Protein AF-A0A1G3UJX0-F1 (afdb_monomer)

Mean predicted aligned error: 14.35 Å

pLDDT: mean 89.59, std 7.94, range [43.75, 96.5]

Radius of gyration: 84.28 Å; Cα contacts (8 Å, |Δi|>4): 248; chains: 1; bounding box: 140×41×262 Å

Structure (mmCIF, N/CA/C/O backbone):
data_AF-A0A1G3UJX0-F1
#
_entry.id   AF-A0A1G3UJX0-F1
#
loop_
_atom_site.group_PDB
_atom_site.id
_atom_site.type_symbol
_atom_site.label_atom_id
_atom_site.label_alt_id
_atom_site.label_comp_id
_atom_site.label_asym_id
_atom_site.label_entity_id
_atom_site.label_seq_id
_atom_site.pdbx_PDB_ins_code
_atom_site.Cartn_x
_atom_site.Cartn_y
_atom_site.Cartn_z
_atom_site.occupancy
_atom_site.B_iso_or_equiv
_atom_site.auth_seq_id
_atom_site.auth_comp_id
_atom_site.auth_asym_id
_atom_site.auth_atom_id
_atom_site.pdbx_PDB_model_num
ATOM 1 N N . MET A 1 1 ? -16.530 12.541 -5.129 1.00 58.00 1 MET A N 1
ATOM 2 C CA . MET A 1 1 ? -15.792 11.895 -4.019 1.00 58.00 1 MET A CA 1
ATOM 3 C C . MET A 1 1 ? -16.031 10.395 -4.076 1.00 58.00 1 MET A C 1
ATOM 5 O O . MET A 1 1 ? -17.178 9.986 -4.182 1.00 58.00 1 MET A O 1
ATOM 9 N N . LEU A 1 2 ? -14.977 9.578 -4.051 1.00 73.44 2 LEU A N 1
ATOM 10 C CA . LEU A 1 2 ? -15.094 8.114 -4.053 1.00 73.44 2 LEU A CA 1
ATOM 11 C C . LEU A 1 2 ? -15.619 7.625 -2.691 1.00 73.44 2 LEU A C 1
ATOM 13 O O . LEU A 1 2 ? -14.995 7.889 -1.656 1.00 73.44 2 LEU A O 1
ATOM 17 N N . VAL A 1 3 ? -16.770 6.944 -2.697 1.00 76.06 3 VAL A N 1
ATOM 18 C CA . VAL A 1 3 ? -17.529 6.586 -1.481 1.00 76.06 3 VAL A CA 1
ATOM 19 C C . VAL A 1 3 ? -16.997 5.313 -0.813 1.00 76.06 3 VAL A C 1
ATOM 21 O O . VAL A 1 3 ? -16.951 5.251 0.410 1.00 76.06 3 VAL A O 1
ATOM 24 N N . SER A 1 4 ? -16.542 4.313 -1.579 1.00 85.50 4 SER A N 1
ATOM 25 C CA . SER A 1 4 ? -16.061 3.038 -1.018 1.00 85.50 4 SER A CA 1
ATOM 26 C C . SER A 1 4 ? -14.535 2.964 -0.939 1.00 85.50 4 SER A C 1
ATOM 28 O O . SER A 1 4 ? -13.833 3.438 -1.838 1.00 85.50 4 SER A O 1
ATOM 30 N N . VAL A 1 5 ? -14.014 2.292 0.093 1.00 84.50 5 VAL A N 1
ATOM 31 C CA . VAL A 1 5 ? -12.573 2.005 0.241 1.00 84.50 5 VAL A CA 1
ATOM 32 C C . VAL A 1 5 ? -12.039 1.254 -0.983 1.00 84.50 5 VAL A C 1
ATOM 34 O O . VAL A 1 5 ? -11.011 1.635 -1.534 1.00 84.50 5 VAL A O 1
ATOM 37 N N . LYS A 1 6 ? -12.798 0.275 -1.496 1.00 84.00 6 LYS A N 1
ATOM 38 C CA . LYS A 1 6 ? -12.471 -0.462 -2.727 1.00 84.00 6 LYS A CA 1
ATOM 39 C C . LYS A 1 6 ? -12.251 0.471 -3.921 1.00 84.00 6 LYS A C 1
ATOM 41 O O . LYS A 1 6 ? -11.254 0.346 -4.625 1.00 84.00 6 LYS A O 1
ATOM 46 N N . SER A 1 7 ? -13.156 1.430 -4.133 1.00 86.38 7 SER A N 1
ATOM 47 C CA . SER A 1 7 ? -13.032 2.386 -5.239 1.00 86.38 7 SER A CA 1
ATOM 48 C C . SER A 1 7 ? -11.820 3.309 -5.089 1.00 86.38 7 SER A C 1
ATOM 50 O O . SER A 1 7 ? -11.160 3.602 -6.081 1.00 86.38 7 SER A O 1
ATOM 52 N N . ARG A 1 8 ? -11.470 3.705 -3.856 1.00 88.44 8 ARG A N 1
ATOM 53 C CA . ARG A 1 8 ? -10.260 4.495 -3.586 1.00 88.44 8 ARG A CA 1
ATOM 54 C C . ARG A 1 8 ? -8.998 3.700 -3.895 1.00 88.44 8 ARG A C 1
ATOM 56 O O . ARG A 1 8 ? -8.146 4.212 -4.604 1.00 88.44 8 ARG A O 1
ATOM 63 N N . ILE A 1 9 ? -8.910 2.448 -3.441 1.00 87.38 9 ILE A N 1
ATOM 64 C CA . ILE A 1 9 ? -7.760 1.573 -3.716 1.00 87.38 9 ILE A CA 1
ATOM 65 C C . ILE A 1 9 ? -7.549 1.415 -5.227 1.00 87.38 9 ILE A C 1
ATOM 67 O O . ILE A 1 9 ? -6.445 1.642 -5.712 1.00 87.38 9 ILE A O 1
ATOM 71 N N . ILE A 1 10 ? -8.607 1.093 -5.981 1.00 88.75 10 ILE A N 1
ATOM 72 C CA . ILE A 1 10 ? -8.515 0.899 -7.437 1.00 88.75 10 ILE A CA 1
ATOM 73 C C . ILE A 1 10 ? -8.046 2.179 -8.137 1.00 88.75 10 ILE A C 1
ATOM 75 O O . ILE A 1 10 ? -7.133 2.128 -8.957 1.00 88.75 10 ILE A O 1
ATOM 79 N N . VAL A 1 11 ? -8.636 3.331 -7.805 1.00 91.19 11 VAL A N 1
ATOM 80 C CA . VAL A 1 11 ? -8.261 4.607 -8.432 1.00 91.19 11 VAL A CA 1
ATOM 81 C C . VAL A 1 11 ? -6.824 4.994 -8.090 1.00 91.19 11 VAL A C 1
ATOM 83 O O . VAL A 1 11 ? -6.094 5.426 -8.977 1.00 91.19 11 VAL A O 1
ATOM 86 N N . THR A 1 12 ? -6.388 4.789 -6.847 1.00 90.75 12 THR A N 1
ATOM 87 C CA . THR A 1 12 ? -5.005 5.051 -6.430 1.00 90.75 12 THR A CA 1
ATOM 88 C C . THR A 1 12 ? -4.014 4.158 -7.181 1.00 90.75 12 THR A C 1
ATOM 90 O O . THR A 1 12 ? -3.022 4.664 -7.700 1.00 90.75 12 THR A O 1
ATOM 93 N N . ILE A 1 13 ? -4.295 2.854 -7.306 1.00 90.50 13 ILE A N 1
ATOM 94 C CA . ILE A 1 13 ? -3.449 1.915 -8.066 1.00 90.50 13 ILE A CA 1
ATOM 95 C C . ILE A 1 13 ? -3.363 2.332 -9.535 1.00 90.50 13 ILE A C 1
ATOM 97 O O . ILE A 1 13 ? -2.272 2.355 -10.098 1.00 90.50 13 ILE A O 1
ATOM 101 N N . LEU A 1 14 ? -4.492 2.688 -10.154 1.00 92.44 14 LEU A N 1
ATOM 102 C CA . LEU A 1 14 ? -4.510 3.129 -11.547 1.00 92.44 14 LEU A CA 1
ATOM 103 C C . LEU A 1 14 ? -3.732 4.431 -11.740 1.00 92.44 14 LEU A C 1
ATOM 105 O O . LEU A 1 14 ? -2.936 4.528 -12.667 1.00 92.44 14 LEU A O 1
ATOM 109 N N . PHE A 1 15 ? -3.915 5.408 -10.854 1.00 93.88 15 PHE A N 1
ATOM 110 C CA . PHE A 1 15 ? -3.241 6.699 -10.943 1.00 93.88 15 PHE A CA 1
ATOM 111 C C . PHE A 1 15 ? -1.718 6.567 -10.821 1.00 93.88 15 PHE A C 1
ATOM 113 O O . PHE A 1 15 ? -0.987 6.975 -11.725 1.00 93.88 15 PHE A O 1
ATOM 120 N N . PHE A 1 16 ? -1.229 5.950 -9.741 1.00 93.75 16 PHE A N 1
ATOM 121 C CA . PHE A 1 16 ? 0.212 5.755 -9.550 1.00 93.75 16 PHE A CA 1
ATOM 122 C C . PHE A 1 16 ? 0.802 4.783 -10.569 1.00 93.75 16 PHE A C 1
ATOM 124 O O . PHE A 1 16 ? 1.932 4.967 -11.009 1.00 93.75 16 PHE A O 1
ATOM 131 N N . GLY A 1 17 ? 0.026 3.786 -10.985 1.00 93.12 17 GLY A N 1
ATOM 132 C CA . GLY A 1 17 ? 0.409 2.834 -12.012 1.00 93.12 17 GLY A CA 1
ATOM 133 C C . GLY A 1 17 ? 0.642 3.474 -13.376 1.00 93.12 17 GLY A C 1
ATOM 134 O O . GLY A 1 17 ? 1.689 3.262 -13.980 1.00 93.12 17 GLY A O 1
ATOM 135 N N . VAL A 1 18 ? -0.287 4.317 -13.836 1.00 93.25 18 VAL A N 1
ATOM 136 C CA . VAL A 1 18 ? -0.142 5.057 -15.099 1.00 93.25 18 VAL A CA 1
ATOM 137 C C . VAL A 1 18 ? 1.049 6.012 -15.037 1.00 93.25 18 VAL A C 1
ATOM 139 O O . VAL A 1 18 ? 1.822 6.075 -15.992 1.00 93.25 18 VAL A O 1
ATOM 142 N N . LEU A 1 19 ? 1.243 6.709 -13.912 1.00 95.38 19 LEU A N 1
ATOM 143 C CA . LEU A 1 19 ? 2.409 7.575 -13.722 1.00 95.38 19 LEU A CA 1
ATOM 144 C C . LEU A 1 19 ? 3.727 6.792 -13.778 1.00 95.38 19 LEU A C 1
ATOM 146 O O . LEU A 1 19 ? 4.656 7.226 -14.456 1.00 95.38 19 LEU A O 1
ATOM 150 N N . ALA A 1 20 ? 3.801 5.639 -13.110 1.00 93.75 20 ALA A N 1
ATOM 151 C CA . ALA A 1 20 ? 4.993 4.794 -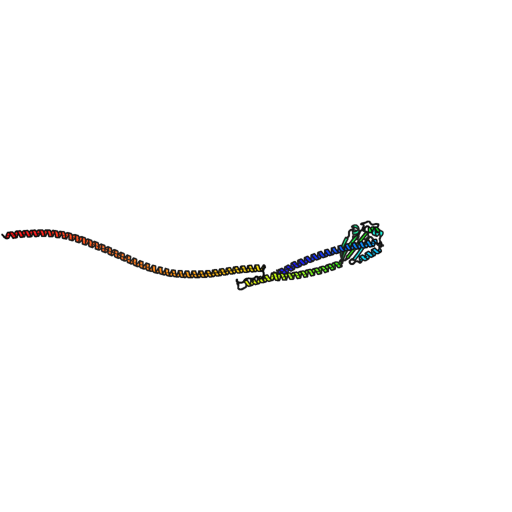13.090 1.00 93.75 20 ALA A CA 1
ATOM 152 C C . ALA A 1 20 ? 5.297 4.177 -14.463 1.00 93.75 20 ALA A C 1
ATOM 154 O O . ALA A 1 20 ? 6.441 4.191 -14.907 1.00 93.75 20 ALA A O 1
ATOM 155 N N . VAL A 1 21 ? 4.283 3.667 -15.168 1.00 94.62 21 VAL A N 1
ATOM 156 C CA . VAL A 1 21 ? 4.453 3.129 -16.528 1.00 94.62 21 VAL A CA 1
ATOM 157 C C . VAL A 1 21 ? 4.870 4.235 -17.494 1.00 94.62 21 VAL A C 1
ATOM 159 O O . VAL A 1 21 ? 5.768 4.026 -18.307 1.00 94.62 21 VAL A O 1
ATOM 162 N N . GLY A 1 22 ? 4.263 5.420 -17.386 1.00 93.81 22 GLY A N 1
ATOM 163 C CA . GLY A 1 22 ? 4.604 6.577 -18.207 1.00 93.81 22 GLY A CA 1
ATOM 164 C C . GLY A 1 22 ? 6.047 7.037 -18.002 1.00 93.81 22 GLY A C 1
ATOM 165 O O . GLY A 1 22 ? 6.770 7.201 -18.982 1.00 93.81 22 GLY A O 1
ATOM 166 N N . SER A 1 23 ? 6.489 7.195 -16.749 1.00 94.56 23 SER A N 1
ATOM 167 C CA . SER A 1 23 ? 7.867 7.600 -16.439 1.00 94.56 23 SER A CA 1
ATOM 168 C C . SER A 1 23 ? 8.896 6.540 -16.836 1.00 94.56 23 SER A C 1
ATOM 170 O O . SER A 1 23 ? 9.962 6.869 -17.352 1.00 94.56 23 SER A O 1
ATOM 172 N N . MET A 1 24 ? 8.569 5.259 -16.656 1.00 93.50 24 MET A N 1
ATOM 173 C CA . MET A 1 24 ? 9.431 4.155 -17.071 1.00 93.50 24 MET A CA 1
ATOM 174 C C . MET A 1 24 ? 9.559 4.086 -18.596 1.00 93.50 24 MET A C 1
ATOM 176 O O . MET A 1 24 ? 10.660 3.929 -19.121 1.00 93.50 24 MET A O 1
ATOM 180 N N . TYR A 1 25 ? 8.450 4.249 -19.324 1.00 95.12 25 TYR A N 1
ATOM 181 C CA . TYR A 1 25 ? 8.456 4.267 -20.785 1.00 95.12 25 TYR A CA 1
ATOM 182 C C . TYR A 1 25 ? 9.292 5.426 -21.337 1.00 95.12 25 TYR A C 1
ATOM 184 O O . TYR A 1 25 ? 10.104 5.214 -22.238 1.00 95.12 25 TYR A O 1
ATOM 192 N N . THR A 1 26 ? 9.136 6.639 -20.797 1.00 94.12 26 THR A N 1
ATOM 193 C CA . THR A 1 26 ? 9.924 7.796 -21.248 1.00 94.12 26 THR A CA 1
ATOM 194 C C . THR A 1 26 ? 11.408 7.612 -20.954 1.00 94.12 26 THR A C 1
ATOM 196 O O . THR A 1 26 ? 12.226 7.867 -21.838 1.00 94.12 26 THR A O 1
ATOM 199 N N . TYR A 1 27 ? 11.753 7.106 -19.767 1.00 95.06 27 TYR A N 1
ATOM 200 C CA . TYR A 1 27 ? 13.132 6.812 -19.387 1.00 95.06 27 TYR A CA 1
ATOM 201 C C . TYR A 1 27 ? 13.778 5.787 -20.326 1.00 95.06 27 TYR A C 1
ATOM 203 O O . TYR A 1 27 ? 14.802 6.079 -20.942 1.00 95.06 27 TYR A O 1
ATOM 211 N N . ILE A 1 28 ? 13.151 4.620 -20.512 1.00 92.19 28 ILE A N 1
ATOM 212 C CA . ILE A 1 28 ? 13.696 3.570 -21.382 1.00 92.19 28 ILE A CA 1
ATOM 213 C C . ILE A 1 28 ? 13.772 4.052 -22.834 1.00 92.19 28 ILE A C 1
ATOM 215 O O . ILE A 1 28 ? 14.778 3.826 -23.500 1.00 92.19 28 ILE A O 1
ATOM 219 N N . SER A 1 29 ? 12.744 4.747 -23.329 1.00 91.00 29 SER A N 1
ATOM 220 C CA . SER A 1 29 ? 12.733 5.290 -24.691 1.00 91.00 29 SER A CA 1
ATOM 221 C C . SER A 1 29 ? 13.878 6.278 -24.918 1.00 91.00 29 SER A C 1
ATOM 223 O O . SER A 1 29 ? 14.521 6.226 -25.968 1.00 91.00 29 SER A O 1
ATOM 225 N N . TYR A 1 30 ? 14.162 7.150 -23.946 1.00 92.19 30 TYR A N 1
ATOM 226 C CA . TYR A 1 30 ? 15.291 8.078 -23.998 1.00 92.19 30 TYR A CA 1
ATOM 227 C C . TYR A 1 30 ? 16.630 7.333 -24.005 1.00 92.19 30 TYR A C 1
ATOM 229 O O . TYR A 1 30 ? 17.420 7.508 -24.933 1.00 92.19 30 TYR A O 1
ATOM 237 N N . THR A 1 31 ? 16.851 6.449 -23.027 1.00 91.81 31 THR A N 1
ATOM 238 C CA . THR A 1 31 ? 18.089 5.668 -22.902 1.00 91.81 31 THR A CA 1
ATOM 239 C C . THR A 1 31 ? 18.350 4.804 -24.133 1.00 91.81 31 THR A C 1
ATOM 241 O O . THR A 1 31 ? 19.488 4.704 -24.577 1.00 91.81 31 THR A O 1
ATOM 244 N N . PHE A 1 32 ? 17.312 4.208 -24.718 1.00 90.75 32 PHE A N 1
ATOM 245 C CA . PHE A 1 32 ? 17.452 3.355 -25.893 1.00 90.75 32 PHE A CA 1
ATOM 246 C C . PHE A 1 32 ? 17.851 4.142 -27.151 1.00 90.75 32 PHE A C 1
ATOM 248 O O . PHE A 1 32 ? 18.693 3.669 -27.911 1.00 90.75 32 PHE A O 1
ATOM 255 N N . ASN A 1 33 ? 17.319 5.358 -27.352 1.00 88.94 33 ASN A N 1
ATOM 256 C CA . ASN A 1 33 ? 17.763 6.217 -28.463 1.00 88.94 33 ASN A CA 1
ATOM 257 C C . ASN A 1 33 ? 19.211 6.668 -28.277 1.00 88.94 33 ASN A C 1
ATOM 259 O O . ASN A 1 33 ? 19.993 6.595 -29.218 1.00 88.94 33 ASN A O 1
ATOM 263 N N . ASP A 1 34 ? 19.570 7.120 -27.070 1.00 89.94 34 ASP A N 1
ATOM 264 C CA . ASP A 1 34 ? 20.939 7.552 -26.766 1.00 89.94 34 ASP A CA 1
ATOM 265 C C . ASP A 1 34 ? 21.939 6.408 -26.979 1.00 89.94 34 ASP A C 1
ATOM 267 O O . ASP A 1 34 ? 22.959 6.586 -27.646 1.00 89.94 34 ASP A O 1
ATOM 271 N N . PHE A 1 35 ? 21.607 5.213 -26.483 1.00 90.38 35 PHE A N 1
ATOM 272 C CA . PHE A 1 35 ? 22.396 4.008 -26.704 1.00 90.38 35 PHE A CA 1
ATOM 273 C C . PHE A 1 35 ? 22.549 3.702 -28.199 1.00 90.38 35 PHE A C 1
ATOM 275 O O . PHE A 1 35 ? 23.674 3.566 -28.675 1.00 90.38 35 PHE A O 1
ATOM 282 N N . SER A 1 36 ? 21.447 3.673 -28.956 1.00 89.12 36 SER A N 1
ATOM 283 C CA . SER A 1 36 ? 21.479 3.379 -30.393 1.00 89.12 36 SER A CA 1
ATOM 284 C C . SER A 1 36 ? 22.315 4.393 -31.181 1.00 89.12 36 SER A C 1
ATOM 286 O O . SER A 1 36 ? 23.147 3.999 -31.997 1.00 89.12 36 SER A O 1
ATOM 288 N N . ASN A 1 37 ? 22.164 5.693 -30.906 1.00 86.31 37 ASN A N 1
ATOM 289 C CA . ASN A 1 37 ? 22.934 6.741 -31.581 1.00 86.31 37 ASN A CA 1
ATOM 290 C C . ASN A 1 37 ? 24.430 6.656 -31.253 1.00 86.31 37 ASN A C 1
ATOM 292 O O . ASN A 1 37 ? 25.271 6.834 -32.137 1.00 86.31 37 ASN A O 1
ATOM 296 N N . LYS A 1 38 ? 24.786 6.349 -29.999 1.00 90.00 38 LYS A N 1
ATOM 297 C CA . LYS A 1 38 ? 26.185 6.112 -29.610 1.00 90.00 38 LYS A CA 1
ATOM 298 C C . LYS A 1 38 ? 26.768 4.896 -30.323 1.00 90.00 38 LYS A C 1
ATOM 300 O O . LYS A 1 38 ? 27.862 4.994 -30.876 1.00 90.00 38 LYS A O 1
ATOM 305 N N . THR A 1 39 ? 26.037 3.784 -30.370 1.00 90.19 39 THR A N 1
ATOM 306 C CA . THR A 1 39 ? 26.467 2.567 -31.071 1.00 90.19 39 THR A CA 1
ATOM 307 C C . THR A 1 39 ? 26.614 2.793 -32.577 1.00 90.19 39 THR A C 1
ATOM 309 O O . THR A 1 39 ? 27.585 2.314 -33.165 1.00 90.19 39 THR A O 1
ATOM 312 N N . ALA A 1 40 ? 25.716 3.560 -33.203 1.00 87.81 40 ALA A N 1
ATOM 313 C CA . ALA A 1 40 ? 25.821 3.924 -34.615 1.00 87.81 40 ALA A CA 1
ATOM 314 C C . ALA A 1 40 ? 27.099 4.731 -34.898 1.00 87.81 40 ALA A C 1
ATOM 316 O O . ALA A 1 40 ? 27.855 4.385 -35.804 1.00 87.81 40 ALA A O 1
ATOM 317 N N . LYS A 1 41 ? 27.400 5.745 -34.073 1.00 89.56 41 LYS A N 1
ATOM 318 C CA . LYS A 1 41 ? 28.623 6.561 -34.200 1.00 89.56 41 LYS A CA 1
ATOM 319 C C . LYS A 1 41 ? 29.900 5.738 -33.994 1.00 89.56 41 LYS A C 1
ATOM 321 O O . LYS A 1 41 ? 30.851 5.903 -34.749 1.00 89.56 41 LYS A O 1
ATOM 326 N N . GLN A 1 42 ? 29.914 4.817 -33.029 1.00 90.75 42 GLN A N 1
ATOM 327 C CA . GLN A 1 42 ? 31.044 3.900 -32.818 1.00 90.75 42 GLN A CA 1
ATOM 328 C C . GLN A 1 42 ? 31.235 2.925 -33.987 1.00 90.75 42 GLN A C 1
ATOM 330 O O . GLN A 1 42 ? 32.359 2.689 -34.420 1.00 90.75 42 GLN A O 1
ATOM 335 N N . SER A 1 43 ? 30.143 2.374 -34.519 1.00 89.44 43 SER A N 1
ATOM 336 C CA . SER A 1 43 ? 30.193 1.468 -35.675 1.00 89.44 43 SER A CA 1
ATOM 337 C C . SER A 1 43 ? 30.704 2.186 -36.922 1.00 89.44 43 SER A C 1
ATOM 339 O O . SER A 1 43 ? 31.492 1.622 -37.676 1.00 89.44 43 SER A O 1
ATOM 341 N N . LEU A 1 44 ? 30.304 3.448 -37.100 1.00 90.19 44 LEU A N 1
ATOM 342 C CA . LEU A 1 44 ? 30.769 4.309 -38.180 1.00 90.19 44 LEU A CA 1
ATOM 343 C C . LEU A 1 44 ? 32.273 4.606 -38.082 1.00 90.19 44 LEU A C 1
ATOM 345 O O . LEU A 1 44 ? 32.964 4.558 -39.095 1.00 90.19 44 LEU A O 1
ATOM 349 N N . ASP A 1 45 ? 32.791 4.859 -36.877 1.00 90.88 45 ASP A N 1
ATOM 350 C CA . ASP A 1 45 ? 34.230 5.040 -36.641 1.00 90.88 45 ASP A CA 1
ATOM 351 C C . ASP A 1 45 ? 35.031 3.764 -36.957 1.00 90.88 45 ASP A C 1
ATOM 353 O O . ASP A 1 45 ? 35.997 3.814 -37.719 1.00 90.88 45 ASP A O 1
ATOM 357 N N . MET A 1 46 ? 34.580 2.599 -36.476 1.00 91.50 46 MET A N 1
ATOM 358 C CA . MET A 1 46 ? 35.219 1.310 -36.788 1.00 91.50 46 MET A CA 1
ATOM 359 C C . MET A 1 46 ? 35.206 1.004 -38.293 1.00 91.50 46 MET A C 1
ATOM 361 O O . MET A 1 46 ? 36.217 0.573 -38.852 1.00 91.50 46 MET A O 1
ATOM 365 N N . LEU A 1 47 ? 34.074 1.247 -38.963 1.00 92.12 47 LEU A N 1
ATOM 366 C CA . LEU A 1 47 ? 33.936 1.061 -40.407 1.00 92.12 47 LEU A CA 1
ATOM 367 C C . LEU A 1 47 ? 34.870 2.001 -41.175 1.00 92.12 47 LEU A C 1
ATOM 369 O O . LEU A 1 47 ? 35.577 1.566 -42.080 1.00 92.12 47 LEU A O 1
ATOM 373 N N . SER A 1 48 ? 34.922 3.270 -40.773 1.00 92.50 48 SER A N 1
ATOM 374 C CA . SER A 1 48 ? 35.822 4.273 -41.337 1.00 92.50 48 SER A CA 1
ATOM 375 C C . SER A 1 48 ? 37.291 3.852 -41.219 1.00 92.50 48 SER A C 1
ATOM 377 O O . SER A 1 48 ? 38.022 3.863 -42.209 1.00 92.50 48 SER A O 1
ATOM 379 N N . GLN A 1 49 ? 37.726 3.398 -40.042 1.00 92.44 49 GLN A N 1
ATOM 380 C CA . GLN A 1 49 ? 39.095 2.914 -39.842 1.00 92.44 49 GLN A CA 1
ATOM 381 C C . GLN A 1 49 ? 39.405 1.683 -40.706 1.00 92.44 49 GLN A C 1
ATOM 383 O O . GLN A 1 49 ? 40.478 1.608 -41.304 1.00 92.44 49 GLN A O 1
ATOM 388 N N . SER A 1 50 ? 38.460 0.748 -40.834 1.00 93.88 50 SER A N 1
ATOM 389 C CA . SER A 1 50 ? 38.622 -0.444 -41.675 1.00 93.88 50 SER A CA 1
ATOM 390 C C . SER A 1 50 ? 38.709 -0.105 -43.169 1.00 93.88 50 SER A C 1
ATOM 392 O O . SER A 1 50 ? 39.583 -0.625 -43.870 1.00 93.88 50 SER A O 1
ATOM 394 N N . ILE A 1 51 ? 37.860 0.808 -43.658 1.00 93.81 51 ILE A N 1
ATOM 395 C CA . ILE A 1 51 ? 37.917 1.299 -45.041 1.00 93.81 51 ILE A CA 1
ATOM 396 C C . ILE A 1 51 ? 39.249 2.009 -45.278 1.00 93.81 51 ILE A C 1
ATOM 398 O O . ILE A 1 51 ? 39.914 1.711 -46.267 1.00 93.81 51 ILE A O 1
ATOM 402 N N . PHE A 1 52 ? 39.681 2.880 -44.361 1.00 93.12 52 PHE A N 1
ATOM 403 C CA . PHE A 1 52 ? 40.966 3.570 -44.468 1.00 93.12 52 PHE A CA 1
ATOM 404 C C . PHE A 1 52 ? 42.131 2.582 -44.583 1.00 93.12 52 PHE A C 1
ATOM 406 O O . PHE A 1 52 ? 42.902 2.670 -45.532 1.00 93.12 52 PHE A O 1
ATOM 413 N N . GLN A 1 53 ? 42.211 1.585 -43.697 1.00 92.56 53 GLN A N 1
ATOM 414 C CA . GLN A 1 53 ? 43.244 0.544 -43.756 1.00 92.56 53 GLN A CA 1
ATOM 415 C C . GLN A 1 53 ? 43.214 -0.241 -45.074 1.00 92.56 53 GLN A C 1
ATOM 417 O O . GLN A 1 53 ? 44.260 -0.496 -45.671 1.00 92.56 53 GLN A O 1
ATOM 422 N N . THR A 1 54 ? 42.021 -0.597 -45.556 1.00 93.25 54 THR A N 1
ATOM 423 C CA . THR A 1 54 ? 41.854 -1.345 -46.812 1.00 93.25 54 THR A CA 1
ATOM 424 C C . THR A 1 54 ? 42.285 -0.508 -48.018 1.00 93.25 54 THR A C 1
ATOM 426 O O . THR A 1 54 ? 42.988 -1.002 -48.902 1.00 93.25 54 THR A O 1
ATOM 429 N N . VAL A 1 55 ? 41.923 0.779 -48.037 1.00 92.12 55 VAL A N 1
ATOM 430 C CA . VAL A 1 55 ? 42.353 1.729 -49.068 1.00 92.12 55 VAL A CA 1
ATOM 431 C C . VAL A 1 55 ? 43.868 1.904 -49.018 1.00 92.12 55 VAL A C 1
ATOM 433 O O . VAL A 1 55 ? 44.509 1.772 -50.056 1.00 92.12 55 VAL A O 1
ATOM 436 N N . THR A 1 56 ? 44.469 2.095 -47.844 1.00 91.50 56 THR A N 1
ATOM 437 C CA . THR A 1 56 ? 45.930 2.184 -47.696 1.00 91.50 56 THR A CA 1
ATOM 438 C C . THR A 1 56 ? 46.624 0.928 -48.223 1.00 91.50 56 THR A C 1
ATOM 440 O O . THR A 1 56 ? 47.560 1.031 -49.012 1.00 91.50 56 THR A O 1
ATOM 443 N N . GLN A 1 57 ? 46.120 -0.267 -47.904 1.00 91.56 57 GLN A N 1
ATOM 444 C CA . GLN A 1 57 ? 46.677 -1.516 -48.430 1.00 91.56 57 GLN A CA 1
ATOM 445 C C . GLN A 1 57 ? 46.563 -1.617 -49.961 1.00 91.56 57 GLN A C 1
ATOM 447 O O . GLN A 1 57 ? 47.470 -2.141 -50.610 1.00 91.56 57 GLN A O 1
ATOM 452 N N . SER A 1 58 ? 45.478 -1.100 -50.546 1.00 92.19 58 SER A N 1
ATOM 453 C CA . SER A 1 58 ? 45.321 -1.016 -52.003 1.00 92.19 58 SER A CA 1
ATOM 454 C C . SER A 1 58 ? 46.263 0.014 -52.643 1.00 92.19 58 SER A C 1
ATOM 456 O O . SER A 1 58 ? 46.785 -0.237 -53.725 1.00 92.19 58 SER A O 1
ATOM 458 N N . MET A 1 59 ? 46.553 1.126 -51.955 1.00 90.31 59 MET A N 1
ATOM 459 C CA . MET A 1 59 ? 47.518 2.141 -52.399 1.00 90.31 59 MET A CA 1
ATOM 460 C C . MET A 1 59 ? 48.947 1.586 -52.401 1.00 90.31 59 MET A C 1
ATOM 462 O O . MET A 1 59 ? 49.692 1.822 -53.347 1.00 90.31 59 MET A O 1
ATOM 466 N N . LEU A 1 60 ? 49.311 0.782 -51.393 1.00 89.25 60 LEU A N 1
ATOM 467 C CA . LEU A 1 60 ? 50.616 0.112 -51.316 1.00 89.25 60 LEU A CA 1
ATOM 468 C C . LEU A 1 60 ? 50.841 -0.914 -52.439 1.00 89.25 60 LEU A C 1
ATOM 470 O O . LEU A 1 60 ? 51.985 -1.267 -52.717 1.00 89.25 60 LEU A O 1
ATOM 474 N N . ALA A 1 61 ? 49.778 -1.374 -53.109 1.00 88.25 61 ALA A N 1
ATOM 475 C CA . ALA A 1 61 ? 49.901 -2.202 -54.308 1.00 88.25 61 ALA A CA 1
ATOM 476 C C . ALA A 1 61 ? 50.382 -1.404 -55.540 1.00 88.25 61 ALA A C 1
ATOM 478 O O . ALA A 1 61 ? 50.796 -2.010 -56.526 1.00 88.25 61 ALA A O 1
ATOM 479 N N . GLY A 1 62 ? 50.342 -0.066 -55.490 1.00 84.56 62 GLY A N 1
ATOM 480 C CA . GLY A 1 62 ? 50.906 0.826 -56.508 1.00 84.56 62 GLY A CA 1
ATOM 481 C C . GLY A 1 62 ? 50.058 1.020 -57.771 1.00 84.56 62 GLY A C 1
ATOM 482 O O . GLY A 1 62 ? 50.514 1.691 -58.694 1.00 84.56 62 GLY A O 1
ATOM 483 N N . ASP A 1 63 ? 48.841 0.470 -57.828 1.00 88.25 63 ASP A N 1
ATOM 484 C CA . ASP A 1 63 ? 47.933 0.589 -58.977 1.00 88.25 63 ASP A CA 1
ATOM 485 C C . ASP A 1 63 ? 46.670 1.410 -58.625 1.00 88.25 63 ASP A C 1
ATOM 487 O O . ASP A 1 63 ? 45.815 0.943 -57.860 1.00 88.25 63 ASP A O 1
ATOM 491 N N . PRO A 1 64 ? 46.486 2.612 -59.211 1.00 85.62 64 PRO A N 1
ATOM 492 C CA . PRO A 1 64 ? 45.295 3.438 -59.007 1.00 85.62 64 PRO A CA 1
ATOM 493 C C . PRO A 1 64 ? 43.968 2.759 -59.380 1.00 85.62 64 PRO A C 1
ATOM 495 O O . PRO A 1 64 ? 42.926 3.133 -58.837 1.00 85.62 64 PRO A O 1
ATOM 498 N N . ALA A 1 65 ? 43.971 1.781 -60.294 1.00 88.62 65 ALA A N 1
ATOM 499 C CA . ALA A 1 65 ? 42.769 1.032 -60.657 1.00 88.62 65 ALA A CA 1
ATOM 500 C C . ALA A 1 65 ? 42.326 0.086 -59.528 1.00 88.62 65 ALA A C 1
ATOM 502 O O . ALA A 1 65 ? 41.127 -0.094 -59.299 1.00 88.62 65 ALA A O 1
ATOM 503 N N . VAL A 1 66 ? 43.277 -0.478 -58.775 1.00 91.94 66 VAL A N 1
ATOM 504 C CA . VAL A 1 6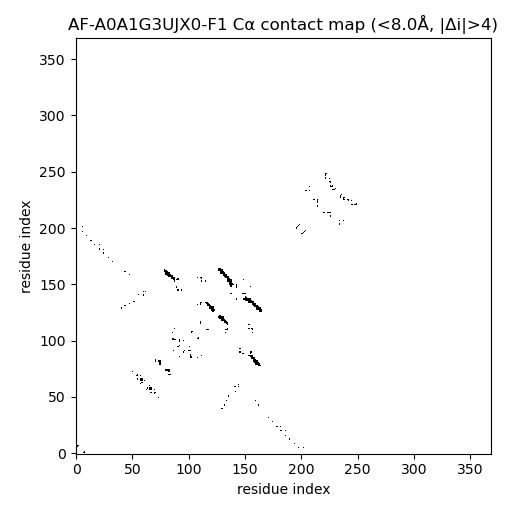6 ? 42.992 -1.329 -57.607 1.00 91.94 66 VAL A CA 1
ATOM 505 C C . VAL A 1 66 ? 42.379 -0.502 -56.479 1.00 91.94 66 VAL A C 1
ATOM 507 O O . VAL A 1 66 ? 41.429 -0.950 -55.834 1.00 91.94 66 VAL A O 1
ATOM 510 N N . VAL A 1 67 ? 42.865 0.722 -56.281 1.00 90.31 67 VAL A N 1
ATOM 511 C CA . VAL A 1 67 ? 42.316 1.684 -55.314 1.00 90.31 67 VAL A CA 1
ATOM 512 C C . VAL A 1 67 ? 40.881 2.062 -55.670 1.00 90.31 67 VAL A C 1
ATOM 514 O O . VAL A 1 67 ? 39.997 2.002 -54.818 1.00 90.31 67 VAL A O 1
ATOM 517 N N . GLU A 1 68 ? 40.628 2.396 -56.938 1.00 89.88 68 GLU A N 1
ATOM 518 C CA . GLU A 1 68 ? 39.285 2.732 -57.420 1.00 89.88 68 GLU A CA 1
ATOM 519 C C . GLU A 1 68 ? 38.311 1.566 -57.209 1.00 89.88 68 GLU A C 1
ATOM 521 O O . GLU A 1 68 ? 37.220 1.738 -56.671 1.00 89.88 68 GLU A O 1
ATOM 526 N N . ASN A 1 69 ? 38.730 0.351 -57.568 1.00 93.06 69 ASN A N 1
ATOM 527 C CA . ASN A 1 69 ? 37.941 -0.856 -57.343 1.00 93.06 69 ASN A CA 1
ATOM 528 C C . ASN A 1 69 ? 37.694 -1.118 -55.847 1.00 93.06 69 ASN A C 1
ATOM 530 O O . ASN A 1 69 ? 36.617 -1.573 -55.469 1.00 93.06 69 ASN A O 1
ATOM 534 N N . THR A 1 70 ? 38.670 -0.819 -54.988 1.00 93.75 70 THR A N 1
ATOM 535 C CA . THR A 1 70 ? 38.542 -0.957 -53.529 1.00 93.75 70 THR A CA 1
ATOM 536 C C . THR A 1 70 ? 37.512 0.023 -52.971 1.00 93.75 70 THR A C 1
ATOM 538 O O . THR A 1 70 ? 36.638 -0.389 -52.212 1.00 93.75 70 THR A O 1
ATOM 541 N N . LEU A 1 71 ? 37.552 1.290 -53.395 1.00 92.06 71 LEU A N 1
ATOM 542 C CA . LEU A 1 71 ? 36.555 2.295 -53.016 1.00 92.06 71 LEU A CA 1
ATOM 543 C C . LEU A 1 71 ? 35.158 1.943 -53.539 1.00 92.06 71 LEU A C 1
ATOM 545 O O . LEU A 1 71 ? 34.188 2.090 -52.803 1.00 92.06 71 LEU A O 1
ATOM 549 N N . ASN A 1 72 ? 35.045 1.413 -54.760 1.00 93.12 72 ASN A N 1
ATOM 550 C CA . ASN A 1 72 ? 33.764 0.952 -55.304 1.00 93.12 72 ASN A CA 1
ATOM 551 C C . ASN A 1 72 ? 33.185 -0.219 -54.503 1.00 93.12 72 ASN A C 1
ATOM 553 O O . ASN A 1 72 ? 32.025 -0.175 -54.112 1.00 93.12 72 ASN A O 1
ATOM 557 N N . LYS A 1 73 ? 34.003 -1.217 -54.151 1.00 93.31 73 LYS A N 1
ATOM 558 C CA . LYS A 1 73 ? 33.561 -2.307 -53.266 1.00 93.31 73 LYS A CA 1
ATOM 559 C C . LYS A 1 73 ? 33.180 -1.819 -51.872 1.00 93.31 73 LYS A C 1
ATOM 561 O O . LYS A 1 73 ? 32.279 -2.383 -51.262 1.00 93.31 73 LYS A O 1
ATOM 566 N N . ALA A 1 74 ? 33.870 -0.800 -51.359 1.00 93.38 74 ALA A N 1
ATOM 567 C CA . ALA A 1 74 ? 33.521 -0.189 -50.087 1.00 93.38 74 ALA A CA 1
ATOM 568 C C . ALA A 1 74 ? 32.179 0.555 -50.174 1.00 93.38 74 ALA A C 1
ATOM 570 O O . ALA A 1 74 ? 31.372 0.399 -49.270 1.00 93.38 74 ALA A O 1
ATOM 571 N N . ARG A 1 75 ? 31.888 1.278 -51.268 1.00 93.25 75 ARG A N 1
ATOM 572 C CA . ARG A 1 75 ? 30.573 1.909 -51.514 1.00 93.25 75 ARG A CA 1
ATOM 573 C C . ARG A 1 75 ? 29.422 0.898 -51.507 1.00 93.25 75 ARG A C 1
ATOM 575 O O . ARG A 1 75 ? 28.344 1.229 -51.033 1.00 93.25 75 ARG A O 1
ATOM 582 N N . ASP A 1 76 ? 29.668 -0.326 -51.969 1.00 91.94 76 ASP A N 1
ATOM 583 C CA . ASP A 1 76 ? 28.668 -1.402 -52.006 1.00 91.94 76 ASP A CA 1
ATOM 584 C C . ASP A 1 76 ? 28.407 -2.066 -50.635 1.00 91.94 76 ASP A C 1
ATOM 586 O O . ASP A 1 76 ? 27.550 -2.951 -50.524 1.00 91.94 76 ASP A O 1
ATOM 590 N N . ILE A 1 77 ? 29.125 -1.679 -49.570 1.00 90.44 77 ILE A N 1
ATOM 591 C CA . ILE A 1 77 ? 28.867 -2.195 -48.219 1.00 90.44 77 ILE A CA 1
ATOM 592 C C . ILE A 1 77 ? 27.470 -1.757 -47.770 1.00 90.44 77 ILE A C 1
ATOM 594 O O . ILE A 1 77 ? 27.117 -0.578 -47.781 1.00 90.44 77 ILE A O 1
ATOM 598 N N . HIS A 1 78 ? 26.673 -2.725 -47.316 1.00 85.00 78 HIS A N 1
ATOM 599 C CA . HIS A 1 78 ? 25.308 -2.479 -46.869 1.00 85.00 78 HIS A CA 1
ATOM 600 C C . HIS A 1 78 ? 25.241 -1.400 -45.775 1.00 85.00 78 HIS A C 1
ATOM 602 O O . HIS A 1 78 ? 25.918 -1.500 -44.752 1.00 85.00 78 HIS A O 1
ATOM 608 N N . GLY A 1 79 ? 24.384 -0.398 -45.984 1.00 84.69 79 GLY A N 1
ATOM 609 C CA . GLY A 1 79 ? 24.183 0.722 -45.061 1.00 84.69 79 GLY A CA 1
ATOM 610 C C . GLY A 1 79 ? 24.995 1.976 -45.397 1.00 84.69 79 GLY A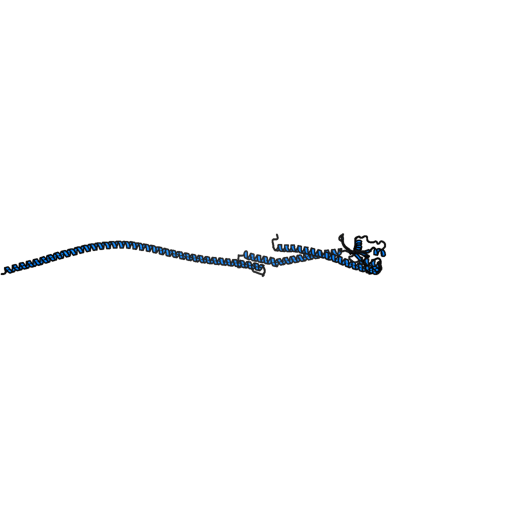 C 1
ATOM 611 O O . GLY A 1 79 ? 24.686 3.035 -44.852 1.00 84.69 79 GLY A O 1
ATOM 612 N N . ILE A 1 80 ? 25.969 1.889 -46.311 1.00 92.00 80 ILE A N 1
ATOM 613 C CA . ILE A 1 80 ? 26.654 3.059 -46.870 1.00 92.00 80 ILE A CA 1
ATOM 614 C C . ILE A 1 80 ? 25.788 3.655 -47.981 1.00 92.00 80 ILE A C 1
ATOM 616 O O . ILE A 1 80 ? 25.403 2.972 -48.923 1.00 92.00 80 ILE A O 1
ATOM 620 N N . GLU A 1 81 ? 25.466 4.937 -47.850 1.00 91.75 81 GLU A N 1
ATOM 621 C CA . GLU A 1 81 ? 24.732 5.704 -48.858 1.00 91.75 81 GLU A CA 1
ATOM 622 C C . GLU A 1 81 ? 25.696 6.367 -49.845 1.00 91.75 81 GLU A C 1
ATOM 624 O O . GLU A 1 81 ? 25.492 6.325 -51.057 1.00 91.75 81 GLU A O 1
ATOM 629 N N . SER A 1 82 ? 26.781 6.945 -49.325 1.00 92.94 82 SER A N 1
ATOM 630 C CA . SER A 1 82 ? 27.855 7.509 -50.137 1.00 92.94 82 SER A CA 1
ATOM 631 C C . SER A 1 82 ? 29.198 7.377 -49.433 1.00 92.94 82 SER A C 1
ATOM 633 O O . SER A 1 82 ? 29.296 7.574 -48.219 1.00 92.94 82 SER A O 1
ATOM 635 N N . LEU A 1 83 ? 30.242 7.107 -50.208 1.00 94.62 83 LEU A N 1
ATOM 636 C CA . LEU A 1 83 ? 31.623 7.102 -49.749 1.00 94.62 83 LEU A CA 1
ATOM 637 C C . LEU A 1 83 ? 32.495 7.763 -50.810 1.00 94.62 83 LEU A C 1
ATOM 639 O O . LEU A 1 83 ? 32.597 7.256 -51.926 1.00 94.62 83 LEU A O 1
ATOM 643 N N . ASP A 1 84 ? 33.166 8.846 -50.438 1.00 92.62 84 ASP A N 1
ATOM 644 C CA . ASP A 1 84 ? 34.067 9.581 -51.321 1.00 92.62 84 ASP A CA 1
ATOM 645 C C . ASP A 1 84 ? 35.328 10.008 -50.580 1.00 92.62 84 ASP A C 1
ATOM 647 O O . ASP A 1 84 ? 35.294 10.305 -49.390 1.00 92.62 84 ASP A O 1
ATOM 651 N N . VAL A 1 85 ? 36.454 10.073 -51.286 1.00 93.81 85 VAL A N 1
ATOM 652 C CA . VAL A 1 85 ? 37.716 10.568 -50.728 1.00 93.81 85 VAL A CA 1
ATOM 653 C C . VAL A 1 85 ? 38.098 11.845 -51.456 1.00 93.81 85 VAL A C 1
ATOM 655 O O . VAL A 1 85 ? 38.471 11.824 -52.626 1.00 93.81 85 VAL A O 1
ATOM 658 N N . SER A 1 86 ? 38.018 12.969 -50.750 1.00 94.75 86 SER A N 1
ATOM 659 C CA . SER A 1 86 ? 38.547 14.238 -51.245 1.00 94.75 86 SER A CA 1
ATOM 660 C C . SER A 1 86 ? 40.058 14.242 -51.066 1.00 94.75 86 SER A C 1
ATOM 662 O O . SER A 1 86 ? 40.538 14.106 -49.944 1.00 94.75 86 SER A O 1
ATOM 664 N N . LYS A 1 87 ? 40.813 14.394 -52.153 1.00 93.94 87 LYS A N 1
ATOM 665 C CA . LYS A 1 87 ? 42.280 14.465 -52.119 1.00 93.94 87 LYS A CA 1
ATOM 666 C C . LYS A 1 87 ? 42.757 15.825 -51.604 1.00 93.94 87 LYS A C 1
ATOM 668 O O . LYS A 1 87 ? 42.125 16.847 -51.878 1.00 93.94 87 LYS A O 1
ATOM 673 N N . SER A 1 88 ? 43.874 15.843 -50.881 1.00 94.75 88 SER A N 1
ATOM 674 C CA . SER A 1 88 ? 44.546 17.089 -50.501 1.00 94.75 88 SER A CA 1
ATOM 675 C C . SER A 1 88 ? 45.268 17.726 -51.688 1.00 94.75 88 SER A C 1
ATOM 677 O O . SER A 1 88 ? 45.508 17.079 -52.710 1.00 94.75 88 SER A O 1
ATOM 679 N N . GLU A 1 89 ? 45.659 18.994 -51.550 1.00 92.88 89 GLU A N 1
ATOM 680 C CA . GLU A 1 89 ? 46.482 19.678 -52.557 1.00 92.88 89 GLU A CA 1
ATOM 681 C C . GLU A 1 89 ? 47.805 18.937 -52.819 1.00 92.88 89 GLU A C 1
ATOM 683 O O . GLU A 1 89 ? 48.204 18.808 -53.974 1.00 92.88 89 GLU A O 1
ATOM 688 N N . LEU A 1 90 ? 48.413 18.350 -51.777 1.00 92.19 90 LEU A N 1
ATOM 689 C CA . LEU A 1 90 ? 49.627 17.529 -51.886 1.00 92.19 90 LEU A CA 1
ATOM 690 C C . LEU A 1 90 ? 49.410 16.320 -52.803 1.00 92.19 90 LEU A C 1
ATOM 692 O O . LEU A 1 90 ? 50.233 16.028 -53.668 1.00 92.19 90 LEU A O 1
ATOM 696 N N . VAL A 1 91 ? 48.286 15.616 -52.649 1.00 91.75 91 VAL A N 1
ATOM 697 C CA . VAL A 1 91 ? 47.988 14.446 -53.486 1.00 91.75 91 VAL A CA 1
ATOM 698 C C . VAL A 1 91 ? 47.627 14.864 -54.912 1.00 91.75 91 VAL A C 1
ATOM 700 O O . VAL A 1 91 ? 48.012 14.179 -55.858 1.00 91.75 91 VAL A O 1
ATOM 703 N N . LEU A 1 92 ? 46.927 15.987 -55.092 1.00 91.44 92 LEU A N 1
ATOM 704 C CA . LEU A 1 92 ? 46.574 16.514 -56.414 1.00 91.44 92 LEU A CA 1
ATOM 705 C C . LEU A 1 92 ? 47.791 17.023 -57.202 1.00 91.44 92 LEU A C 1
ATOM 707 O O . LEU A 1 92 ? 47.755 17.039 -58.427 1.00 91.44 92 LEU A O 1
ATOM 711 N N . GLU A 1 93 ? 48.882 17.406 -56.550 1.00 89.88 93 GLU A N 1
ATOM 712 C CA . GLU A 1 93 ? 50.107 17.792 -57.259 1.00 89.88 93 GLU A CA 1
ATOM 713 C C . GLU A 1 93 ? 50.710 16.621 -58.060 1.00 89.88 93 GLU A C 1
ATOM 715 O O . GLU A 1 93 ? 51.246 16.828 -59.147 1.00 89.88 93 GLU A O 1
ATOM 720 N N . ILE A 1 94 ? 50.567 15.388 -57.556 1.00 87.06 94 ILE A N 1
ATOM 721 C CA . ILE A 1 94 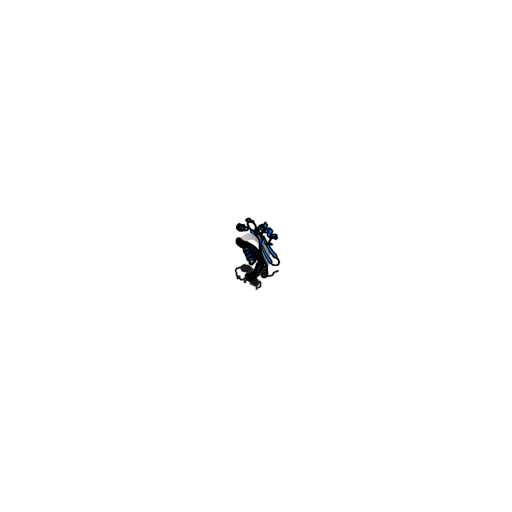? 51.188 14.185 -58.139 1.00 87.06 94 ILE A CA 1
ATOM 722 C C . ILE A 1 94 ? 50.168 13.286 -58.859 1.00 87.06 94 ILE A C 1
ATOM 724 O O . ILE A 1 94 ? 50.451 12.769 -59.937 1.00 87.06 94 ILE A O 1
ATOM 728 N N . TYR A 1 95 ? 48.975 13.094 -58.288 1.00 86.62 95 TYR A N 1
ATOM 729 C CA . TYR A 1 95 ? 47.986 12.093 -58.725 1.00 86.62 95 TYR A CA 1
ATOM 730 C C . TYR A 1 95 ? 46.643 12.703 -59.161 1.00 86.62 95 TYR A C 1
ATOM 732 O O . TYR A 1 95 ? 45.583 12.070 -59.036 1.00 86.62 95 TYR A O 1
ATOM 740 N N . LYS A 1 96 ? 46.659 13.948 -59.647 1.00 86.94 96 LYS A N 1
ATOM 741 C CA . LYS A 1 96 ? 45.469 14.614 -60.191 1.00 86.94 96 LYS A CA 1
ATOM 742 C C . LYS A 1 96 ? 45.011 13.949 -61.482 1.00 86.94 96 LYS A C 1
ATOM 744 O O . LYS A 1 96 ? 45.767 13.837 -62.445 1.00 86.94 96 LYS A O 1
ATOM 749 N N . ARG A 1 97 ? 43.741 13.543 -61.503 1.00 84.75 97 ARG A N 1
ATOM 750 C CA . ARG A 1 97 ? 43.057 13.099 -62.722 1.00 84.75 97 ARG A CA 1
ATOM 751 C C . ARG A 1 97 ? 42.540 14.307 -63.509 1.00 84.75 97 ARG A C 1
ATOM 753 O O . ARG A 1 97 ? 42.387 15.407 -62.975 1.00 84.75 97 ARG A O 1
ATOM 760 N N . GLU A 1 98 ? 42.281 14.112 -64.797 1.00 81.44 98 GLU A N 1
ATOM 761 C CA . GLU A 1 98 ? 41.731 15.162 -65.656 1.00 81.44 98 GLU A CA 1
ATOM 762 C C . GLU A 1 98 ? 40.373 15.647 -65.111 1.00 81.44 98 GLU A C 1
ATOM 764 O O . GLU A 1 98 ? 39.499 14.843 -64.796 1.00 81.44 98 GLU A O 1
ATOM 769 N N . GLY A 1 99 ? 40.223 16.965 -64.934 1.00 79.56 99 GLY A N 1
ATOM 770 C CA . GLY A 1 99 ? 39.019 17.579 -64.356 1.00 79.56 99 GLY A CA 1
ATOM 771 C C . GLY A 1 99 ? 38.922 17.565 -62.822 1.00 79.56 99 GLY A C 1
ATOM 772 O O . GLY A 1 99 ? 37.991 18.152 -62.278 1.00 79.56 99 GLY A O 1
ATOM 773 N N . GLU A 1 100 ? 39.872 16.958 -62.106 1.00 85.62 100 GLU A N 1
ATOM 774 C CA . GLU A 1 100 ? 39.850 16.885 -60.641 1.00 85.62 100 GLU A CA 1
ATOM 775 C C . GLU A 1 100 ? 40.442 18.154 -60.001 1.00 85.62 100 GLU A C 1
ATOM 777 O O . GLU A 1 100 ? 41.555 18.578 -60.322 1.00 85.62 100 GLU A O 1
ATOM 782 N N . THR A 1 101 ? 39.712 18.776 -59.076 1.00 89.75 101 THR A N 1
ATOM 783 C CA . THR A 1 101 ? 40.165 19.966 -58.341 1.00 89.75 101 THR A CA 1
ATOM 784 C C . THR A 1 101 ? 40.070 19.753 -56.841 1.00 89.75 101 THR A C 1
ATOM 786 O O . THR A 1 101 ? 39.315 18.904 -56.370 1.00 89.75 101 THR A O 1
ATOM 789 N N . PHE A 1 102 ? 40.801 20.567 -56.080 1.00 90.94 102 PHE A N 1
ATOM 790 C CA . PHE A 1 102 ? 40.634 20.602 -54.634 1.00 90.94 102 PHE A CA 1
ATOM 791 C C . PHE A 1 102 ? 39.181 20.947 -54.278 1.00 90.94 102 PHE A C 1
ATOM 793 O O . PHE A 1 102 ? 38.539 21.757 -54.953 1.00 90.94 102 PHE A O 1
ATOM 800 N N . THR A 1 103 ? 38.651 20.299 -53.241 1.00 91.44 103 THR A N 1
ATOM 801 C CA . THR A 1 103 ? 37.239 20.419 -52.856 1.00 91.44 103 THR A CA 1
ATOM 802 C C . THR A 1 103 ? 36.851 21.864 -52.532 1.00 91.44 103 THR A C 1
ATOM 804 O O . THR A 1 103 ? 37.642 22.620 -51.963 1.00 91.44 103 THR A O 1
ATOM 807 N N . ASN A 1 104 ? 35.625 22.258 -52.881 1.00 91.81 104 ASN A N 1
ATOM 808 C CA . ASN A 1 104 ? 35.029 23.544 -52.493 1.00 91.81 104 ASN A CA 1
ATOM 809 C C . ASN A 1 104 ? 34.113 23.427 -51.265 1.00 91.81 104 ASN A C 1
ATOM 811 O O . ASN A 1 104 ? 33.602 24.442 -50.796 1.00 91.81 104 ASN A O 1
ATOM 815 N N . ASP A 1 105 ? 33.909 22.215 -50.739 1.00 93.25 105 ASP A N 1
ATOM 816 C CA . ASP A 1 105 ? 33.099 21.998 -49.543 1.00 93.25 105 ASP A CA 1
ATOM 817 C C . ASP A 1 105 ? 33.806 22.587 -48.311 1.00 93.25 105 ASP A C 1
ATOM 819 O O . ASP A 1 105 ? 34.926 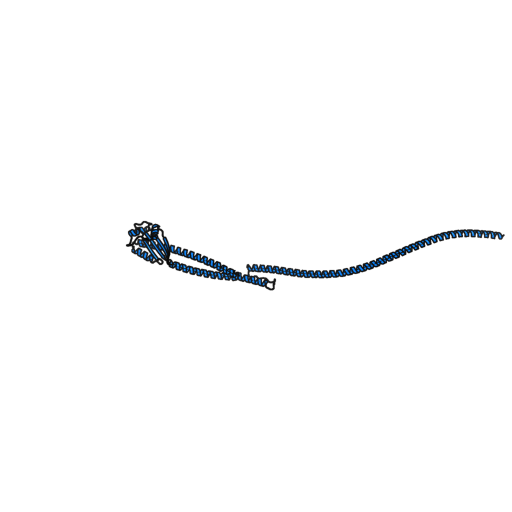22.198 -47.961 1.00 93.25 105 ASP A O 1
ATOM 823 N N . ALA A 1 106 ? 33.147 23.546 -47.658 1.00 93.25 106 ALA A N 1
ATOM 824 C CA . ALA A 1 106 ? 33.695 24.258 -46.510 1.00 93.25 106 ALA A CA 1
ATOM 825 C C . ALA A 1 106 ? 33.990 23.330 -45.320 1.00 93.25 106 ALA A C 1
ATOM 827 O O . ALA A 1 106 ? 35.002 23.518 -44.647 1.00 93.25 106 ALA A O 1
ATOM 828 N N . MET A 1 107 ? 33.157 22.310 -45.084 1.00 91.94 107 MET A N 1
ATOM 829 C CA . MET A 1 107 ? 33.333 21.374 -43.971 1.00 91.94 107 MET A CA 1
ATOM 830 C C . MET A 1 107 ? 34.505 20.429 -44.223 1.00 91.94 107 MET A C 1
ATOM 832 O O . MET A 1 107 ? 35.253 20.115 -43.302 1.00 91.94 107 MET A O 1
ATOM 836 N N . ILE A 1 108 ? 34.714 20.009 -45.473 1.00 93.75 108 ILE A N 1
ATOM 837 C CA . ILE A 1 108 ? 35.875 19.182 -45.823 1.00 93.75 108 ILE A CA 1
ATOM 838 C C . ILE A 1 108 ? 37.174 19.989 -45.672 1.00 93.75 108 ILE A C 1
ATOM 840 O O . ILE A 1 108 ? 38.156 19.483 -45.129 1.00 93.75 108 ILE A O 1
ATOM 844 N N . ARG A 1 109 ? 37.178 21.263 -46.089 1.00 94.19 109 ARG A N 1
ATOM 845 C CA . ARG A 1 109 ? 38.323 22.172 -45.890 1.00 94.19 109 ARG A CA 1
ATOM 846 C C . ARG A 1 109 ? 38.644 22.406 -44.416 1.00 94.19 109 ARG A C 1
ATOM 848 O O . ARG A 1 109 ? 39.815 22.426 -44.051 1.00 94.19 109 ARG A O 1
ATOM 855 N N . GLU A 1 110 ? 37.621 22.547 -43.580 1.00 93.62 110 GLU A N 1
ATOM 856 C CA . GLU A 1 110 ? 37.773 22.649 -42.126 1.00 93.62 110 GLU A CA 1
ATOM 857 C C . GLU A 1 110 ? 38.449 21.394 -41.554 1.00 93.62 110 GLU A C 1
ATOM 859 O O . GLU A 1 110 ? 39.409 21.511 -40.803 1.00 93.62 110 GLU A O 1
ATOM 864 N N . VAL A 1 111 ? 38.046 20.192 -41.984 1.00 94.62 111 VAL A N 1
ATOM 865 C CA . VAL A 1 111 ? 38.675 18.933 -41.538 1.00 94.62 111 VAL A CA 1
ATOM 866 C C . VAL A 1 111 ? 40.134 18.817 -41.995 1.00 94.62 111 VAL A C 1
ATOM 868 O O . VAL A 1 111 ? 40.975 18.349 -41.226 1.00 94.62 111 VAL A O 1
ATOM 871 N N . PHE A 1 112 ? 40.467 19.283 -43.205 1.00 94.25 112 PHE A N 1
ATOM 872 C CA . PHE A 1 112 ? 41.863 19.379 -43.650 1.00 94.25 112 PHE A CA 1
ATOM 873 C C . PHE A 1 112 ? 42.703 20.306 -42.755 1.00 94.25 112 PHE A C 1
ATOM 875 O O . PHE A 1 112 ? 43.865 19.994 -42.491 1.00 94.25 112 PHE A O 1
ATOM 882 N N . ALA A 1 113 ? 42.130 21.418 -42.281 1.00 91.81 113 ALA A N 1
ATOM 883 C CA . ALA A 1 113 ? 42.814 22.385 -41.422 1.00 91.81 113 ALA A CA 1
ATOM 884 C C . ALA A 1 113 ? 42.940 21.900 -39.966 1.00 91.81 113 ALA A C 1
ATOM 886 O O . ALA A 1 113 ? 44.031 21.928 -39.394 1.00 91.81 113 ALA A O 1
ATOM 887 N N . ASP A 1 114 ? 41.844 21.411 -39.386 1.00 93.12 114 ASP A N 1
ATOM 888 C CA . ASP A 1 114 ? 41.755 21.031 -37.973 1.00 93.12 114 ASP A CA 1
ATOM 889 C C . ASP A 1 114 ? 42.332 19.641 -37.686 1.00 93.12 114 ASP A C 1
ATOM 891 O O . ASP A 1 114 ? 42.617 19.312 -36.530 1.00 93.12 114 ASP A O 1
ATOM 895 N N . LYS A 1 115 ? 42.496 18.812 -38.728 1.00 93.25 115 LYS A N 1
ATOM 896 C CA . LYS A 1 115 ? 42.985 17.424 -38.662 1.00 93.25 115 LYS A CA 1
ATOM 897 C C . LYS A 1 115 ? 42.163 16.515 -37.738 1.00 93.25 115 LYS A C 1
ATOM 899 O O . LYS A 1 115 ? 42.658 15.485 -37.284 1.00 93.25 115 LYS A O 1
ATOM 904 N N . LYS A 1 116 ? 40.914 16.883 -37.443 1.00 92.81 116 LYS A N 1
ATOM 905 C CA . LYS A 1 116 ? 40.014 16.139 -36.552 1.00 92.81 116 LYS A CA 1
ATOM 906 C C . LYS A 1 116 ? 38.804 15.613 -37.314 1.00 92.81 116 LYS A C 1
ATOM 908 O O . LYS A 1 116 ? 38.279 16.331 -38.165 1.00 92.81 116 LYS A O 1
ATOM 913 N N . PRO A 1 117 ? 38.329 14.397 -36.995 1.00 93.56 117 PRO A N 1
ATOM 914 C CA . PRO A 1 117 ? 37.108 13.887 -37.589 1.00 93.56 117 PRO A CA 1
ATOM 915 C C . PRO A 1 117 ? 35.913 14.757 -37.191 1.00 93.56 117 PRO A C 1
ATOM 917 O O . PRO A 1 117 ? 35.818 15.226 -36.053 1.00 93.56 117 PRO A O 1
ATOM 920 N N . LYS A 1 118 ? 34.982 14.944 -38.127 1.00 93.81 118 LYS A N 1
ATOM 921 C CA . LYS A 1 118 ? 33.735 15.683 -37.909 1.00 93.81 118 LYS A CA 1
ATOM 922 C C . LYS A 1 118 ? 32.553 14.785 -38.238 1.00 93.81 118 LYS A C 1
ATOM 924 O O . LYS A 1 118 ? 32.465 14.243 -39.336 1.00 93.81 118 LYS A O 1
ATOM 929 N N . THR A 1 119 ? 31.647 14.625 -37.278 1.00 93.06 119 THR A N 1
ATOM 930 C CA . THR A 1 119 ? 30.416 13.844 -37.442 1.00 93.06 119 THR A CA 1
ATOM 931 C C . THR A 1 119 ? 29.225 14.783 -37.493 1.00 93.06 119 THR A C 1
ATOM 933 O O . THR A 1 119 ? 29.066 15.635 -36.619 1.00 93.06 119 THR A O 1
ATOM 936 N N . ILE A 1 120 ? 28.388 14.624 -38.510 1.00 91.50 120 ILE A N 1
ATOM 937 C CA . ILE A 1 120 ? 27.229 15.466 -38.777 1.00 91.50 120 ILE A CA 1
ATOM 938 C C . ILE A 1 120 ? 26.018 14.546 -38.888 1.00 91.50 120 ILE A C 1
ATOM 940 O O . ILE A 1 120 ? 26.001 13.623 -39.694 1.00 91.50 120 ILE A O 1
ATOM 944 N N . GLU A 1 121 ? 25.015 14.788 -38.056 1.00 91.19 121 GLU A N 1
ATOM 945 C CA . GLU A 1 121 ? 23.746 14.060 -38.063 1.00 91.19 121 GLU A CA 1
ATOM 946 C C . GLU A 1 121 ? 22.731 14.902 -38.843 1.00 91.19 121 GLU A C 1
ATOM 948 O O . GLU A 1 121 ? 22.562 16.089 -38.551 1.00 91.19 121 GLU A O 1
ATOM 953 N N . LYS A 1 122 ? 22.114 14.319 -39.874 1.00 89.62 122 LYS A N 1
ATOM 954 C CA . LYS A 1 122 ? 21.158 14.992 -40.760 1.00 89.62 122 LYS A CA 1
ATOM 955 C C . LYS A 1 122 ? 19.827 14.257 -40.721 1.00 89.62 122 LYS A C 1
ATOM 957 O O . LYS A 1 122 ? 19.778 13.042 -40.878 1.00 89.62 122 LYS A O 1
ATOM 962 N N . ILE A 1 123 ? 18.752 15.013 -40.520 1.00 87.56 123 ILE A N 1
ATOM 963 C CA . ILE A 1 123 ? 17.378 14.512 -40.580 1.00 87.56 123 ILE A CA 1
ATOM 964 C C . ILE A 1 123 ? 16.623 15.414 -41.553 1.00 87.56 123 ILE A C 1
ATOM 966 O O . ILE A 1 123 ? 16.192 16.508 -41.191 1.00 87.56 123 ILE A O 1
ATOM 970 N N . GLU A 1 124 ? 16.486 14.968 -42.798 1.00 89.50 124 GLU A N 1
ATOM 971 C CA . GLU A 1 124 ? 15.821 15.714 -43.871 1.00 89.50 124 GLU A CA 1
ATOM 972 C C . GLU A 1 124 ? 14.862 14.786 -44.620 1.00 89.50 124 GLU A C 1
ATOM 974 O O . GLU A 1 124 ? 15.184 13.634 -44.871 1.00 89.50 124 GLU A O 1
ATOM 979 N N . ASN A 1 125 ? 13.663 15.259 -44.979 1.00 83.19 125 ASN A N 1
ATOM 980 C CA . ASN A 1 125 ? 12.692 14.496 -45.783 1.00 83.19 125 ASN A CA 1
ATOM 981 C C . ASN A 1 125 ? 12.393 13.066 -45.276 1.00 83.19 125 ASN A C 1
ATOM 983 O O . ASN A 1 125 ? 12.191 12.154 -46.075 1.00 83.19 125 ASN A O 1
ATOM 987 N N . ASN A 1 126 ? 12.327 12.876 -43.951 1.00 83.06 126 ASN A N 1
ATOM 988 C CA . ASN A 1 126 ? 12.118 11.565 -43.315 1.00 83.06 126 ASN A CA 1
ATOM 989 C C . ASN A 1 126 ? 13.240 10.547 -43.609 1.00 83.06 126 ASN A C 1
ATOM 991 O O . ASN A 1 126 ? 13.010 9.338 -43.573 1.00 83.06 126 ASN A O 1
ATOM 995 N N . HIS A 1 127 ? 14.434 11.057 -43.892 1.00 88.62 127 HIS A N 1
ATOM 996 C CA . HIS A 1 127 ? 15.665 10.308 -44.027 1.00 88.62 127 HIS A CA 1
ATOM 997 C C . HIS A 1 127 ? 16.640 10.766 -42.942 1.00 88.62 127 HIS A C 1
ATOM 999 O O . HIS A 1 127 ? 16.919 11.962 -42.802 1.00 88.62 127 HIS A O 1
ATOM 1005 N N . HIS A 1 128 ? 17.109 9.816 -42.145 1.00 91.00 128 HIS A N 1
ATOM 1006 C CA . HIS A 1 128 ? 18.064 10.050 -41.078 1.00 91.00 128 HIS A CA 1
ATOM 1007 C C . HIS A 1 128 ? 19.405 9.457 -41.493 1.00 91.00 128 HIS A C 1
ATOM 1009 O O . HIS A 1 128 ? 19.520 8.250 -41.706 1.00 91.00 128 HIS A O 1
ATOM 1015 N N . SER A 1 129 ? 20.428 10.299 -41.598 1.00 92.31 129 SER A N 1
ATOM 1016 C CA . SER A 1 129 ? 21.779 9.872 -41.944 1.00 92.31 129 SER A CA 1
ATOM 1017 C C . SER A 1 129 ? 22.828 10.472 -41.019 1.00 92.31 129 SER A C 1
ATOM 1019 O O . SER A 1 129 ? 22.672 11.558 -40.451 1.00 92.31 129 SER A O 1
ATOM 1021 N N . ILE A 1 130 ? 23.927 9.736 -40.859 1.00 93.06 130 ILE A N 1
ATOM 1022 C CA . ILE A 1 130 ? 25.130 10.231 -40.197 1.00 93.06 130 ILE A CA 1
ATOM 1023 C C . ILE A 1 130 ? 26.239 10.313 -41.235 1.00 93.06 130 ILE A C 1
ATOM 1025 O O . ILE A 1 130 ? 26.611 9.319 -41.857 1.00 93.06 130 ILE A O 1
ATOM 1029 N N . GLN A 1 131 ? 26.789 11.512 -41.375 1.00 93.50 131 GLN A N 1
ATOM 1030 C CA . GLN A 1 131 ? 27.948 11.817 -42.192 1.00 93.50 131 GLN A CA 1
ATOM 1031 C C . GLN A 1 131 ? 29.190 11.908 -41.300 1.00 93.50 131 GLN A C 1
ATOM 1033 O O . GLN A 1 131 ? 29.229 12.692 -40.352 1.00 93.50 131 GLN A O 1
ATOM 1038 N N . LEU A 1 132 ? 30.222 11.130 -41.612 1.00 95.25 132 LEU A N 1
ATOM 1039 C CA . LEU A 1 132 ? 31.542 11.195 -40.999 1.00 95.25 132 LEU A CA 1
ATOM 1040 C C . LEU A 1 132 ? 32.557 11.691 -42.026 1.00 95.25 132 LEU A C 1
ATOM 1042 O O . LEU A 1 132 ? 32.807 11.043 -43.039 1.00 95.25 132 LEU A O 1
ATOM 1046 N N . LEU A 1 133 ? 33.172 12.829 -41.719 1.00 95.44 133 LEU A N 1
ATOM 1047 C CA . LEU A 1 133 ? 34.348 13.337 -42.406 1.00 95.44 133 LEU A CA 1
ATOM 1048 C C . LEU A 1 133 ? 35.578 12.915 -41.606 1.00 95.44 133 LEU A C 1
ATOM 1050 O O . LEU A 1 133 ? 35.817 13.457 -40.526 1.00 95.44 133 LEU A O 1
ATOM 1054 N N . ASN A 1 134 ? 36.333 11.940 -42.108 1.00 95.31 134 ASN A N 1
ATOM 1055 C CA . ASN A 1 134 ? 37.511 11.411 -41.429 1.00 95.31 134 ASN A CA 1
ATOM 1056 C C . ASN A 1 134 ? 38.804 11.808 -42.167 1.00 95.31 134 ASN A C 1
ATOM 1058 O O . ASN A 1 134 ? 38.967 11.436 -43.334 1.00 95.31 134 ASN A O 1
ATOM 1062 N N . PRO A 1 135 ? 39.728 12.552 -41.531 1.00 95.69 135 PRO A N 1
ATOM 1063 C CA . PRO A 1 135 ? 41.007 12.887 -42.142 1.00 95.69 135 PRO A CA 1
ATOM 1064 C C . PRO A 1 135 ? 41.900 11.644 -42.264 1.00 95.69 135 PRO A C 1
ATOM 1066 O O . PRO A 1 135 ? 42.147 10.927 -41.298 1.00 95.69 135 PRO A O 1
ATOM 1069 N N . MET A 1 136 ? 42.417 11.411 -43.466 1.00 94.25 136 MET A N 1
ATOM 1070 C CA . MET A 1 136 ? 43.358 10.339 -43.782 1.00 94.25 136 MET A CA 1
ATOM 1071 C C . MET A 1 136 ? 44.778 10.854 -43.546 1.00 94.25 136 MET A C 1
ATOM 1073 O O . MET A 1 136 ? 45.378 11.496 -44.414 1.00 94.25 136 MET A O 1
ATOM 1077 N N . GLN A 1 137 ? 45.282 10.631 -42.335 1.00 94.06 137 GLN A N 1
ATOM 1078 C CA . GLN A 1 137 ? 46.610 11.069 -41.921 1.00 94.06 137 GLN A CA 1
ATOM 1079 C C . GLN A 1 137 ? 47.701 10.150 -42.491 1.00 94.06 137 GLN A C 1
ATOM 1081 O O . GLN A 1 137 ? 47.598 8.929 -42.396 1.00 94.06 137 GLN A O 1
ATOM 1086 N N . ALA A 1 138 ? 48.744 10.746 -43.070 1.00 93.75 138 ALA A N 1
ATOM 1087 C CA . ALA A 1 138 ? 49.900 10.046 -43.611 1.00 93.75 138 ALA A CA 1
ATOM 1088 C C . ALA A 1 138 ? 50.708 9.383 -42.494 1.00 93.75 138 ALA A C 1
ATOM 1090 O O . ALA A 1 138 ? 51.192 10.066 -41.585 1.00 93.75 138 ALA A O 1
ATOM 1091 N N . ASP A 1 139 ? 50.914 8.076 -42.615 1.00 92.12 139 ASP A N 1
ATOM 1092 C CA . ASP A 1 139 ? 51.938 7.347 -41.873 1.00 92.12 139 ASP A CA 1
ATOM 1093 C C . ASP A 1 139 ? 53.212 7.177 -42.722 1.00 92.12 139 ASP A C 1
ATOM 1095 O O . ASP A 1 139 ? 53.295 7.610 -43.876 1.00 92.12 139 ASP A O 1
ATOM 1099 N N . THR A 1 140 ? 54.223 6.523 -42.151 1.00 90.88 140 THR A N 1
ATOM 1100 C CA . THR A 1 140 ? 55.498 6.259 -42.834 1.00 90.88 140 THR A CA 1
ATOM 1101 C C . THR A 1 140 ? 55.346 5.422 -44.107 1.00 90.88 140 THR A C 1
ATOM 1103 O O . THR A 1 140 ? 56.113 5.613 -45.051 1.00 90.88 140 THR A O 1
ATOM 1106 N N . SER A 1 141 ? 54.346 4.536 -44.180 1.00 90.62 141 SER A N 1
ATOM 1107 C CA . SER A 1 141 ? 54.099 3.703 -45.361 1.00 90.62 141 SER A CA 1
ATOM 1108 C C . SER A 1 141 ? 53.615 4.537 -46.552 1.00 90.62 141 SER A C 1
ATOM 1110 O O . SER A 1 141 ? 54.025 4.289 -47.689 1.00 90.62 141 SER A O 1
ATOM 1112 N N . CYS A 1 142 ? 52.848 5.600 -46.287 1.00 91.75 142 CYS A N 1
ATOM 1113 C CA . CYS A 1 142 ? 52.308 6.503 -47.304 1.00 91.75 142 CYS A CA 1
ATOM 1114 C C . CYS A 1 142 ? 53.399 7.286 -48.059 1.00 91.75 142 CYS A C 1
ATOM 1116 O O . CYS A 1 142 ? 53.234 7.607 -49.239 1.00 91.75 142 CYS A O 1
ATOM 1118 N N . LEU A 1 143 ? 54.528 7.578 -47.401 1.00 91.75 143 LEU A N 1
ATOM 1119 C CA . LEU A 1 143 ? 55.602 8.418 -47.953 1.00 91.75 143 LEU A CA 1
ATOM 1120 C C . LEU A 1 143 ? 56.354 7.756 -49.116 1.00 91.75 143 LEU A C 1
ATOM 1122 O O . LEU A 1 143 ? 56.996 8.446 -49.905 1.00 91.75 143 LEU A O 1
ATOM 1126 N N . SER A 1 144 ? 56.232 6.434 -49.262 1.00 88.94 144 SER A N 1
ATOM 1127 C CA . SER A 1 144 ? 56.830 5.684 -50.376 1.00 88.94 144 SER A CA 1
ATOM 1128 C C . SER A 1 144 ? 56.251 6.094 -51.735 1.00 88.94 144 SER A C 1
ATOM 1130 O O . SER A 1 144 ? 56.945 6.022 -52.747 1.00 88.94 144 SER A O 1
ATOM 1132 N N . CYS A 1 145 ? 54.989 6.538 -51.757 1.00 89.88 145 CYS A N 1
ATOM 1133 C CA . CYS A 1 145 ? 54.282 6.955 -52.971 1.00 89.88 145 CYS A CA 1
ATOM 1134 C C . CYS A 1 145 ? 53.900 8.444 -52.960 1.00 89.88 145 CYS A C 1
ATOM 1136 O O . CYS A 1 145 ? 53.769 9.044 -54.027 1.00 89.88 145 CYS A O 1
ATOM 1138 N N . HIS A 1 146 ? 53.747 9.056 -51.782 1.00 90.31 146 HIS A N 1
ATOM 1139 C CA . HIS A 1 146 ? 53.428 10.476 -51.597 1.00 90.31 146 HIS A CA 1
ATOM 1140 C C . HIS A 1 146 ? 54.656 11.266 -51.118 1.00 90.31 146 HIS A C 1
ATOM 1142 O O . HIS A 1 146 ? 54.678 11.803 -50.014 1.00 90.31 146 HIS A O 1
ATOM 1148 N N . ALA A 1 147 ? 55.699 11.328 -51.951 1.00 88.56 147 ALA A N 1
ATOM 1149 C CA . ALA A 1 147 ? 57.009 11.871 -51.572 1.00 88.56 147 ALA A CA 1
ATOM 1150 C C . ALA A 1 147 ? 57.029 13.385 -51.257 1.00 88.56 147 ALA A C 1
ATOM 1152 O O . ALA A 1 147 ? 57.966 13.861 -50.618 1.00 88.56 147 ALA A O 1
ATOM 1153 N N . ASN A 1 148 ? 56.025 14.149 -51.702 1.00 92.06 148 ASN A N 1
ATOM 1154 C CA . ASN A 1 148 ? 55.868 15.572 -51.373 1.00 92.06 148 ASN A CA 1
ATOM 1155 C C . ASN A 1 148 ? 55.142 15.816 -50.033 1.00 92.06 148 ASN A C 1
ATOM 1157 O O . ASN A 1 148 ? 55.019 16.967 -49.618 1.00 92.06 148 ASN A O 1
ATOM 1161 N N . ALA A 1 149 ? 54.680 14.761 -49.354 1.00 93.69 149 ALA A N 1
ATOM 1162 C CA . ALA A 1 149 ? 54.042 14.831 -48.043 1.00 93.69 149 ALA A CA 1
ATOM 1163 C C . ALA A 1 149 ? 55.014 14.460 -46.908 1.00 93.69 149 ALA A C 1
ATOM 1165 O O . ALA A 1 149 ? 56.061 13.847 -47.125 1.00 93.69 149 ALA A O 1
ATOM 1166 N N . LYS A 1 150 ? 54.660 14.824 -45.673 1.00 94.06 150 LYS A N 1
ATOM 1167 C CA . LYS A 1 150 ? 55.355 14.431 -44.440 1.00 94.06 150 LYS A CA 1
ATOM 1168 C C . LYS A 1 150 ? 54.450 13.568 -43.567 1.00 94.06 150 LYS A C 1
ATOM 1170 O O . LYS A 1 150 ? 53.226 13.610 -43.673 1.00 94.06 150 LYS A O 1
ATOM 1175 N N . GLU A 1 151 ? 55.061 12.798 -42.670 1.00 93.31 151 GLU A N 1
ATOM 1176 C CA . GLU A 1 151 ? 54.315 12.059 -41.652 1.00 93.31 151 GLU A CA 1
ATOM 1177 C C . GLU A 1 151 ? 53.432 13.025 -40.844 1.00 93.31 151 GLU A C 1
ATOM 1179 O O . GLU A 1 151 ? 53.881 14.086 -40.401 1.00 93.31 151 GLU A O 1
ATOM 1184 N N . GLY A 1 152 ? 52.156 12.675 -40.689 1.00 91.69 152 GLY A N 1
ATOM 1185 C CA . GLY A 1 152 ? 51.165 13.514 -40.021 1.00 91.69 152 GLY A CA 1
ATOM 1186 C C . GLY A 1 152 ? 50.442 14.539 -40.910 1.00 91.69 152 GLY A C 1
ATOM 1187 O O . GLY A 1 152 ? 49.542 15.232 -40.407 1.00 91.69 152 GLY A O 1
ATOM 1188 N N . ASP A 1 153 ? 50.787 14.645 -42.197 1.00 94.75 153 ASP A N 1
ATOM 1189 C CA . ASP A 1 153 ? 50.014 15.418 -43.176 1.00 94.75 153 ASP A CA 1
ATOM 1190 C C . ASP A 1 153 ? 48.702 14.713 -43.529 1.00 94.75 153 ASP A C 1
ATOM 1192 O O . ASP A 1 153 ? 48.597 13.491 -43.473 1.00 94.75 153 ASP A O 1
ATOM 1196 N N . ILE A 1 154 ? 47.673 15.483 -43.887 1.00 95.44 154 ILE A N 1
ATOM 1197 C CA . ILE A 1 154 ? 46.385 14.923 -44.305 1.00 95.44 154 ILE A CA 1
ATOM 1198 C C . ILE A 1 154 ? 46.408 14.747 -45.823 1.00 95.44 154 ILE A C 1
ATOM 1200 O O . ILE A 1 154 ? 46.443 15.723 -46.574 1.00 95.44 154 ILE A O 1
ATOM 1204 N N . LEU A 1 155 ? 46.402 13.496 -46.282 1.00 94.19 155 LEU A N 1
ATOM 1205 C CA . LEU A 1 155 ? 46.454 13.148 -47.709 1.00 94.19 155 LEU A CA 1
ATOM 1206 C C . LEU A 1 155 ? 45.076 13.219 -48.366 1.00 94.19 155 LEU A C 1
ATOM 1208 O O . LEU A 1 155 ? 44.943 13.465 -49.563 1.00 94.19 155 LEU A O 1
ATOM 1212 N N . GLY A 1 156 ? 44.032 13.051 -47.565 1.00 93.94 156 GLY A N 1
ATOM 1213 C CA . GLY A 1 156 ? 42.661 13.179 -48.011 1.00 93.94 156 GLY A CA 1
ATOM 1214 C C . GLY A 1 156 ? 41.694 13.257 -46.844 1.00 93.94 156 GLY A C 1
ATOM 1215 O O . GLY A 1 156 ? 42.066 13.048 -45.692 1.00 93.94 156 GLY A O 1
ATOM 1216 N N . VAL A 1 157 ? 40.441 13.549 -47.150 1.00 96.12 157 VAL A N 1
ATOM 1217 C CA . VAL A 1 157 ? 39.333 13.441 -46.205 1.00 96.12 157 VAL A CA 1
ATOM 1218 C C . VAL A 1 157 ? 38.330 12.474 -46.797 1.00 96.12 157 VAL A C 1
ATOM 1220 O O . VAL A 1 157 ? 37.809 12.694 -47.892 1.00 96.12 157 VAL A O 1
ATOM 1223 N N . MET A 1 158 ? 38.076 11.398 -46.065 1.00 95.31 158 MET A N 1
ATOM 1224 C CA . MET A 1 158 ? 37.047 10.435 -46.403 1.00 95.31 158 MET A CA 1
ATOM 1225 C C . MET A 1 158 ? 35.700 10.954 -45.908 1.00 95.31 158 MET A C 1
ATOM 1227 O O . MET A 1 158 ? 35.523 11.198 -44.717 1.00 95.31 158 MET A O 1
ATOM 1231 N N . ASN A 1 159 ? 34.764 11.129 -46.829 1.00 95.44 159 ASN A N 1
ATOM 1232 C CA . ASN A 1 159 ? 33.378 11.469 -46.576 1.00 95.44 159 ASN A CA 1
ATOM 1233 C C . ASN A 1 159 ? 32.535 10.196 -46.650 1.00 95.44 159 ASN A C 1
ATOM 1235 O O . ASN A 1 159 ? 32.303 9.675 -47.739 1.00 95.44 159 ASN A O 1
ATOM 1239 N N . LEU A 1 160 ? 32.101 9.701 -45.496 1.00 94.62 160 LEU A N 1
ATOM 1240 C CA . LEU A 1 160 ? 31.291 8.498 -45.366 1.00 94.62 160 LEU A CA 1
ATOM 1241 C C . LEU A 1 160 ? 29.905 8.868 -44.834 1.00 94.62 160 LEU A C 1
ATOM 1243 O O . LEU A 1 160 ? 29.793 9.409 -43.738 1.00 94.62 160 LEU A O 1
ATOM 1247 N N . VAL A 1 161 ? 28.856 8.555 -45.588 1.00 93.38 161 VAL A N 1
ATOM 1248 C CA . VAL A 1 161 ? 27.460 8.767 -45.191 1.00 93.38 161 VAL A CA 1
ATOM 1249 C C . VAL A 1 161 ? 26.786 7.414 -45.041 1.00 93.38 161 VAL A C 1
ATOM 1251 O O . VAL A 1 161 ? 26.821 6.596 -45.962 1.00 93.38 161 VAL A O 1
ATOM 1254 N N . ILE A 1 162 ? 26.179 7.183 -43.878 1.00 92.88 162 ILE A N 1
ATOM 1255 C CA . ILE A 1 162 ? 25.364 5.997 -43.608 1.00 92.88 162 ILE A CA 1
ATOM 1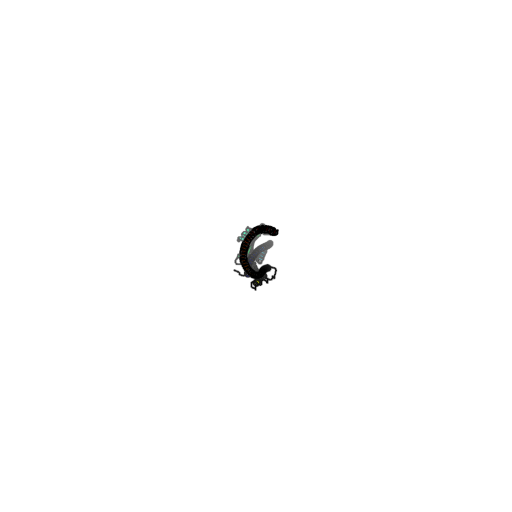256 C C . ILE A 1 162 ? 23.916 6.391 -43.337 1.00 92.88 162 ILE A C 1
ATOM 1258 O O . ILE A 1 162 ? 23.653 7.392 -42.667 1.00 92.88 162 ILE A O 1
ATOM 1262 N N . SER A 1 163 ? 22.983 5.566 -43.807 1.00 90.94 163 SER A N 1
ATOM 1263 C CA . SER A 1 163 ? 21.562 5.718 -43.494 1.00 90.94 163 SER A CA 1
ATOM 1264 C C . SER A 1 163 ? 21.214 5.001 -42.189 1.00 90.94 163 SER A C 1
ATOM 1266 O O . SER A 1 163 ? 21.571 3.840 -41.985 1.00 90.94 163 SER A O 1
ATOM 1268 N N . LEU A 1 164 ? 20.463 5.680 -41.323 1.00 90.56 164 LEU A N 1
ATOM 1269 C CA . LEU A 1 164 ? 19.891 5.145 -40.089 1.00 90.56 164 LEU A CA 1
ATOM 1270 C C . LEU A 1 164 ? 18.398 4.813 -40.206 1.00 90.56 164 LEU A C 1
ATOM 1272 O O . LEU A 1 164 ? 17.801 4.363 -39.231 1.00 90.56 164 LEU A O 1
ATOM 1276 N N . ASP A 1 165 ? 17.789 4.933 -41.387 1.00 89.56 165 ASP A N 1
ATOM 1277 C CA . ASP A 1 165 ? 16.349 4.693 -41.579 1.00 89.56 165 ASP A CA 1
ATOM 1278 C C . ASP A 1 165 ? 15.919 3.289 -41.126 1.00 89.56 165 ASP A C 1
ATOM 1280 O O . ASP A 1 165 ? 14.832 3.081 -40.575 1.00 89.56 165 ASP A O 1
ATOM 1284 N N . SER A 1 166 ? 16.774 2.291 -41.371 1.00 86.69 166 SER A N 1
ATOM 1285 C CA . SER A 1 166 ? 16.521 0.910 -40.955 1.00 86.69 166 SER A CA 1
ATOM 1286 C C . SER A 1 166 ? 16.614 0.742 -39.434 1.00 86.69 166 SER A C 1
ATOM 1288 O O . SER A 1 166 ? 15.818 0.001 -38.847 1.00 86.69 166 SER A O 1
ATOM 1290 N N . ASN A 1 167 ? 17.534 1.464 -38.789 1.00 88.00 167 ASN A N 1
ATOM 1291 C CA . ASN A 1 167 ? 17.704 1.501 -37.343 1.00 88.00 167 ASN A CA 1
ATOM 1292 C C . ASN A 1 167 ? 16.500 2.186 -36.695 1.00 88.00 167 ASN A C 1
ATOM 1294 O O . ASN A 1 167 ? 15.894 1.616 -35.792 1.00 88.00 167 ASN A O 1
ATOM 1298 N N . ASP A 1 168 ? 16.075 3.337 -37.209 1.00 88.81 168 ASP A N 1
ATOM 1299 C CA . ASP A 1 168 ? 14.933 4.092 -36.689 1.00 88.81 168 ASP A CA 1
ATOM 1300 C C . ASP A 1 168 ? 13.628 3.292 -36.761 1.00 88.81 168 ASP A C 1
ATOM 1302 O O . ASP A 1 168 ? 12.843 3.269 -35.806 1.00 88.81 168 ASP A O 1
ATOM 1306 N N . LYS A 1 169 ? 13.409 2.551 -37.856 1.00 89.38 169 LYS A N 1
ATOM 1307 C CA . LYS A 1 169 ? 12.266 1.629 -37.981 1.00 89.38 169 LYS A CA 1
ATOM 1308 C C . LYS A 1 169 ? 12.305 0.513 -36.936 1.00 89.38 169 LYS A C 1
ATOM 1310 O O . LYS A 1 169 ? 11.274 0.209 -36.325 1.00 89.38 169 LYS A O 1
ATOM 1315 N N . GLN A 1 170 ? 13.473 -0.090 -36.710 1.00 88.81 170 GLN A N 1
ATOM 1316 C CA . GLN A 1 170 ? 13.649 -1.121 -35.681 1.00 88.81 170 GLN A CA 1
ATOM 1317 C C . GLN A 1 170 ? 13.447 -0.552 -34.273 1.00 88.81 170 GLN A C 1
ATOM 1319 O O . GLN A 1 170 ? 12.776 -1.178 -33.448 1.00 88.81 170 GLN A O 1
ATOM 1324 N N . ILE A 1 171 ? 13.951 0.656 -34.011 1.00 89.81 171 ILE A N 1
ATOM 1325 C CA . ILE A 1 171 ? 13.779 1.362 -32.741 1.00 89.81 171 ILE A CA 1
ATOM 1326 C C . ILE A 1 171 ? 12.302 1.636 -32.476 1.00 89.81 171 ILE A C 1
ATOM 1328 O O . ILE A 1 171 ? 11.803 1.313 -31.399 1.00 89.81 171 ILE A O 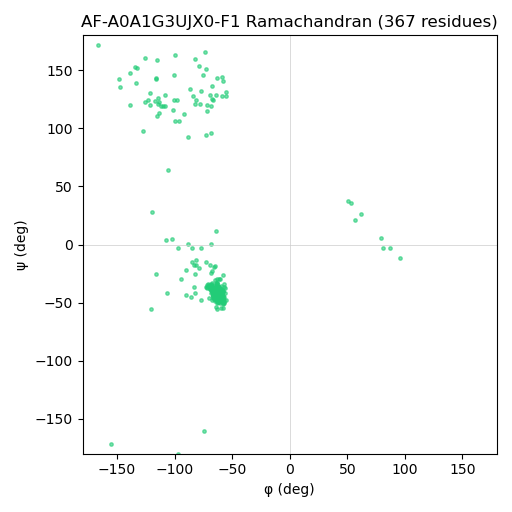1
ATOM 1332 N N . SER A 1 172 ? 11.585 2.190 -33.455 1.00 89.81 172 SER A N 1
ATOM 1333 C CA . SER A 1 172 ? 10.153 2.477 -33.341 1.00 89.81 172 SER A CA 1
ATOM 1334 C C . SER A 1 172 ? 9.341 1.207 -33.062 1.00 89.81 172 SER A C 1
ATOM 1336 O O . SER A 1 172 ? 8.544 1.163 -32.122 1.00 89.81 172 SER A O 1
ATOM 1338 N N . SER A 1 173 ? 9.621 0.129 -33.801 1.00 91.44 173 SER A N 1
ATOM 1339 C CA . SER A 1 173 ? 8.964 -1.170 -33.608 1.00 91.44 173 SER A CA 1
ATOM 1340 C C . SER A 1 173 ? 9.230 -1.739 -32.210 1.00 91.44 173 SER A C 1
ATOM 1342 O O . SER A 1 173 ? 8.306 -2.169 -31.519 1.00 91.44 173 SER A O 1
ATOM 1344 N N . THR A 1 174 ? 10.481 -1.675 -31.751 1.00 90.94 174 THR A N 1
ATOM 1345 C CA . THR A 1 174 ? 10.889 -2.154 -30.422 1.00 90.94 174 THR A CA 1
ATOM 1346 C C . THR A 1 174 ? 10.231 -1.343 -29.308 1.00 90.94 174 THR A C 1
ATOM 1348 O O . THR A 1 174 ? 9.706 -1.922 -28.357 1.00 90.94 174 THR A O 1
ATOM 1351 N N . LYS A 1 175 ? 10.179 -0.011 -29.435 1.00 90.69 175 LYS A N 1
ATOM 1352 C CA . LYS A 1 175 ? 9.465 0.863 -28.490 1.00 90.69 175 LYS A CA 1
ATOM 1353 C C . LYS A 1 175 ? 7.983 0.520 -28.408 1.00 90.69 175 LYS A C 1
ATOM 1355 O O . LYS A 1 175 ? 7.426 0.517 -27.312 1.00 90.69 175 LYS A O 1
ATOM 1360 N N . MET A 1 176 ? 7.353 0.204 -29.538 1.00 91.50 176 MET A N 1
ATOM 1361 C CA . MET A 1 176 ? 5.942 -0.170 -29.568 1.00 91.50 176 MET A CA 1
ATOM 1362 C C . MET A 1 176 ? 5.691 -1.509 -28.859 1.00 91.50 176 MET A C 1
ATOM 1364 O O . MET A 1 176 ? 4.794 -1.609 -28.022 1.00 91.50 176 MET A O 1
ATOM 1368 N N . ILE A 1 177 ? 6.524 -2.522 -29.113 1.00 93.19 177 ILE A N 1
ATOM 1369 C CA . ILE A 1 177 ? 6.466 -3.808 -28.395 1.00 93.19 177 IL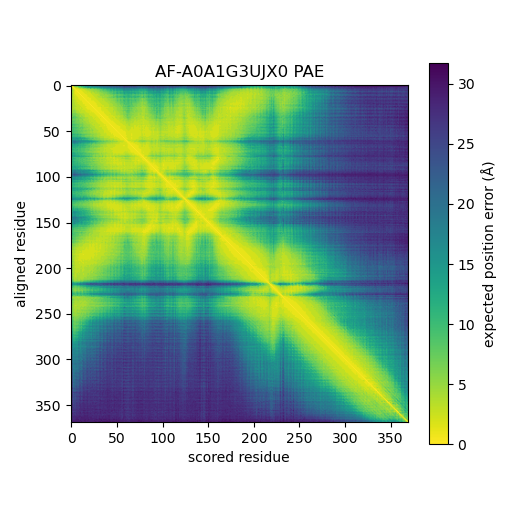E A CA 1
ATOM 1370 C C . ILE A 1 177 ? 6.671 -3.585 -26.891 1.00 93.19 177 ILE A C 1
ATOM 1372 O O . ILE A 1 177 ? 5.921 -4.129 -26.076 1.00 93.19 177 ILE A O 1
ATOM 1376 N N . LEU A 1 178 ? 7.638 -2.748 -26.511 1.00 92.69 178 LEU A N 1
ATOM 1377 C CA . LEU A 1 178 ? 7.912 -2.421 -25.115 1.00 92.69 178 LEU A CA 1
ATOM 1378 C C . LEU A 1 178 ? 6.714 -1.738 -24.444 1.00 92.69 178 LEU A C 1
ATOM 1380 O O . LEU A 1 178 ? 6.344 -2.120 -23.336 1.00 92.69 178 LEU A O 1
ATOM 1384 N N . LEU A 1 179 ? 6.062 -0.790 -25.123 1.00 92.69 179 LEU A N 1
ATOM 1385 C CA . LEU A 1 179 ? 4.860 -0.123 -24.623 1.00 92.69 179 LEU A CA 1
ATOM 1386 C C . LEU A 1 179 ? 3.713 -1.117 -24.389 1.00 92.69 179 LEU A C 1
ATOM 1388 O O . LEU A 1 179 ? 3.128 -1.127 -23.307 1.00 92.69 179 LEU A O 1
ATOM 1392 N N . ILE A 1 180 ? 3.417 -1.982 -25.368 1.00 94.75 180 ILE A N 1
ATOM 1393 C CA . ILE A 1 180 ? 2.391 -3.031 -25.222 1.00 94.75 180 ILE A CA 1
ATOM 1394 C C . ILE A 1 180 ? 2.727 -3.948 -24.047 1.00 94.75 180 ILE A C 1
ATOM 1396 O O . ILE A 1 180 ? 1.863 -4.234 -23.220 1.00 94.75 180 ILE A O 1
ATOM 1400 N N . THR A 1 181 ? 3.984 -4.377 -23.944 1.00 94.62 181 THR A N 1
ATOM 1401 C CA . THR A 1 181 ? 4.436 -5.276 -22.877 1.00 94.62 181 THR A CA 1
ATOM 1402 C C . THR A 1 181 ? 4.268 -4.627 -21.503 1.00 94.62 181 THR A C 1
ATOM 1404 O O . THR A 1 181 ? 3.715 -5.253 -20.600 1.00 94.62 181 THR A O 1
ATOM 1407 N N . LEU A 1 182 ? 4.661 -3.357 -21.347 1.00 94.56 182 LEU A N 1
ATOM 1408 C CA . LEU A 1 182 ? 4.468 -2.605 -20.104 1.00 94.56 182 LEU A CA 1
ATOM 1409 C C . LEU A 1 182 ? 2.988 -2.485 -19.727 1.00 94.56 182 LEU A C 1
ATOM 1411 O O . LEU A 1 182 ? 2.644 -2.676 -18.562 1.00 94.56 182 LEU A O 1
ATOM 1415 N N . ILE A 1 183 ? 2.108 -2.216 -20.696 1.00 94.19 183 ILE A N 1
ATOM 1416 C CA . ILE A 1 183 ? 0.661 -2.141 -20.460 1.00 94.19 183 ILE A CA 1
ATOM 1417 C C . ILE A 1 183 ? 0.117 -3.499 -20.003 1.00 94.19 183 ILE A C 1
ATOM 1419 O O . ILE A 1 183 ? -0.622 -3.555 -19.022 1.00 94.19 183 ILE A O 1
ATOM 1423 N N . ILE A 1 184 ? 0.496 -4.596 -20.666 1.00 96.25 184 ILE A N 1
ATOM 1424 C CA . ILE A 1 184 ? 0.051 -5.950 -20.301 1.00 96.25 184 ILE A CA 1
ATOM 1425 C C . ILE A 1 184 ? 0.492 -6.298 -18.876 1.00 96.25 184 ILE A C 1
ATOM 1427 O O . ILE A 1 184 ? -0.331 -6.729 -18.066 1.00 96.25 184 ILE A O 1
ATOM 1431 N N . VAL A 1 185 ? 1.770 -6.077 -18.554 1.00 95.56 185 VAL A N 1
ATOM 1432 C CA . VAL A 1 185 ? 2.319 -6.333 -17.214 1.00 95.56 185 VAL A CA 1
ATOM 1433 C C . VAL A 1 185 ? 1.605 -5.482 -16.168 1.00 95.56 185 VAL A C 1
ATOM 1435 O O . VAL A 1 185 ? 1.228 -5.991 -15.113 1.00 95.56 185 VAL A O 1
ATOM 1438 N N . PHE A 1 186 ? 1.358 -4.207 -16.468 1.00 95.25 186 PHE A N 1
ATOM 1439 C CA . PHE A 1 186 ? 0.640 -3.313 -15.570 1.00 95.25 186 PHE A CA 1
ATOM 1440 C C . PHE A 1 186 ? -0.800 -3.770 -15.314 1.00 95.25 186 PHE A C 1
ATOM 1442 O O . PHE A 1 186 ? -1.228 -3.824 -14.162 1.00 95.25 186 PHE A O 1
ATOM 1449 N N . VAL A 1 187 ? -1.543 -4.142 -16.360 1.00 94.75 187 VAL A N 1
ATOM 1450 C CA . VAL A 1 187 ? -2.917 -4.645 -16.225 1.00 94.75 187 VAL A CA 1
ATOM 1451 C C . VAL A 1 187 ? -2.939 -5.934 -15.406 1.00 94.75 187 VAL A C 1
ATOM 1453 O O . VAL A 1 187 ? -3.743 -6.051 -14.480 1.00 94.75 187 VAL A O 1
ATOM 1456 N N . ALA A 1 188 ? -2.034 -6.876 -15.685 1.00 96.00 188 ALA A N 1
ATOM 1457 C CA . ALA A 1 188 ? -1.919 -8.113 -14.917 1.00 96.00 188 ALA A CA 1
ATOM 1458 C C . ALA A 1 188 ? -1.634 -7.828 -13.433 1.00 96.00 188 ALA A C 1
ATOM 1460 O O . ALA A 1 188 ? -2.320 -8.353 -12.554 1.00 96.00 188 ALA A O 1
ATOM 1461 N N . PHE A 1 189 ? -0.683 -6.935 -13.148 1.00 94.44 189 PHE A N 1
ATOM 1462 C CA . PHE A 1 189 ? -0.360 -6.507 -11.790 1.00 94.44 189 PHE A CA 1
ATOM 1463 C C . PHE A 1 189 ? -1.556 -5.847 -11.087 1.00 94.44 189 PHE A C 1
ATOM 1465 O O . PHE A 1 189 ? -1.883 -6.205 -9.955 1.00 94.44 189 PHE A O 1
ATOM 1472 N N . ALA A 1 190 ? -2.257 -4.932 -11.762 1.00 93.00 190 ALA A N 1
ATOM 1473 C CA . ALA A 1 190 ? -3.423 -4.248 -11.212 1.00 93.00 190 ALA A CA 1
ATOM 1474 C C . ALA A 1 190 ? -4.551 -5.231 -10.853 1.00 93.00 190 ALA A C 1
ATOM 1476 O O . ALA A 1 190 ? -5.165 -5.101 -9.792 1.00 93.00 190 ALA A O 1
ATOM 1477 N N . VAL A 1 191 ? -4.794 -6.243 -11.694 1.00 93.56 191 VAL A N 1
ATOM 1478 C CA . VAL A 1 191 ? -5.775 -7.305 -11.420 1.00 93.56 191 VAL A CA 1
ATOM 1479 C C . VAL A 1 191 ? -5.356 -8.136 -10.208 1.00 93.56 191 VAL A C 1
ATOM 1481 O O . VAL A 1 191 ? -6.166 -8.321 -9.300 1.00 93.56 191 VAL A O 1
ATOM 1484 N N . ILE A 1 192 ? -4.100 -8.595 -10.154 1.00 95.06 192 ILE A N 1
ATOM 1485 C CA . ILE A 1 192 ? -3.581 -9.406 -9.040 1.00 95.06 192 ILE A CA 1
ATOM 1486 C C . ILE A 1 192 ? -3.725 -8.655 -7.715 1.00 95.06 192 ILE A C 1
ATOM 1488 O O . ILE A 1 192 ? -4.301 -9.186 -6.766 1.00 95.06 192 ILE A O 1
ATOM 1492 N N . ILE A 1 193 ? -3.269 -7.402 -7.662 1.00 92.38 193 ILE A N 1
ATOM 1493 C CA . ILE A 1 193 ? -3.362 -6.574 -6.457 1.00 92.38 193 ILE A CA 1
ATOM 1494 C C . ILE A 1 193 ? -4.826 -6.313 -6.085 1.00 92.38 193 ILE A C 1
ATOM 1496 O O . ILE A 1 193 ? -5.184 -6.403 -4.912 1.00 92.38 193 ILE A O 1
ATOM 1500 N N . SER A 1 194 ? -5.703 -6.042 -7.056 1.00 90.75 194 SER A N 1
ATOM 1501 C CA . SER A 1 194 ? -7.126 -5.819 -6.775 1.00 90.75 194 SER A CA 1
ATOM 1502 C C . SER A 1 194 ? -7.796 -7.053 -6.160 1.00 90.75 194 SER A C 1
ATOM 1504 O O . SER A 1 194 ? -8.549 -6.926 -5.191 1.00 90.75 194 SER A O 1
ATOM 1506 N N . VAL A 1 195 ? -7.488 -8.249 -6.672 1.00 92.75 195 VAL A N 1
ATOM 1507 C CA . VAL A 1 195 ? -7.981 -9.518 -6.116 1.00 92.75 195 VAL A CA 1
ATOM 1508 C C . VAL A 1 195 ? -7.400 -9.768 -4.724 1.00 92.75 195 VAL A C 1
ATOM 1510 O O . VAL A 1 195 ? -8.151 -10.141 -3.823 1.00 92.75 195 VAL A O 1
ATOM 1513 N N . PHE A 1 196 ? -6.102 -9.524 -4.533 1.00 93.81 196 PHE A N 1
ATOM 1514 C CA . PHE A 1 196 ? -5.423 -9.678 -3.247 1.00 93.81 196 PHE A CA 1
ATOM 1515 C C . PHE A 1 196 ? -6.065 -8.807 -2.160 1.00 93.81 196 PHE A C 1
ATOM 1517 O O . PHE A 1 196 ? -6.547 -9.335 -1.164 1.00 93.81 196 PHE A O 1
ATOM 1524 N N . PHE A 1 197 ? -6.188 -7.493 -2.380 1.00 91.50 197 PHE A N 1
ATOM 1525 C CA . PHE A 1 197 ? -6.842 -6.597 -1.415 1.00 91.50 197 PHE A CA 1
ATOM 1526 C C . PHE A 1 197 ? -8.323 -6.933 -1.212 1.00 91.50 197 PHE A C 1
ATOM 1528 O O . PHE A 1 197 ? -8.846 -6.796 -0.105 1.00 91.50 197 PHE A O 1
ATOM 1535 N N . GLY A 1 198 ? -9.012 -7.388 -2.262 1.00 90.81 198 GLY A N 1
ATOM 1536 C CA . GLY A 1 198 ? -10.393 -7.850 -2.157 1.00 90.81 198 GLY A CA 1
ATOM 1537 C C . GLY A 1 198 ? -10.547 -9.011 -1.172 1.00 90.81 198 GLY A C 1
ATOM 1538 O O . GLY A 1 198 ? -11.447 -8.987 -0.333 1.00 90.81 198 GLY A O 1
ATOM 1539 N N . LYS A 1 199 ? -9.657 -10.004 -1.252 1.00 91.12 199 LYS A N 1
ATOM 1540 C CA . LYS A 1 199 ? -9.704 -11.211 -0.418 1.00 91.12 199 LYS A CA 1
ATOM 1541 C C . LYS A 1 199 ? -9.101 -11.022 0.970 1.00 91.12 199 LYS A C 1
ATOM 1543 O O . LYS A 1 199 ? -9.687 -11.502 1.928 1.00 91.12 199 LYS A O 1
ATOM 1548 N N . GLU A 1 200 ? -7.973 -10.329 1.081 1.00 90.00 200 GLU A N 1
ATOM 1549 C CA . GLU A 1 200 ? -7.218 -10.233 2.339 1.00 90.00 200 GLU A CA 1
ATOM 1550 C C . GLU A 1 200 ? -7.639 -9.045 3.215 1.00 90.00 200 GLU A C 1
ATOM 1552 O O . GLU A 1 200 ? -7.422 -9.071 4.421 1.00 90.00 200 GLU A O 1
ATOM 1557 N N . VAL A 1 201 ? -8.259 -8.005 2.642 1.00 90.56 201 VAL A N 1
ATOM 1558 C CA . VAL A 1 201 ? -8.620 -6.787 3.394 1.00 90.56 201 VAL A CA 1
ATOM 1559 C C . VAL A 1 201 ? -10.118 -6.520 3.370 1.00 90.56 201 VAL A C 1
ATOM 1561 O O . VAL A 1 201 ? -10.736 -6.387 4.421 1.00 90.56 201 VAL A O 1
ATOM 1564 N N . ILE A 1 202 ? -10.726 -6.434 2.183 1.00 90.50 202 ILE A N 1
ATOM 1565 C CA . ILE A 1 202 ? -12.134 -6.021 2.068 1.00 90.50 202 ILE A CA 1
ATOM 1566 C C . ILE A 1 202 ? -13.078 -7.096 2.611 1.00 90.50 202 ILE A C 1
ATOM 1568 O O . ILE A 1 202 ? -13.974 -6.772 3.384 1.00 90.50 202 ILE A O 1
ATOM 1572 N N . THR A 1 203 ? -12.865 -8.364 2.246 1.00 90.38 203 THR A N 1
ATOM 1573 C CA . THR A 1 203 ? -13.745 -9.463 2.680 1.00 90.38 203 THR A CA 1
ATOM 1574 C C . THR A 1 203 ? -13.729 -9.653 4.206 1.00 90.38 203 THR A C 1
ATOM 1576 O O . THR A 1 203 ? -14.807 -9.602 4.796 1.00 90.38 203 THR A O 1
ATOM 1579 N N . PRO A 1 204 ? -12.567 -9.757 4.891 1.00 88.50 204 PRO A N 1
ATOM 1580 C CA . PRO A 1 204 ? -12.536 -9.888 6.351 1.00 88.50 204 PRO A CA 1
ATOM 1581 C C . PRO A 1 204 ? -13.110 -8.666 7.078 1.00 88.50 204 PRO A C 1
ATOM 1583 O O . PRO A 1 204 ? -13.749 -8.806 8.119 1.00 88.50 204 PRO A O 1
ATOM 1586 N N . LEU A 1 205 ? -12.932 -7.463 6.520 1.00 90.38 205 LEU A N 1
ATOM 1587 C CA . LEU A 1 205 ? -13.522 -6.244 7.072 1.00 90.38 205 LEU A CA 1
ATOM 1588 C C . LEU A 1 205 ? -15.056 -6.255 6.976 1.00 90.38 205 LEU A C 1
ATOM 1590 O O . LEU A 1 205 ? -15.732 -5.883 7.937 1.00 90.38 205 LEU A O 1
ATOM 1594 N N . ASP A 1 206 ? -15.613 -6.680 5.840 1.00 89.94 206 ASP A N 1
ATOM 1595 C CA . ASP A 1 206 ? -17.063 -6.811 5.668 1.00 89.94 206 ASP A CA 1
ATOM 1596 C C . ASP A 1 206 ? -17.642 -7.927 6.554 1.00 89.94 206 ASP A C 1
ATOM 1598 O O . ASP A 1 206 ? -18.718 -7.752 7.131 1.00 89.94 206 ASP A O 1
ATOM 1602 N N . GLU A 1 207 ? -16.917 -9.033 6.743 1.00 88.31 207 GLU A N 1
ATOM 1603 C CA . GLU A 1 207 ? -17.286 -10.087 7.696 1.00 88.31 207 GLU A CA 1
ATOM 1604 C C . GLU A 1 207 ? -17.316 -9.564 9.135 1.00 88.31 207 GLU A C 1
ATOM 1606 O O . GLU A 1 207 ? -18.319 -9.744 9.831 1.00 88.31 207 GLU A O 1
ATOM 1611 N N . LEU A 1 208 ? -16.262 -8.867 9.577 1.00 90.50 208 LEU A N 1
ATOM 1612 C CA . LEU A 1 208 ? -16.209 -8.250 10.904 1.00 90.50 208 LEU A CA 1
ATOM 1613 C C . LEU A 1 208 ? -17.366 -7.261 11.091 1.00 90.50 208 LEU A C 1
ATOM 1615 O O . LEU A 1 208 ? -18.083 -7.324 12.090 1.00 90.50 208 LEU A O 1
ATOM 1619 N N . ARG A 1 209 ? -17.608 -6.395 10.101 1.00 90.00 209 ARG A N 1
ATOM 1620 C CA . ARG A 1 209 ? -18.742 -5.462 10.101 1.00 90.00 209 ARG A CA 1
ATOM 1621 C C . ARG A 1 209 ? -20.075 -6.197 10.231 1.00 90.00 209 ARG A C 1
ATOM 1623 O O . ARG A 1 209 ? -20.929 -5.762 11.002 1.00 90.00 209 ARG A O 1
ATOM 1630 N N . SER A 1 210 ? -20.275 -7.279 9.480 1.00 88.88 210 SER A N 1
ATOM 1631 C CA . SER A 1 210 ? -21.509 -8.067 9.526 1.00 88.88 210 SER A CA 1
ATOM 1632 C C . SER A 1 210 ? -21.706 -8.724 10.890 1.00 88.88 210 SER A C 1
ATOM 1634 O O . SER A 1 210 ? -22.821 -8.724 11.405 1.00 88.88 210 SER A O 1
ATOM 1636 N N . ARG A 1 211 ? -20.637 -9.246 11.500 1.00 85.81 211 ARG A N 1
ATOM 1637 C CA . ARG A 1 211 ? -20.675 -9.861 12.836 1.00 85.81 211 ARG A CA 1
ATOM 1638 C C . ARG A 1 211 ? -20.991 -8.833 13.922 1.00 85.81 211 ARG A C 1
ATOM 1640 O O . ARG A 1 211 ? -21.868 -9.080 14.744 1.00 85.81 211 ARG A O 1
ATOM 1647 N N . ILE A 1 212 ? -20.356 -7.658 13.879 1.00 88.56 212 ILE A N 1
ATOM 1648 C CA . ILE A 1 212 ? -20.679 -6.537 14.779 1.00 88.56 212 ILE A CA 1
ATOM 1649 C C . ILE A 1 212 ? -22.143 -6.125 14.603 1.00 88.56 212 ILE A C 1
ATOM 1651 O O . ILE A 1 212 ? -22.866 -5.963 15.580 1.00 88.56 212 ILE A O 1
ATOM 1655 N N . ARG A 1 213 ? -22.612 -5.990 13.358 1.00 87.75 213 ARG A N 1
ATOM 1656 C CA . ARG A 1 213 ? -24.006 -5.631 13.090 1.00 87.75 213 ARG A CA 1
ATOM 1657 C C . ARG A 1 213 ? -24.976 -6.690 13.617 1.00 87.75 213 ARG A C 1
ATOM 1659 O O . ARG A 1 213 ? -25.960 -6.321 14.232 1.00 87.75 213 ARG A O 1
ATOM 1666 N N . ALA A 1 214 ? -24.688 -7.979 13.445 1.00 83.62 214 ALA A N 1
ATOM 1667 C CA . ALA A 1 214 ? -25.522 -9.057 13.979 1.00 83.62 214 ALA A CA 1
ATOM 1668 C C . ALA A 1 214 ? -25.579 -9.064 15.518 1.00 83.62 214 ALA A C 1
ATOM 1670 O O . ALA A 1 214 ? -26.612 -9.402 16.092 1.00 83.62 214 ALA A O 1
ATOM 1671 N N . LEU A 1 215 ? -24.488 -8.669 16.179 1.00 82.81 215 LEU A N 1
ATOM 1672 C CA . LEU A 1 215 ? -24.438 -8.505 17.630 1.00 82.81 215 LEU A CA 1
ATOM 1673 C C . LEU A 1 215 ? -25.310 -7.329 18.112 1.00 82.81 215 LEU A C 1
ATOM 1675 O O . LEU A 1 215 ? -25.951 -7.437 19.154 1.00 82.81 215 LEU A O 1
ATOM 1679 N N . VAL A 1 216 ? -25.349 -6.225 17.356 1.00 80.75 216 VAL A N 1
ATOM 1680 C CA . VAL A 1 216 ? -26.077 -4.994 17.723 1.00 80.75 216 VAL A CA 1
ATOM 1681 C C . VAL A 1 216 ? -27.554 -5.019 17.307 1.00 80.75 216 VAL A C 1
ATOM 1683 O O . VAL A 1 216 ? -28.409 -4.637 18.103 1.00 80.75 216 VAL A O 1
ATOM 1686 N N . ASP A 1 217 ? -27.856 -5.451 16.079 1.00 77.56 217 ASP A N 1
ATOM 1687 C CA . ASP A 1 217 ? -29.209 -5.426 15.495 1.00 77.56 217 ASP A CA 1
ATOM 1688 C C . ASP A 1 217 ? -30.082 -6.614 15.951 1.00 77.56 217 ASP A C 1
ATOM 1690 O O . ASP A 1 217 ? -31.292 -6.599 15.731 1.00 77.56 217 ASP A O 1
ATOM 1694 N N . GLY A 1 218 ? -29.495 -7.653 16.560 1.00 65.12 218 GLY A N 1
ATOM 1695 C CA . GLY A 1 218 ? -30.226 -8.818 17.073 1.00 65.12 218 GLY A CA 1
ATOM 1696 C C . GLY A 1 218 ? -31.012 -8.551 18.366 1.00 65.12 218 GLY A C 1
ATOM 1697 O O . GLY A 1 218 ? -31.244 -7.408 18.756 1.00 65.12 218 GLY A O 1
ATOM 1698 N N . ASP A 1 219 ? -31.348 -9.621 19.096 1.00 69.69 219 ASP A N 1
ATOM 1699 C CA . ASP A 1 219 ? -32.076 -9.598 20.386 1.00 69.69 219 ASP A CA 1
ATOM 1700 C C . ASP A 1 219 ? -31.322 -8.891 21.535 1.00 69.69 219 ASP A C 1
ATOM 1702 O O . ASP A 1 219 ? -31.699 -9.009 22.700 1.00 69.69 219 ASP A O 1
ATOM 1706 N N . LYS A 1 220 ? -30.233 -8.169 21.226 1.00 77.19 220 LYS A N 1
ATOM 1707 C CA . LYS A 1 220 ? -29.311 -7.550 22.191 1.00 77.19 220 LYS A CA 1
ATOM 1708 C C . LYS A 1 220 ? -28.805 -8.568 23.214 1.00 77.19 220 LYS A C 1
ATOM 1710 O O . LYS A 1 220 ? -28.607 -8.264 24.388 1.00 77.19 220 LYS A O 1
ATOM 1715 N N . ASP A 1 221 ? -28.614 -9.794 22.740 1.00 84.25 221 ASP A N 1
ATOM 1716 C CA . ASP A 1 221 ? -28.156 -10.930 23.520 1.00 84.25 221 ASP A CA 1
ATOM 1717 C C . ASP A 1 221 ? -26.666 -10.771 23.851 1.00 84.25 221 ASP A C 1
ATOM 1719 O O . ASP A 1 221 ? -25.779 -11.145 23.078 1.00 84.25 221 ASP A O 1
ATOM 1723 N N . LEU A 1 222 ? -26.402 -10.211 25.034 1.00 86.31 222 LEU A N 1
ATOM 1724 C CA . LEU A 1 222 ? -25.060 -10.000 25.577 1.00 86.31 222 LEU A CA 1
ATOM 1725 C C . LEU A 1 222 ? -24.336 -11.305 25.938 1.00 86.31 222 LEU A C 1
ATOM 1727 O O . LEU A 1 222 ? -23.210 -11.245 26.422 1.00 86.31 222 LEU A O 1
ATOM 1731 N N . THR A 1 223 ? -24.935 -12.484 25.732 1.00 85.88 223 THR A N 1
ATOM 1732 C CA . THR A 1 223 ? -24.229 -13.768 25.885 1.00 85.88 223 THR A CA 1
ATOM 1733 C C . THR A 1 223 ? -23.444 -14.148 24.631 1.00 85.88 223 THR A C 1
ATOM 1735 O O . THR A 1 223 ? -22.516 -14.954 24.698 1.00 85.88 223 THR A O 1
ATOM 1738 N N . ARG A 1 224 ? -23.756 -13.533 23.483 1.00 86.50 224 ARG A N 1
ATOM 1739 C CA . ARG A 1 224 ? -23.046 -13.780 22.226 1.00 86.50 224 ARG A CA 1
ATOM 1740 C C . ARG A 1 224 ? -21.719 -13.036 22.179 1.00 86.50 224 ARG A C 1
ATOM 1742 O O . ARG A 1 224 ? -21.526 -12.000 22.816 1.00 86.50 224 ARG A O 1
ATOM 1749 N N . ARG A 1 225 ? -20.790 -13.582 21.399 1.00 88.00 225 ARG A N 1
ATOM 1750 C CA . ARG A 1 225 ? -19.465 -13.014 21.136 1.00 88.00 225 ARG A CA 1
ATOM 1751 C C . ARG A 1 225 ? -19.169 -13.086 19.644 1.00 88.00 225 ARG A C 1
ATOM 1753 O O . ARG A 1 225 ? -19.685 -13.955 18.940 1.00 88.00 225 ARG A O 1
ATOM 1760 N N . ILE A 1 226 ? -18.340 -12.169 19.162 1.00 89.75 226 ILE A N 1
ATOM 1761 C CA . ILE A 1 226 ? -17.790 -12.219 17.811 1.00 89.75 226 ILE A CA 1
ATOM 1762 C C . ILE A 1 226 ? -16.760 -13.345 17.785 1.00 89.75 226 ILE A C 1
ATOM 1764 O O . ILE A 1 226 ? -15.743 -13.276 18.473 1.00 89.75 226 ILE A O 1
ATOM 1768 N N . GLU A 1 227 ? -17.030 -14.386 17.005 1.00 85.69 227 GLU A N 1
ATOM 1769 C CA . GLU A 1 227 ? -16.082 -15.478 16.791 1.00 85.69 227 GLU A CA 1
ATOM 1770 C C . GLU A 1 227 ? -14.858 -14.973 16.007 1.00 85.69 227 GLU A C 1
ATOM 1772 O O . GLU A 1 227 ? -14.991 -14.240 15.019 1.00 85.69 227 GLU A O 1
ATOM 1777 N N . VAL A 1 228 ? -13.676 -15.401 16.452 1.00 85.88 228 VAL A N 1
ATOM 1778 C CA . VAL A 1 228 ? -12.374 -15.051 15.882 1.00 85.88 228 VAL A CA 1
ATOM 1779 C C . VAL A 1 228 ? -11.873 -16.200 15.010 1.00 85.88 228 VAL A C 1
ATOM 1781 O O . VAL A 1 228 ? -11.614 -17.291 15.506 1.00 85.88 228 VAL A O 1
ATOM 1784 N N . LEU A 1 229 ? -11.736 -15.954 13.704 1.00 77.50 229 LEU A N 1
ATOM 1785 C CA . LEU A 1 229 ? -11.350 -16.983 12.727 1.00 77.50 229 LEU A CA 1
ATOM 1786 C C . LEU A 1 229 ? -9.842 -17.031 12.431 1.00 77.50 229 LEU A C 1
ATOM 1788 O O . LEU A 1 229 ? -9.324 -18.080 12.053 1.00 77.50 229 LEU A O 1
ATOM 1792 N N . ARG A 1 230 ? -9.137 -15.898 12.534 1.00 82.31 230 ARG A N 1
ATOM 1793 C CA . ARG A 1 230 ? -7.704 -15.774 12.214 1.00 82.31 230 ARG A CA 1
ATOM 1794 C C . ARG A 1 230 ? -7.036 -14.751 13.117 1.00 82.31 230 ARG A C 1
ATOM 1796 O O . ARG A 1 230 ? -7.557 -13.657 13.243 1.00 82.31 230 ARG A O 1
ATOM 1803 N N . GLU A 1 231 ? -5.861 -15.072 13.645 1.00 87.81 231 GLU A N 1
ATOM 1804 C CA . GLU A 1 231 ? -5.004 -14.159 14.416 1.00 87.81 231 GLU A CA 1
ATOM 1805 C C . GLU A 1 231 ? -4.426 -13.047 13.515 1.00 87.81 231 GLU A C 1
ATOM 1807 O O . GLU A 1 231 ? -3.441 -13.251 12.808 1.00 87.81 231 GLU A O 1
ATOM 1812 N N . ASN A 1 232 ? -5.073 -11.880 13.500 1.00 91.12 232 ASN A N 1
ATOM 1813 C CA . ASN A 1 232 ? -4.634 -10.664 12.803 1.00 91.12 232 ASN A CA 1
ATOM 1814 C C . ASN A 1 232 ? -5.238 -9.405 13.463 1.00 91.12 232 ASN A C 1
ATOM 1816 O O . ASN A 1 232 ? -5.874 -9.472 14.517 1.00 91.12 232 ASN A O 1
ATOM 1820 N N . GLU A 1 233 ? -5.076 -8.238 12.845 1.00 90.88 233 GLU A N 1
ATOM 1821 C CA . GLU A 1 233 ? -5.596 -6.959 13.342 1.00 90.88 233 GLU A CA 1
ATOM 1822 C C . GLU A 1 233 ? -7.135 -6.942 13.454 1.00 90.88 233 GLU A C 1
ATOM 1824 O O . GLU A 1 233 ? -7.704 -6.286 14.335 1.00 90.88 233 GLU A O 1
ATOM 1829 N N . PHE A 1 234 ? -7.835 -7.705 12.605 1.00 91.19 234 PHE A N 1
ATOM 1830 C CA . PHE A 1 234 ? -9.290 -7.857 12.693 1.00 91.19 234 PHE A CA 1
ATOM 1831 C C . PHE A 1 234 ? -9.702 -8.713 13.900 1.00 91.19 234 PHE A C 1
ATOM 1833 O O . PHE A 1 234 ? -10.712 -8.408 14.533 1.00 91.19 234 PHE A O 1
ATOM 1840 N N . ALA A 1 235 ? -8.912 -9.727 14.276 1.00 90.56 235 ALA A N 1
ATOM 1841 C CA . ALA A 1 235 ? -9.129 -10.478 15.516 1.00 90.56 235 ALA A CA 1
ATOM 1842 C C . ALA A 1 235 ? -8.928 -9.627 16.763 1.00 90.56 235 ALA A C 1
ATOM 1844 O O . ALA A 1 235 ? -9.758 -9.677 17.663 1.00 90.56 235 ALA A O 1
ATOM 1845 N N . GLN A 1 236 ? -7.881 -8.800 16.798 1.00 92.56 236 GLN A N 1
ATOM 1846 C CA . GLN A 1 236 ? -7.666 -7.868 17.910 1.00 92.56 236 GLN A CA 1
ATOM 1847 C C . GLN A 1 236 ? -8.863 -6.924 18.084 1.00 92.56 236 GLN A C 1
ATOM 1849 O O . GLN A 1 236 ? -9.324 -6.693 19.200 1.00 92.56 236 GLN A O 1
ATOM 1854 N N . SER A 1 237 ? -9.428 -6.450 16.969 1.00 93.62 237 SER A N 1
ATOM 1855 C CA . SER A 1 237 ? -10.653 -5.643 16.984 1.00 93.62 237 SER A CA 1
ATOM 1856 C C . SER A 1 237 ? -11.860 -6.432 17.510 1.00 93.62 237 SER A C 1
ATOM 1858 O O . SER A 1 237 ? -12.644 -5.905 18.297 1.00 93.62 237 SER A O 1
ATOM 1860 N N . ALA A 1 238 ? -12.010 -7.700 17.116 1.00 92.69 238 ALA A N 1
ATOM 1861 C CA . ALA A 1 238 ? -13.071 -8.572 17.620 1.00 92.69 238 ALA A CA 1
ATOM 1862 C C . ALA A 1 238 ? -12.935 -8.858 19.127 1.00 92.69 238 ALA A C 1
ATOM 1864 O O . ALA A 1 238 ? -13.940 -8.816 19.838 1.00 92.69 238 ALA A O 1
ATOM 1865 N N . TYR A 1 239 ? -11.717 -9.086 19.631 1.00 94.00 239 TYR A N 1
ATOM 1866 C CA . TYR A 1 239 ? -11.453 -9.250 21.064 1.00 94.00 239 TYR A CA 1
ATOM 1867 C C . TYR A 1 239 ? -11.843 -7.999 21.855 1.00 94.00 239 TYR A C 1
ATOM 1869 O O . TYR A 1 239 ? -12.597 -8.108 22.814 1.00 94.00 239 TYR A O 1
ATOM 1877 N N . ALA A 1 240 ? -11.449 -6.808 21.396 1.00 94.44 240 ALA A N 1
ATOM 1878 C CA . ALA A 1 240 ? -11.822 -5.556 22.056 1.00 94.44 240 ALA A CA 1
ATOM 1879 C C . ALA A 1 240 ? -13.350 -5.354 22.132 1.00 94.44 240 ALA A C 1
ATOM 1881 O O . ALA A 1 240 ? -13.873 -4.890 23.145 1.00 94.44 240 ALA A O 1
ATOM 1882 N N . VAL A 1 241 ? -14.088 -5.733 21.080 1.00 93.00 241 VAL A N 1
ATOM 1883 C CA . VAL A 1 241 ? -15.561 -5.701 21.107 1.00 93.00 241 VAL A CA 1
ATOM 1884 C C . VAL A 1 241 ? -16.117 -6.718 22.106 1.00 93.00 241 VAL A C 1
ATOM 1886 O O . VAL A 1 241 ? -17.046 -6.400 22.843 1.00 93.00 241 VAL A O 1
ATOM 1889 N N . ASN A 1 242 ? -15.553 -7.924 22.164 1.00 93.12 242 ASN A N 1
ATOM 1890 C CA . ASN A 1 242 ? -15.975 -8.953 23.114 1.00 93.12 242 ASN A CA 1
ATOM 1891 C C . ASN A 1 242 ? -15.731 -8.544 24.575 1.00 93.12 242 ASN A C 1
ATOM 1893 O O . ASN A 1 242 ? -16.605 -8.779 25.412 1.00 93.12 242 ASN A 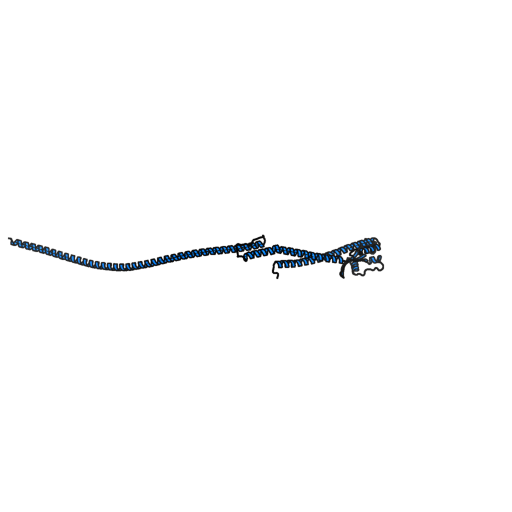O 1
ATOM 1897 N N . ASP A 1 243 ? -14.607 -7.892 24.871 1.00 95.12 243 ASP A N 1
ATOM 1898 C CA . ASP A 1 243 ? -14.297 -7.361 26.204 1.00 95.12 243 ASP A CA 1
ATOM 1899 C C . ASP A 1 243 ? -15.287 -6.261 26.609 1.00 95.12 243 ASP A C 1
ATOM 1901 O O . ASP A 1 243 ? -15.812 -6.247 27.728 1.00 95.12 243 ASP A O 1
ATOM 1905 N N . PHE A 1 244 ? -15.618 -5.370 25.670 1.00 93.56 244 PHE A N 1
ATOM 1906 C CA . PHE A 1 244 ? -16.639 -4.348 25.885 1.00 93.56 244 PHE A CA 1
ATOM 1907 C C . PHE A 1 244 ? -18.012 -4.963 26.191 1.00 93.56 244 PHE A C 1
ATOM 1909 O O . PHE A 1 244 ? -18.674 -4.559 27.146 1.00 93.56 244 PHE A O 1
ATOM 1916 N N . VAL A 1 245 ? -18.424 -5.984 25.433 1.00 92.56 245 VAL A N 1
ATOM 1917 C CA . VAL A 1 245 ? -19.683 -6.712 25.676 1.00 92.56 245 VAL A CA 1
ATOM 1918 C C . VAL A 1 245 ? -19.670 -7.397 27.041 1.00 92.56 245 VAL A C 1
ATOM 1920 O O . VAL A 1 245 ? -20.680 -7.349 27.740 1.00 92.56 245 VAL A O 1
ATOM 1923 N N . SER A 1 246 ? -18.540 -7.986 27.446 1.00 94.94 246 SER A N 1
ATOM 1924 C CA . SER A 1 246 ? -18.386 -8.588 28.776 1.00 94.94 246 SER A CA 1
ATOM 1925 C C . SER A 1 246 ? -18.598 -7.558 29.882 1.00 94.94 246 SER A C 1
ATOM 1927 O O . SER A 1 246 ? -19.369 -7.794 30.803 1.00 94.94 246 SER A O 1
ATOM 1929 N N . THR A 1 247 ? -18.007 -6.373 29.734 1.00 96.00 247 THR A N 1
ATOM 1930 C CA . THR A 1 247 ? -18.138 -5.286 30.716 1.00 96.00 247 THR A CA 1
ATOM 1931 C C . THR A 1 247 ? -19.596 -4.834 30.866 1.00 96.00 247 THR A C 1
ATOM 1933 O O . THR A 1 247 ? -20.075 -4.600 31.977 1.00 96.00 247 THR A O 1
ATOM 1936 N N . ILE A 1 248 ? -20.338 -4.740 29.754 1.00 93.62 248 ILE A N 1
ATOM 1937 C CA . ILE A 1 248 ? -21.776 -4.433 29.796 1.00 93.62 248 ILE A CA 1
ATOM 1938 C C . ILE A 1 248 ? -22.540 -5.562 30.491 1.00 93.62 248 ILE A C 1
ATOM 1940 O O . ILE A 1 248 ? -23.403 -5.288 31.322 1.00 93.62 248 ILE A O 1
ATOM 1944 N N . GLN A 1 249 ? -22.240 -6.819 30.161 1.00 93.81 249 GLN A N 1
ATOM 1945 C CA . GLN A 1 249 ? -22.895 -7.974 30.769 1.00 93.81 249 GLN A CA 1
ATOM 1946 C C . GLN A 1 249 ? -22.719 -7.982 32.294 1.00 93.81 249 GLN A C 1
ATOM 1948 O O . GLN A 1 249 ? -23.706 -8.148 33.011 1.00 93.81 249 GLN A O 1
ATOM 1953 N N . ASP A 1 250 ? -21.503 -7.739 32.780 1.00 96.19 250 ASP A N 1
ATOM 1954 C CA . ASP A 1 250 ? -21.197 -7.658 34.211 1.00 96.19 250 ASP A CA 1
ATOM 1955 C C . ASP A 1 250 ? -21.969 -6.510 34.875 1.00 96.19 250 ASP A C 1
ATOM 1957 O O . ASP A 1 250 ? -22.662 -6.719 35.867 1.00 96.19 250 ASP A O 1
ATOM 1961 N N . THR A 1 251 ? -21.995 -5.333 34.241 1.00 96.06 251 THR A N 1
ATOM 1962 C CA . THR A 1 251 ? -22.762 -4.172 34.729 1.00 96.06 251 THR A CA 1
ATOM 1963 C C . THR A 1 251 ? -24.264 -4.472 34.853 1.00 96.06 251 THR A C 1
ATOM 1965 O O . THR A 1 251 ? -24.918 -4.056 35.811 1.00 96.06 251 THR A O 1
ATOM 1968 N N . ILE A 1 252 ? -24.844 -5.200 33.892 1.00 94.81 252 ILE A N 1
ATOM 1969 C CA . ILE A 1 252 ? -26.259 -5.599 33.931 1.00 94.81 252 ILE A CA 1
ATOM 1970 C C . ILE A 1 252 ? -26.517 -6.631 35.036 1.00 94.81 252 ILE A C 1
ATOM 1972 O O . ILE A 1 252 ? -27.550 -6.562 35.708 1.00 94.81 252 ILE A O 1
ATOM 1976 N N . ASN A 1 253 ? -25.594 -7.570 35.247 1.00 95.62 253 ASN A N 1
ATOM 1977 C CA . ASN A 1 253 ? -25.692 -8.544 36.332 1.00 95.62 253 ASN A CA 1
ATOM 1978 C C . ASN A 1 253 ? -25.620 -7.864 37.706 1.00 95.62 253 ASN A C 1
ATOM 1980 O O . ASN A 1 253 ? -26.438 -8.178 38.574 1.00 95.62 253 ASN A O 1
ATOM 1984 N N . ASP A 1 254 ? -24.732 -6.886 37.874 1.00 96.50 254 ASP A N 1
ATOM 1985 C CA . ASP A 1 254 ? -24.633 -6.081 39.093 1.00 96.50 254 ASP A CA 1
ATOM 1986 C C . ASP A 1 254 ? -25.926 -5.300 39.347 1.00 96.50 254 ASP A C 1
ATOM 1988 O O . ASP A 1 254 ? -26.482 -5.349 40.445 1.00 96.50 254 ASP A O 1
ATOM 1992 N N . ALA A 1 255 ? -26.482 -4.652 38.317 1.00 96.25 255 ALA A N 1
ATOM 1993 C CA . ALA A 1 255 ? -27.762 -3.952 38.419 1.00 96.25 255 ALA A CA 1
ATOM 1994 C C . ALA A 1 255 ? -28.916 -4.894 38.806 1.00 96.25 255 ALA A C 1
ATOM 1996 O O . ALA A 1 255 ? -29.778 -4.529 39.610 1.00 96.25 255 ALA A O 1
ATOM 1997 N N . LYS A 1 256 ? -28.934 -6.122 38.273 1.00 95.50 256 LYS A N 1
ATOM 1998 C CA . LYS A 1 256 ? -29.918 -7.148 38.644 1.00 95.50 256 LYS A CA 1
ATOM 1999 C C . LYS A 1 256 ? -29.749 -7.594 40.098 1.00 95.50 256 LYS A C 1
ATOM 2001 O O . LYS A 1 256 ? -30.750 -7.747 40.797 1.00 95.50 256 LYS A O 1
ATOM 2006 N N . SER A 1 257 ? -28.508 -7.786 40.545 1.00 96.44 257 SER A N 1
ATOM 2007 C CA . SER A 1 257 ? -28.183 -8.140 41.930 1.00 96.44 257 SER A CA 1
ATOM 2008 C C . SER A 1 257 ? -28.661 -7.056 42.900 1.00 96.44 257 SER A C 1
ATOM 2010 O O . SER A 1 257 ? -29.448 -7.344 43.801 1.00 96.44 257 SER A O 1
ATOM 2012 N N . LEU A 1 258 ? -28.313 -5.792 42.628 1.00 96.25 258 LEU A N 1
ATOM 2013 C CA . LEU A 1 258 ? -28.778 -4.626 43.388 1.00 96.25 258 LEU A CA 1
ATOM 2014 C C . LEU A 1 258 ? -30.308 -4.515 43.398 1.00 96.25 258 LEU A C 1
ATOM 2016 O O . LEU A 1 258 ? -30.910 -4.208 44.425 1.00 96.25 258 LEU A O 1
ATOM 2020 N N . GLY A 1 259 ? -30.961 -4.796 42.268 1.00 96.31 259 GLY A N 1
ATOM 2021 C CA . GLY A 1 259 ? -32.420 -4.849 42.189 1.00 96.31 259 GLY A CA 1
ATOM 2022 C C . GLY A 1 259 ? -33.024 -5.902 43.124 1.00 96.31 259 GLY A C 1
ATOM 2023 O O . GLY A 1 259 ? -34.001 -5.620 43.816 1.00 96.31 259 GLY A O 1
ATOM 2024 N N . SER A 1 260 ? -32.430 -7.097 43.187 1.00 95.62 260 SER A N 1
ATOM 2025 C CA . SER A 1 260 ? -32.866 -8.168 44.091 1.00 95.62 260 SER A CA 1
ATOM 2026 C C . SER A 1 260 ? -32.636 -7.817 45.562 1.00 95.62 260 SER A C 1
ATOM 2028 O O . SER A 1 260 ? -33.497 -8.087 46.400 1.00 95.62 260 SER A O 1
ATOM 2030 N N . GLU A 1 261 ? -31.497 -7.205 45.883 1.00 95.50 261 GLU A N 1
ATOM 2031 C CA . GLU A 1 261 ? -31.186 -6.740 47.235 1.00 95.50 261 GLU A CA 1
ATOM 2032 C C . GLU A 1 261 ? -32.183 -5.668 47.691 1.00 95.50 261 GLU A C 1
ATOM 2034 O O . GLU A 1 261 ? -32.753 -5.778 48.776 1.00 95.50 261 GLU A O 1
ATOM 2039 N N . ASN A 1 262 ? -32.504 -4.701 46.826 1.00 95.44 262 ASN A N 1
ATOM 2040 C CA . ASN A 1 262 ? -33.520 -3.684 47.104 1.00 95.44 262 ASN A CA 1
ATOM 2041 C C . ASN A 1 262 ? -34.902 -4.286 47.395 1.00 95.44 262 ASN A C 1
ATOM 2043 O O . ASN A 1 262 ? -35.588 -3.820 48.305 1.00 95.44 262 ASN A O 1
ATOM 2047 N N . VAL A 1 263 ? -35.315 -5.325 46.660 1.00 96.06 263 VAL A N 1
ATOM 2048 C CA . VAL A 1 263 ? -36.569 -6.045 46.949 1.00 96.06 263 VAL A CA 1
ATOM 2049 C C . VAL A 1 263 ? -36.509 -6.707 48.328 1.00 96.06 263 VAL A C 1
ATOM 2051 O O . VAL A 1 263 ? -37.466 -6.607 49.096 1.00 96.06 263 VAL A O 1
ATOM 2054 N N . SER A 1 264 ? -35.384 -7.335 48.677 1.00 95.75 264 SER A N 1
ATOM 2055 C CA . SER A 1 264 ? -35.197 -7.932 50.004 1.00 95.75 264 SER A CA 1
ATOM 2056 C C . SER A 1 264 ? -35.276 -6.884 51.117 1.00 95.75 264 SER A C 1
ATOM 2058 O O . SER A 1 264 ? -35.964 -7.103 52.111 1.00 95.75 264 SER A O 1
ATOM 2060 N N . ILE A 1 265 ? -34.619 -5.733 50.948 1.00 95.75 265 ILE A N 1
ATOM 2061 C CA . ILE A 1 265 ? -34.657 -4.624 51.911 1.00 95.75 265 ILE A CA 1
ATOM 2062 C C . ILE A 1 265 ? -36.089 -4.097 52.072 1.00 95.75 265 ILE A C 1
ATOM 2064 O O . ILE A 1 265 ? -36.541 -3.884 53.196 1.00 95.75 265 ILE A O 1
ATOM 2068 N N . ALA A 1 266 ? -36.828 -3.925 50.972 1.00 95.56 266 ALA A N 1
ATOM 2069 C CA . ALA A 1 266 ? -38.220 -3.480 51.014 1.00 95.56 266 ALA A CA 1
ATOM 2070 C C . ALA A 1 266 ? -39.123 -4.452 51.799 1.00 95.56 266 ALA A C 1
ATOM 2072 O O . ALA A 1 266 ? -39.981 -4.010 52.569 1.00 95.56 266 ALA A O 1
ATOM 2073 N N . ASN A 1 267 ? -38.898 -5.764 51.667 1.00 95.19 267 ASN A N 1
ATOM 2074 C CA . ASN A 1 267 ? -39.607 -6.775 52.456 1.00 95.19 267 ASN A CA 1
ATOM 2075 C C . ASN A 1 267 ? -39.281 -6.653 53.954 1.00 95.19 267 ASN A C 1
ATOM 2077 O O . ASN A 1 267 ? -40.202 -6.573 54.765 1.00 95.19 267 ASN A O 1
ATOM 2081 N N . THR A 1 268 ? -38.001 -6.531 54.325 1.00 95.81 268 THR A N 1
ATOM 2082 C CA . THR A 1 268 ? -37.583 -6.340 55.728 1.00 95.81 268 THR A CA 1
ATOM 2083 C C . THR A 1 268 ? -38.171 -5.067 56.341 1.00 95.81 268 THR A C 1
ATOM 2085 O O . THR A 1 268 ? -38.595 -5.064 57.500 1.00 95.81 268 THR A O 1
ATOM 2088 N N . ILE A 1 269 ? -38.231 -3.973 55.571 1.00 95.31 269 ILE A N 1
ATOM 2089 C CA . ILE A 1 269 ? -38.883 -2.729 56.001 1.00 95.31 269 ILE A CA 1
ATOM 2090 C C . ILE A 1 269 ? -40.372 -2.973 56.247 1.00 95.31 269 ILE A C 1
ATOM 2092 O O . ILE A 1 269 ? -40.889 -2.556 57.279 1.00 95.31 269 ILE A O 1
ATOM 2096 N N . THR A 1 270 ? -41.050 -3.683 55.344 1.00 96.12 270 THR A N 1
ATOM 2097 C CA . THR A 1 270 ? -42.480 -4.000 55.477 1.00 96.12 270 THR A CA 1
ATOM 2098 C C . THR A 1 270 ? -42.761 -4.824 56.739 1.00 96.12 270 THR A C 1
ATOM 2100 O O . THR A 1 270 ? -43.669 -4.492 57.503 1.00 96.12 270 THR A O 1
ATOM 2103 N N . GLU A 1 271 ? -41.951 -5.848 57.015 1.00 95.69 271 GLU A N 1
ATOM 2104 C CA . GLU A 1 271 ? -42.050 -6.655 58.242 1.00 95.69 271 GLU A CA 1
ATOM 2105 C C . GLU A 1 271 ? -41.772 -5.834 59.510 1.00 95.69 271 GLU A C 1
ATOM 2107 O O . GLU A 1 271 ? -42.482 -5.953 60.515 1.00 95.69 271 GLU A O 1
ATOM 2112 N N . SER A 1 272 ? -40.772 -4.951 59.458 1.00 95.62 272 SER A N 1
ATOM 2113 C CA . SER A 1 272 ? -40.444 -4.044 60.562 1.00 95.62 272 SER A CA 1
ATOM 2114 C C . SER A 1 272 ? -41.582 -3.059 60.829 1.00 95.62 272 SER A C 1
ATOM 2116 O O . SER A 1 272 ? -41.963 -2.861 61.981 1.00 95.62 272 SER A O 1
ATOM 2118 N N . SER A 1 273 ? -42.184 -2.484 59.783 1.00 95.88 273 SER A N 1
ATOM 2119 C CA . SER A 1 273 ? -43.357 -1.614 59.902 1.00 95.88 273 SER A CA 1
ATOM 2120 C C . SER A 1 273 ? -44.550 -2.344 60.514 1.00 95.88 273 SER A C 1
ATOM 2122 O O . SER A 1 273 ? -45.210 -1.782 61.386 1.00 95.88 273 SER A O 1
ATOM 2124 N N . HIS A 1 274 ? -44.802 -3.599 60.128 1.00 95.06 274 HIS A N 1
ATOM 2125 C CA . HIS A 1 274 ? -45.855 -4.404 60.750 1.00 95.06 274 HIS A CA 1
ATOM 2126 C C . HIS A 1 274 ? -45.570 -4.653 62.240 1.00 95.06 274 HIS A C 1
ATOM 2128 O O . HIS A 1 274 ? -46.477 -4.570 63.072 1.00 95.06 274 HIS A O 1
ATOM 2134 N N . SER A 1 275 ? -44.317 -4.941 62.596 1.00 95.38 275 SER A N 1
ATOM 2135 C CA . SER A 1 275 ? -43.917 -5.154 63.992 1.00 95.38 275 SER A CA 1
ATOM 2136 C C . SER A 1 275 ? -44.086 -3.881 64.826 1.00 95.38 275 SER A C 1
ATOM 2138 O O . SER A 1 275 ? -44.683 -3.933 65.897 1.00 95.38 275 SER A O 1
ATOM 2140 N N . ILE A 1 276 ? -43.654 -2.729 64.299 1.00 95.50 276 ILE A N 1
ATOM 2141 C CA . ILE A 1 276 ? -43.853 -1.413 64.926 1.00 95.50 276 ILE A CA 1
ATOM 2142 C C . ILE A 1 276 ? -45.345 -1.127 65.120 1.00 95.50 276 ILE A C 1
ATOM 2144 O O . ILE A 1 276 ? -45.742 -0.690 66.196 1.00 95.50 276 ILE A O 1
ATOM 2148 N N . HIS A 1 277 ? -46.180 -1.395 64.112 1.00 95.75 277 HIS A N 1
ATOM 2149 C CA . HIS A 1 277 ? -47.624 -1.179 64.214 1.00 95.75 277 HIS A CA 1
ATOM 2150 C C . HIS A 1 277 ? -48.242 -1.990 65.360 1.00 95.75 277 HIS A C 1
ATOM 2152 O O . HIS A 1 277 ? -48.977 -1.440 66.175 1.00 95.75 277 HIS A O 1
ATOM 2158 N N . LYS A 1 278 ? -47.867 -3.269 65.481 1.00 94.94 278 LYS A N 1
ATOM 2159 C CA . LYS A 1 278 ? -48.312 -4.129 66.581 1.00 94.94 278 LYS A CA 1
ATOM 2160 C C . LYS A 1 278 ? -47.849 -3.606 67.947 1.00 94.94 278 LYS A C 1
ATOM 2162 O O . LYS A 1 278 ? -48.641 -3.561 68.883 1.00 94.94 278 LYS A O 1
ATOM 2167 N N . SER A 1 279 ? -46.589 -3.181 68.066 1.00 95.31 279 SER A N 1
ATOM 2168 C CA . SER A 1 279 ? -46.078 -2.594 69.312 1.00 95.31 279 SER A CA 1
ATOM 2169 C C . SER A 1 279 ? -46.826 -1.318 69.704 1.00 95.31 279 SER A C 1
ATOM 2171 O O . SER A 1 279 ? -47.099 -1.124 70.884 1.00 95.31 279 SER A O 1
ATOM 2173 N N . ILE A 1 280 ? -47.219 -0.484 68.735 1.00 95.69 280 ILE A N 1
ATOM 2174 C CA . ILE A 1 280 ? -48.043 0.710 68.982 1.00 95.69 280 ILE A CA 1
ATOM 2175 C C . ILE A 1 280 ? -49.430 0.330 69.526 1.00 95.69 280 ILE A C 1
ATOM 2177 O O . ILE A 1 280 ? -49.918 0.981 70.450 1.00 95.69 280 ILE A O 1
ATOM 2181 N N . GLU A 1 281 ? -50.073 -0.715 68.993 1.00 94.31 281 GLU A N 1
ATOM 2182 C CA . GLU A 1 281 ? -51.364 -1.195 69.513 1.00 94.31 281 GLU A CA 1
ATOM 2183 C C . GLU A 1 281 ? -51.248 -1.692 70.964 1.00 94.31 281 GLU A C 1
ATOM 2185 O O . GLU A 1 281 ? -52.068 -1.330 71.814 1.00 94.31 281 GLU A O 1
ATOM 2190 N N . GLU A 1 282 ? -50.209 -2.476 71.266 1.00 95.00 282 GLU A N 1
ATOM 2191 C CA . GLU A 1 282 ? -49.927 -2.974 72.618 1.00 95.00 282 GLU A CA 1
ATOM 2192 C C . GLU A 1 282 ? -49.637 -1.823 73.597 1.00 95.00 282 GLU A C 1
ATOM 2194 O O . GLU A 1 282 ? -50.207 -1.773 74.691 1.00 95.00 282 GLU A O 1
ATOM 2199 N N . GLU A 1 283 ? -48.806 -0.858 73.198 1.00 95.12 283 GLU A N 1
ATOM 2200 C CA . GLU A 1 283 ? -48.476 0.317 74.008 1.00 95.12 283 GLU A CA 1
ATOM 2201 C C . GLU A 1 283 ? -49.715 1.189 74.257 1.00 95.12 283 GLU A C 1
ATOM 2203 O O . GLU A 1 283 ? -49.965 1.608 75.390 1.00 95.12 283 GLU A O 1
ATOM 2208 N N . SER A 1 284 ? -50.563 1.384 73.242 1.00 95.38 284 SER A N 1
ATOM 2209 C CA . SER A 1 284 ? -51.839 2.089 73.395 1.00 95.38 284 SER A CA 1
ATOM 2210 C C . SER A 1 284 ? -52.757 1.398 74.410 1.00 95.38 284 SER A C 1
ATOM 2212 O O . SER A 1 284 ? -53.407 2.075 75.212 1.00 95.38 284 SER A O 1
ATOM 2214 N N . ALA A 1 285 ? -52.816 0.062 74.409 1.00 94.75 285 ALA A N 1
ATOM 2215 C CA . ALA A 1 285 ? -53.599 -0.694 75.385 1.00 94.75 285 ALA A CA 1
ATOM 2216 C C . ALA A 1 285 ? -53.047 -0.526 76.813 1.00 94.75 285 ALA A C 1
ATOM 2218 O O . ALA A 1 285 ? -53.818 -0.303 77.751 1.00 94.75 285 ALA A O 1
ATOM 2219 N N . ILE A 1 286 ? -51.720 -0.554 76.978 1.00 95.19 286 ILE A N 1
ATOM 2220 C CA . ILE A 1 286 ? -51.053 -0.313 78.268 1.00 95.19 286 ILE A CA 1
ATOM 2221 C C . ILE A 1 286 ? -51.325 1.108 78.779 1.00 95.19 286 ILE A C 1
ATOM 2223 O O . ILE A 1 286 ? -51.621 1.293 79.963 1.00 95.19 286 ILE A O 1
ATOM 2227 N N . VAL A 1 287 ? -51.257 2.122 77.912 1.00 95.50 287 VAL A N 1
ATOM 2228 C CA . VAL A 1 287 ? -51.566 3.516 78.270 1.00 95.50 287 VAL A CA 1
ATOM 2229 C C . VAL A 1 287 ? -53.025 3.655 78.715 1.00 95.50 287 VAL A C 1
ATOM 2231 O O . VAL A 1 287 ? -53.305 4.341 79.705 1.00 95.50 287 VAL A O 1
ATOM 2234 N N . LEU A 1 288 ? -53.959 2.973 78.043 1.00 94.62 288 LEU A N 1
ATOM 2235 C CA . LEU A 1 288 ? -55.373 2.960 78.426 1.00 94.62 288 LEU A CA 1
ATOM 2236 C C . LEU A 1 288 ? -55.578 2.324 79.814 1.00 94.62 288 LEU A C 1
ATOM 2238 O O . LEU A 1 288 ? -56.247 2.917 80.665 1.00 94.62 288 LEU A O 1
ATOM 2242 N N . ASP A 1 289 ? -54.963 1.165 80.071 1.00 94.94 289 ASP A N 1
ATOM 2243 C CA . ASP A 1 289 ? -55.020 0.483 81.374 1.00 94.94 289 ASP A CA 1
ATOM 2244 C C . ASP A 1 289 ? -54.389 1.335 82.486 1.00 94.94 289 ASP A C 1
ATOM 2246 O O . ASP A 1 289 ? -54.975 1.524 83.554 1.00 94.94 289 ASP A O 1
ATOM 2250 N N . THR A 1 290 ? -53.234 1.945 82.214 1.00 94.31 290 THR A N 1
ATOM 2251 C CA . THR A 1 290 ? -52.554 2.859 83.145 1.00 94.31 290 THR A CA 1
ATOM 2252 C C . THR A 1 290 ? -53.427 4.071 83.466 1.00 94.31 290 THR A C 1
ATOM 2254 O O . THR A 1 290 ? -53.521 4.485 84.625 1.00 94.31 290 THR A O 1
ATOM 2257 N N . THR A 1 291 ? -54.123 4.619 82.466 1.00 94.50 291 THR A N 1
ATOM 2258 C CA . THR A 1 291 ? -55.076 5.721 82.653 1.00 94.50 291 THR A CA 1
ATOM 2259 C C . THR A 1 291 ? -56.247 5.289 83.535 1.00 94.50 291 THR A C 1
ATOM 2261 O O . THR A 1 291 ? -56.639 6.024 84.444 1.00 94.50 291 THR A O 1
ATOM 2264 N N . HIS A 1 292 ? -56.790 4.089 83.311 1.00 94.38 292 HIS A N 1
ATOM 2265 C CA . HIS A 1 292 ? -57.868 3.536 84.127 1.00 94.38 292 HIS A CA 1
ATOM 2266 C C . HIS A 1 292 ? -57.426 3.335 85.583 1.00 94.38 292 HIS A C 1
ATOM 2268 O O . HIS A 1 292 ? -58.073 3.840 86.501 1.00 94.38 292 HIS A O 1
ATOM 2274 N N . LYS A 1 293 ? -56.273 2.694 85.804 1.00 93.94 293 LYS A N 1
ATOM 2275 C CA . LYS A 1 293 ? -55.683 2.512 87.139 1.00 93.94 293 LYS A CA 1
ATOM 2276 C C . LYS A 1 293 ? -55.405 3.840 87.836 1.00 93.94 293 LYS A C 1
ATOM 2278 O O . LYS A 1 293 ? -55.706 3.975 89.017 1.00 93.94 293 LYS A O 1
ATOM 2283 N N . SER A 1 294 ? -54.903 4.840 87.111 1.00 93.81 294 SER A N 1
ATOM 2284 C CA . SER A 1 294 ? -54.674 6.186 87.653 1.00 93.81 294 SER A CA 1
ATOM 2285 C C . SER A 1 294 ? -55.974 6.840 88.133 1.00 93.81 294 SER A C 1
ATOM 2287 O O . SER A 1 294 ? -55.983 7.477 89.186 1.00 93.81 294 SER A O 1
ATOM 2289 N N . ARG A 1 295 ? -57.096 6.639 87.421 1.00 94.56 295 ARG A N 1
ATOM 2290 C CA . ARG A 1 295 ? -58.422 7.083 87.892 1.00 94.56 295 ARG A CA 1
ATOM 2291 C C . ARG A 1 295 ? -58.861 6.330 89.145 1.00 94.56 295 ARG A C 1
ATOM 2293 O O . ARG A 1 295 ? -59.289 6.968 90.097 1.00 94.56 295 ARG A O 1
ATOM 2300 N N . SER A 1 296 ? -58.693 5.008 89.194 1.00 94.50 296 SER A N 1
ATOM 2301 C CA . SER A 1 296 ? -59.019 4.229 90.397 1.00 94.50 296 SER A CA 1
ATOM 2302 C C . SER A 1 296 ? -58.194 4.657 91.616 1.00 94.50 296 SER A C 1
ATOM 2304 O O . SER A 1 296 ? -58.735 4.770 92.712 1.00 94.50 296 SER A O 1
ATOM 2306 N N . ILE A 1 297 ? -56.898 4.941 91.435 1.00 92.94 297 ILE A N 1
ATOM 2307 C CA . ILE A 1 297 ? -56.035 5.480 92.498 1.00 92.94 297 ILE A CA 1
ATOM 2308 C C . ILE A 1 297 ? -56.550 6.843 92.964 1.00 92.94 297 ILE A C 1
ATOM 2310 O O . ILE A 1 297 ? -56.628 7.074 94.170 1.00 92.94 297 ILE A O 1
ATOM 2314 N N . LYS A 1 298 ? -56.939 7.727 92.036 1.00 94.50 298 LYS A N 1
ATOM 2315 C CA . LYS A 1 298 ? -57.536 9.024 92.377 1.00 94.50 298 LYS A CA 1
ATOM 2316 C C . LYS A 1 298 ? -58.793 8.856 93.239 1.00 94.50 298 LYS A C 1
ATOM 2318 O O . LYS A 1 298 ? -58.873 9.473 94.295 1.00 94.50 298 LYS A O 1
ATOM 2323 N N . ASP A 1 299 ? -59.708 7.966 92.860 1.00 94.31 299 ASP A N 1
ATOM 2324 C CA . ASP A 1 299 ? -60.930 7.704 93.634 1.00 94.31 299 ASP A CA 1
ATOM 2325 C C . ASP A 1 299 ? -60.627 7.156 95.042 1.00 94.31 299 ASP A C 1
ATOM 2327 O O . ASP A 1 299 ? -61.292 7.512 96.019 1.00 94.31 299 ASP A O 1
ATOM 2331 N N . ILE A 1 300 ? -59.619 6.284 95.172 1.00 94.69 300 ILE A N 1
ATOM 2332 C CA . ILE A 1 300 ? -59.164 5.762 96.471 1.00 94.69 300 ILE A CA 1
ATOM 2333 C C . ILE A 1 300 ? -58.563 6.881 97.326 1.00 94.69 300 ILE A C 1
ATOM 2335 O O . ILE A 1 300 ? -58.842 6.937 98.527 1.00 94.69 300 ILE A O 1
ATOM 2339 N N . LEU A 1 301 ? -57.758 7.770 96.737 1.00 93.00 301 LEU A N 1
ATOM 2340 C CA . LEU A 1 301 ? -57.194 8.924 97.436 1.00 93.00 301 LEU A CA 1
ATOM 2341 C C . LEU A 1 301 ? -58.300 9.866 97.920 1.00 93.00 301 LEU A C 1
ATOM 2343 O O . LEU A 1 301 ? -58.290 10.239 99.091 1.00 93.00 301 LEU A O 1
ATOM 2347 N N . ASP A 1 302 ? -59.291 10.167 97.079 1.00 94.31 302 ASP A N 1
ATOM 2348 C CA . ASP A 1 302 ? -60.433 11.010 97.451 1.00 94.31 302 ASP A CA 1
ATOM 2349 C C . ASP A 1 302 ? -61.221 10.400 98.628 1.00 94.31 302 ASP A C 1
ATOM 2351 O O . ASP A 1 302 ? -61.520 11.087 99.611 1.00 94.31 302 ASP A O 1
ATOM 2355 N N . LYS A 1 303 ? -61.474 9.081 98.601 1.00 94.44 303 LYS A N 1
ATOM 2356 C CA . LYS A 1 303 ? -62.080 8.350 99.732 1.00 94.44 303 LYS A CA 1
ATOM 2357 C C . LYS A 1 303 ? -61.203 8.366 100.984 1.00 94.44 303 LYS A C 1
ATOM 2359 O O . LYS A 1 303 ? -61.718 8.536 102.086 1.00 94.44 303 LYS A O 1
ATOM 2364 N N . SER A 1 304 ? -59.892 8.200 100.835 1.00 93.19 304 SER A N 1
ATOM 2365 C CA . SER A 1 304 ? -58.950 8.196 101.961 1.00 93.19 304 SER A CA 1
ATOM 2366 C C . SER A 1 304 ? -58.882 9.563 102.639 1.00 93.19 304 SER A C 1
ATOM 2368 O O . SER A 1 304 ? -58.887 9.634 103.865 1.00 93.19 304 SER A O 1
ATOM 2370 N N . ILE A 1 305 ? -58.903 10.652 101.863 1.00 94.38 305 ILE A N 1
ATOM 2371 C CA . ILE A 1 305 ? -58.986 12.024 102.383 1.00 94.38 305 ILE A CA 1
ATOM 2372 C C . ILE A 1 305 ? -60.297 12.226 103.153 1.00 94.38 305 ILE A C 1
ATOM 2374 O O . ILE A 1 305 ? -60.284 12.800 104.244 1.00 94.38 305 ILE A O 1
ATOM 2378 N N . ALA A 1 306 ? -61.423 11.739 102.622 1.00 94.25 306 ALA A N 1
ATOM 2379 C CA . ALA A 1 306 ? -62.711 11.813 103.309 1.00 94.25 306 ALA A CA 1
ATOM 2380 C C . ALA A 1 306 ? -62.700 11.040 104.644 1.00 94.25 306 ALA A C 1
ATOM 2382 O O . ALA A 1 306 ? -63.071 11.603 105.674 1.00 94.25 306 ALA A O 1
ATOM 2383 N N . MET A 1 307 ? -62.194 9.801 104.655 1.00 94.38 307 MET A N 1
ATOM 2384 C CA . MET A 1 307 ? -62.057 8.992 105.875 1.00 94.38 307 MET A CA 1
ATOM 2385 C C . MET A 1 307 ? -61.097 9.611 106.895 1.00 94.38 307 MET A C 1
ATOM 2387 O O . MET A 1 307 ? -61.367 9.565 108.095 1.00 94.38 307 MET A O 1
ATOM 2391 N N . ALA A 1 308 ? -59.987 10.209 106.452 1.00 93.94 308 ALA A N 1
ATOM 2392 C CA . ALA A 1 308 ? -59.054 10.899 107.339 1.00 93.94 308 ALA A CA 1
ATOM 2393 C C . ALA A 1 308 ? -59.726 12.101 108.025 1.00 93.94 308 ALA A C 1
ATOM 2395 O O . ALA A 1 308 ? -59.575 12.276 109.233 1.00 93.94 308 ALA A O 1
ATOM 2396 N N . ARG A 1 309 ? -60.531 12.881 107.286 1.00 93.88 309 ARG A N 1
ATOM 2397 C CA . ARG A 1 309 ? -61.332 13.983 107.851 1.00 93.88 309 ARG A CA 1
ATOM 2398 C C . ARG A 1 309 ? -62.362 13.487 108.865 1.00 93.88 309 ARG A C 1
ATOM 2400 O O . ARG A 1 309 ? -62.466 14.061 109.945 1.00 93.88 309 ARG A O 1
ATOM 2407 N N . GLU A 1 310 ? -63.085 12.415 108.547 1.00 94.69 310 GLU A N 1
ATOM 2408 C CA . GLU A 1 310 ? -64.048 11.798 109.470 1.00 94.69 310 GLU A CA 1
ATOM 2409 C C . GLU A 1 310 ? -63.358 11.283 110.742 1.00 94.69 310 GLU A C 1
ATOM 2411 O O . GLU A 1 310 ? -63.817 11.524 111.859 1.00 94.69 310 GLU A O 1
ATOM 2416 N N . THR A 1 311 ? -62.213 10.616 110.590 1.00 93.44 311 THR A N 1
ATOM 2417 C CA . THR A 1 311 ? -61.404 10.131 111.714 1.00 93.44 311 THR A CA 1
ATOM 2418 C C . THR A 1 311 ? -60.938 11.291 112.585 1.00 93.44 311 THR A C 1
ATOM 2420 O O . THR A 1 311 ? -61.059 11.220 113.805 1.00 93.44 311 THR A O 1
ATOM 2423 N N . GLN A 1 312 ? -60.470 12.388 111.984 1.00 93.75 312 GLN A N 1
ATOM 2424 C CA . GLN A 1 312 ? -60.066 13.580 112.725 1.00 93.75 312 GLN A CA 1
ATOM 2425 C C . GLN A 1 312 ? -61.230 14.186 113.522 1.00 93.75 312 GLN A C 1
ATOM 2427 O O . GLN A 1 312 ? -61.043 14.550 114.683 1.00 93.75 312 GLN A O 1
ATOM 2432 N N . GLN A 1 313 ? -62.440 14.229 112.954 1.00 94.00 313 GLN A N 1
ATOM 2433 C CA . GLN A 1 313 ? -63.642 14.650 113.681 1.00 94.00 313 GLN A CA 1
ATOM 2434 C C . GLN A 1 313 ? -63.964 13.713 114.852 1.00 94.00 313 GLN A C 1
ATOM 2436 O O . GLN A 1 313 ? -64.188 14.184 115.965 1.00 94.00 313 GLN A O 1
ATOM 2441 N N . LYS A 1 314 ? -63.933 12.391 114.637 1.00 93.12 314 LYS A N 1
ATOM 2442 C CA . LYS A 1 314 ? -64.168 11.392 115.694 1.00 93.12 314 LYS A CA 1
ATOM 2443 C C . LYS A 1 314 ? -63.136 11.481 116.819 1.00 93.12 314 LYS A C 1
ATOM 2445 O O . LYS A 1 314 ? -63.515 11.420 117.984 1.00 93.12 314 LYS A O 1
ATOM 2450 N N . VAL A 1 315 ? -61.857 11.670 116.493 1.00 93.38 315 VAL A N 1
ATOM 2451 C CA . VAL A 1 315 ? -60.785 11.876 117.483 1.00 93.38 315 VAL A CA 1
ATOM 2452 C C . VAL A 1 315 ? -60.998 13.178 118.254 1.00 93.38 315 VAL A C 1
ATOM 2454 O O . VAL A 1 315 ? -60.854 13.189 119.474 1.00 93.38 315 VAL A O 1
ATOM 2457 N N . SER A 1 316 ? -61.383 14.267 117.583 1.00 93.62 316 SER A N 1
ATOM 2458 C CA . SER A 1 316 ? -61.725 15.526 118.259 1.00 93.62 316 SER A CA 1
ATOM 2459 C C . SER A 1 316 ? -62.898 15.343 119.227 1.00 93.62 316 SER A C 1
ATOM 2461 O O . SER A 1 316 ? -62.835 15.815 120.357 1.00 93.62 316 SER A O 1
ATOM 2463 N N . GLN A 1 317 ? -63.943 14.615 118.818 1.00 93.81 317 GLN A N 1
ATOM 2464 C CA . GLN A 1 317 ? -65.095 14.323 119.672 1.00 93.81 317 GLN A CA 1
ATOM 2465 C C . GLN A 1 317 ? -64.726 13.430 120.862 1.00 93.81 317 GLN A C 1
ATOM 2467 O O . GLN A 1 317 ? -65.193 13.658 121.974 1.00 93.81 317 GLN A O 1
ATOM 2472 N N . ALA A 1 318 ? -63.882 12.419 120.649 1.00 92.44 318 ALA A N 1
ATOM 2473 C CA . ALA A 1 318 ? -63.397 11.561 121.722 1.00 92.44 318 ALA A CA 1
ATOM 2474 C C . ALA A 1 318 ? -62.582 12.353 122.757 1.00 92.44 318 ALA A C 1
ATOM 2476 O O . ALA A 1 318 ? -62.763 12.129 123.949 1.00 92.44 318 ALA A O 1
ATOM 2477 N N . ASN A 1 319 ? -61.748 13.307 122.319 1.00 91.69 319 ASN A N 1
ATOM 2478 C CA . ASN A 1 319 ? -61.038 14.211 123.229 1.00 91.69 319 ASN A CA 1
ATOM 2479 C C . ASN A 1 319 ? -62.009 15.068 124.054 1.00 91.69 319 ASN A C 1
ATOM 2481 O O . ASN A 1 319 ? -61.863 15.114 125.268 1.00 91.69 319 ASN A O 1
ATOM 2485 N N . LEU A 1 320 ? -63.041 15.656 123.433 1.00 93.19 320 LEU A N 1
ATOM 2486 C CA . LEU A 1 320 ? -64.075 16.404 124.167 1.00 93.19 320 LEU A CA 1
ATOM 2487 C C . LEU A 1 320 ? -64.770 15.536 125.224 1.00 93.19 320 LEU A C 1
ATOM 2489 O O . LEU A 1 320 ? -64.946 15.962 126.360 1.00 93.19 320 LEU A O 1
ATOM 2493 N N . ASN A 1 321 ? -65.124 14.297 124.874 1.00 92.25 321 ASN A N 1
ATOM 2494 C CA . ASN A 1 321 ? -65.746 13.373 125.821 1.00 92.25 321 ASN A CA 1
ATOM 2495 C C . ASN A 1 321 ? -64.791 12.998 126.970 1.00 92.25 321 ASN A C 1
ATOM 2497 O O . ASN A 1 321 ? -65.242 12.839 128.105 1.00 92.25 321 ASN A O 1
ATOM 2501 N N . LEU A 1 322 ? -63.492 12.832 126.692 1.00 92.00 322 LEU A N 1
ATOM 2502 C CA . LEU A 1 322 ? -62.473 12.558 127.710 1.00 92.00 322 LEU A CA 1
ATOM 2503 C C . LEU A 1 322 ? -62.296 13.746 128.659 1.00 92.00 322 LEU A C 1
ATOM 2505 O O . LEU A 1 322 ? -62.234 13.523 129.865 1.00 92.00 322 LEU A O 1
ATOM 2509 N N . ASP A 1 323 ? -62.289 14.977 128.145 1.00 92.44 323 ASP A N 1
ATOM 2510 C CA . ASP A 1 323 ? -62.268 16.189 128.971 1.00 92.44 323 ASP A CA 1
ATOM 2511 C C . ASP A 1 323 ? -63.511 16.268 129.868 1.00 92.44 323 ASP A C 1
ATOM 2513 O O . ASP A 1 323 ? -63.378 16.438 131.078 1.00 92.44 323 ASP A O 1
ATOM 2517 N N . SER A 1 324 ? -64.711 16.019 129.330 1.00 91.38 324 SER A N 1
ATOM 2518 C CA . SER A 1 324 ? -65.935 15.955 130.147 1.00 91.38 324 SER A CA 1
ATOM 2519 C C . SER A 1 324 ? -65.891 14.836 131.193 1.00 91.38 324 SER A C 1
ATOM 2521 O O . SER A 1 324 ? -66.360 15.004 132.316 1.00 91.38 324 SER A O 1
ATOM 2523 N N . SER A 1 325 ? -65.315 13.681 130.848 1.00 89.75 325 SER A N 1
ATOM 2524 C CA . SER A 1 325 ? -65.158 12.560 131.785 1.00 89.75 325 SER A CA 1
ATOM 2525 C C . SER A 1 325 ? -64.165 12.896 132.899 1.00 89.75 325 SER A C 1
ATOM 2527 O O . SER A 1 325 ? -64.373 12.506 134.046 1.00 89.75 325 SER A O 1
ATOM 2529 N N . LYS A 1 326 ? -63.102 13.641 132.578 1.00 91.00 326 LYS A N 1
ATOM 2530 C CA . LYS A 1 326 ? -62.145 14.163 133.553 1.00 91.00 326 LYS A CA 1
ATOM 2531 C C . LYS A 1 326 ? -62.811 15.158 134.504 1.00 91.00 326 LYS A C 1
ATOM 2533 O O . LYS A 1 326 ? -62.644 15.010 135.708 1.00 91.00 326 LYS A O 1
ATOM 2538 N N . GLU A 1 327 ? -63.599 16.105 133.996 1.00 91.12 327 GLU A N 1
ATOM 2539 C CA . GLU A 1 327 ? -64.355 17.045 134.840 1.00 91.12 327 GLU A CA 1
ATOM 2540 C C . GLU A 1 327 ? -65.316 16.317 135.791 1.00 91.12 327 GLU A C 1
ATOM 2542 O O . GLU A 1 327 ? -65.388 16.650 136.973 1.00 91.12 327 GLU A O 1
ATOM 2547 N N . ALA A 1 328 ? -66.012 15.283 135.307 1.00 89.25 328 ALA A N 1
ATOM 2548 C CA . ALA A 1 328 ? -66.889 14.463 136.141 1.00 89.25 328 ALA A CA 1
ATOM 2549 C C . ALA A 1 328 ? -66.117 13.686 137.225 1.00 89.25 328 ALA A C 1
ATOM 2551 O O . ALA A 1 328 ? -66.591 13.565 138.354 1.00 89.25 328 ALA A O 1
ATOM 2552 N N . LEU A 1 329 ? -64.919 13.176 136.911 1.00 89.19 329 LEU A N 1
ATOM 2553 C CA . LEU A 1 329 ? -64.043 12.541 137.900 1.00 89.19 329 LEU A CA 1
ATOM 2554 C C . LEU A 1 329 ? -63.535 13.543 138.944 1.00 89.19 329 LEU A C 1
ATOM 2556 O O . LEU A 1 329 ? -63.540 13.215 140.127 1.00 89.19 329 LEU A O 1
ATOM 2560 N N . ASP A 1 330 ? -63.149 14.755 138.538 1.00 90.00 330 ASP A N 1
ATOM 2561 C CA . ASP A 1 330 ? -62.734 15.817 139.464 1.00 90.00 330 ASP A CA 1
ATOM 2562 C C . ASP A 1 330 ? -63.889 16.210 140.409 1.00 90.00 330 ASP A C 1
ATOM 2564 O O . ASP A 1 330 ? -63.680 16.378 141.613 1.00 90.00 330 ASP A O 1
ATOM 2568 N N . GLN A 1 331 ? -65.126 16.279 139.898 1.00 89.56 331 GLN A N 1
ATOM 2569 C CA . GLN A 1 331 ? -66.325 16.477 140.721 1.00 89.56 331 GLN A CA 1
ATOM 2570 C C . GLN A 1 331 ? -66.543 15.333 141.715 1.00 89.56 331 GLN A C 1
ATOM 2572 O O . GLN A 1 331 ? -66.760 15.594 142.896 1.00 89.56 331 GLN A O 1
ATOM 2577 N N . LEU A 1 332 ? -66.438 14.079 141.264 1.00 88.19 332 LEU A N 1
ATOM 2578 C CA . LEU A 1 332 ? -66.600 12.906 142.125 1.00 88.19 332 LEU A CA 1
ATOM 2579 C C . LEU A 1 332 ? -65.541 12.868 143.235 1.00 88.19 332 LEU A C 1
ATOM 2581 O O . LEU A 1 332 ? -65.865 12.581 144.383 1.00 88.19 332 LEU A O 1
ATOM 2585 N N . VAL A 1 333 ? -64.279 13.177 142.921 1.00 89.06 333 VAL A N 1
ATOM 2586 C CA . VAL A 1 333 ? -63.202 13.263 143.922 1.00 89.06 333 VAL A CA 1
ATOM 2587 C C . VAL A 1 333 ? -63.531 14.319 144.979 1.00 89.06 333 VAL A C 1
ATOM 2589 O O . VAL A 1 333 ? -63.322 14.077 146.168 1.00 89.06 333 VAL A O 1
ATOM 2592 N N . ASN A 1 334 ? -64.088 15.461 144.567 1.00 88.69 334 ASN A N 1
ATOM 2593 C CA . ASN A 1 334 ? -64.503 16.512 145.491 1.00 88.69 334 ASN A CA 1
ATOM 2594 C C . ASN A 1 334 ? -65.712 16.090 146.350 1.00 88.69 334 ASN A C 1
ATOM 2596 O O . ASN A 1 334 ? -65.712 16.314 147.558 1.00 88.69 334 ASN A O 1
ATOM 2600 N N . GLU A 1 335 ? -66.712 15.420 145.768 1.00 87.19 335 GLU A N 1
ATOM 2601 C CA . GLU A 1 335 ? -67.840 14.850 146.522 1.00 87.19 335 GLU A CA 1
ATOM 2602 C C . GLU A 1 335 ? -67.386 13.798 147.536 1.00 87.19 335 GLU A C 1
ATOM 2604 O O . GLU A 1 335 ? -67.853 13.808 148.672 1.00 87.19 335 GLU A O 1
ATOM 2609 N N . VAL A 1 336 ? -66.447 12.920 147.169 1.00 87.00 336 VAL A N 1
ATOM 2610 C CA . VAL A 1 336 ? -65.871 11.930 148.091 1.00 87.00 336 VAL A CA 1
ATOM 2611 C C . VAL A 1 336 ? -65.117 12.618 149.231 1.00 87.00 336 VAL A C 1
ATOM 2613 O O . VAL A 1 336 ? -65.234 12.186 150.375 1.00 87.00 336 VAL A O 1
ATOM 2616 N N . ALA A 1 337 ? -64.386 13.703 148.961 1.00 83.56 337 ALA A N 1
ATOM 2617 C CA . ALA A 1 337 ? -63.721 14.480 150.008 1.00 83.56 337 ALA A CA 1
ATOM 2618 C C . ALA A 1 337 ? -64.728 15.105 150.992 1.00 83.56 337 ALA A C 1
ATOM 2620 O O . ALA A 1 337 ? -64.551 14.976 152.204 1.00 83.56 337 ALA A O 1
ATOM 2621 N N . ILE A 1 338 ? -65.815 15.700 150.483 1.00 84.62 338 ILE A N 1
ATOM 2622 C CA . ILE A 1 338 ? -66.919 16.226 151.306 1.00 84.62 338 ILE A CA 1
ATOM 2623 C C . ILE A 1 338 ? -67.588 15.094 152.100 1.00 84.62 338 ILE A C 1
ATOM 2625 O O . ILE A 1 338 ? -67.890 15.253 153.280 1.00 84.62 338 ILE A O 1
ATOM 2629 N N . PHE A 1 339 ? -67.802 13.932 151.481 1.00 84.94 339 PHE A N 1
ATOM 2630 C CA . PHE A 1 339 ? -68.397 12.773 152.141 1.00 84.94 339 PHE A CA 1
ATOM 2631 C C . PHE A 1 339 ? -67.537 12.273 153.310 1.00 84.94 339 PHE A C 1
ATOM 2633 O O . PHE A 1 339 ? -68.077 11.998 154.378 1.00 84.94 339 PHE A O 1
ATOM 2640 N N . ILE A 1 340 ? -66.209 12.215 153.143 1.00 84.31 340 ILE A N 1
ATOM 2641 C CA . ILE A 1 340 ? -65.269 11.869 154.223 1.00 84.31 340 ILE A CA 1
ATOM 2642 C C . ILE A 1 340 ? -65.355 12.886 155.373 1.00 84.31 340 ILE A C 1
ATOM 2644 O O . ILE A 1 340 ? -65.311 12.497 156.539 1.00 84.31 340 ILE A O 1
ATOM 2648 N N . GLU A 1 341 ? -65.501 14.179 155.073 1.00 82.31 341 GLU A N 1
ATOM 2649 C CA . GLU A 1 341 ? -65.659 15.225 156.092 1.00 82.31 341 GLU A CA 1
ATOM 2650 C C . GLU A 1 341 ? -66.960 15.050 156.896 1.00 82.31 341 GLU A C 1
ATOM 2652 O O . GLU A 1 341 ? -66.934 15.080 158.128 1.00 82.31 341 GLU A O 1
ATOM 2657 N N . VAL A 1 342 ? -68.078 14.766 156.216 1.00 82.88 342 VAL A N 1
ATOM 2658 C CA . VAL A 1 342 ? -69.377 14.474 156.850 1.00 82.88 342 VAL A CA 1
ATOM 2659 C C . VAL A 1 342 ? -69.334 13.188 157.679 1.00 82.88 342 VAL A C 1
ATOM 2661 O O . VAL A 1 342 ? -69.876 13.150 158.784 1.00 82.88 342 VAL A O 1
ATOM 2664 N N . GLU A 1 343 ? -68.692 12.126 157.184 1.00 77.81 343 GLU A N 1
ATOM 2665 C CA . GLU A 1 343 ? -68.561 10.865 157.923 1.00 77.81 343 GLU A CA 1
ATOM 2666 C C . GLU A 1 343 ? -67.737 11.053 159.208 1.00 77.81 343 GLU A C 1
ATOM 2668 O O . GLU A 1 343 ? -68.080 10.515 160.266 1.00 77.81 343 GLU A O 1
ATOM 2673 N N . ASN A 1 344 ? -66.682 11.870 159.147 1.00 79.88 344 ASN A N 1
ATOM 2674 C CA . ASN A 1 344 ? -65.860 12.184 160.310 1.00 79.88 344 ASN A CA 1
ATOM 2675 C C . ASN A 1 344 ? -66.629 13.021 161.354 1.00 79.88 344 ASN A C 1
ATOM 2677 O O . ASN A 1 344 ? -66.513 12.754 162.553 1.00 79.88 344 ASN A O 1
ATOM 2681 N N . ASP A 1 345 ? -67.469 13.971 160.924 1.00 80.94 345 ASP A N 1
ATOM 2682 C CA . ASP A 1 345 ? -68.371 14.716 161.821 1.00 80.94 345 ASP A CA 1
ATOM 2683 C C . ASP A 1 345 ? -69.406 13.792 162.491 1.00 80.94 345 ASP A C 1
ATOM 2685 O O . ASP A 1 345 ? -69.593 13.824 163.711 1.00 80.94 345 ASP A O 1
ATOM 2689 N N . LEU A 1 346 ? -70.013 12.879 161.722 1.00 78.50 346 LEU A N 1
ATOM 2690 C CA . LEU A 1 346 ? -70.966 11.888 162.232 1.00 78.50 346 LEU A CA 1
ATOM 2691 C C . LEU A 1 346 ? -70.329 10.943 163.264 1.00 78.50 346 LEU A C 1
ATOM 2693 O O . LEU A 1 346 ? -70.940 10.629 164.290 1.00 78.50 346 LEU A O 1
ATOM 2697 N N . SER A 1 347 ? -69.091 10.508 163.019 1.00 79.38 347 SER A N 1
ATOM 2698 C CA . SER A 1 347 ? -68.295 9.736 163.980 1.00 79.38 347 SER A CA 1
ATOM 2699 C C . SER A 1 347 ? -68.109 10.505 165.298 1.00 79.38 347 SER A C 1
ATOM 2701 O O . SER A 1 347 ? -68.285 9.940 166.383 1.00 79.38 347 SER A O 1
ATOM 2703 N N . GLY A 1 348 ? -67.867 11.819 165.224 1.00 77.19 348 GLY A N 1
ATOM 2704 C CA . GLY A 1 348 ? -67.840 12.709 166.387 1.00 77.19 348 GLY A CA 1
ATOM 2705 C C . GLY A 1 348 ? -69.165 12.735 167.160 1.00 77.19 348 GLY A C 1
ATOM 2706 O O . GLY A 1 348 ? -69.172 12.583 168.385 1.00 77.19 348 GLY A O 1
ATOM 2707 N N . GLN A 1 349 ? -70.297 12.848 166.462 1.00 77.06 349 GLN A N 1
ATOM 2708 C CA . GLN A 1 349 ? -71.626 12.832 167.089 1.00 77.06 349 GLN A CA 1
ATOM 2709 C C . GLN A 1 349 ? -71.952 11.486 167.761 1.00 77.06 349 GLN A C 1
ATOM 2711 O O . GLN A 1 349 ? -72.545 11.463 168.841 1.00 77.06 349 GLN A O 1
ATOM 2716 N N . LEU A 1 350 ? -71.522 10.358 167.184 1.00 76.31 350 LEU A N 1
ATOM 2717 C CA . LEU A 1 350 ? -71.690 9.021 167.774 1.00 76.31 350 LEU A CA 1
ATOM 2718 C C . LEU A 1 350 ? -70.918 8.849 169.090 1.00 76.31 350 LEU A C 1
ATOM 2720 O O . LEU A 1 350 ? -71.418 8.208 170.018 1.00 76.31 350 LEU A O 1
ATOM 2724 N N . ILE A 1 351 ? -69.722 9.439 169.199 1.00 74.19 351 ILE A N 1
ATOM 2725 C CA . ILE A 1 351 ? -68.958 9.467 170.456 1.00 74.19 351 ILE A CA 1
ATOM 2726 C C . ILE A 1 351 ? -69.722 10.264 171.519 1.00 74.19 351 ILE A C 1
ATOM 2728 O O . ILE A 1 351 ? -69.825 9.813 172.661 1.00 74.19 351 ILE A O 1
ATOM 2732 N N . HIS A 1 352 ? -70.308 11.400 171.135 1.00 74.69 352 HIS A N 1
ATOM 2733 C CA . HIS A 1 352 ? -71.106 12.229 172.037 1.00 74.69 352 HIS A CA 1
ATOM 2734 C C . HIS A 1 352 ? -72.372 11.498 172.516 1.00 74.69 352 HIS A C 1
ATOM 2736 O O . HIS A 1 352 ? -72.650 11.453 173.712 1.00 74.69 352 HIS A O 1
ATOM 2742 N N . LEU A 1 353 ? -73.082 10.820 171.608 1.00 72.31 353 LEU A N 1
ATOM 2743 C CA . LEU A 1 353 ? -74.269 10.025 171.934 1.00 72.31 353 LEU A CA 1
ATOM 2744 C C . LEU A 1 353 ? -73.947 8.853 172.874 1.00 72.31 353 LEU A C 1
ATOM 2746 O O . LEU A 1 353 ? -74.710 8.557 173.794 1.00 72.31 353 LEU A O 1
ATOM 2750 N N . LYS A 1 354 ? -72.804 8.185 172.670 1.00 73.31 354 LYS A N 1
ATOM 2751 C CA . LYS A 1 354 ? -72.317 7.152 173.596 1.00 73.31 354 LYS A CA 1
ATOM 2752 C C . LYS A 1 354 ? -72.114 7.733 174.998 1.00 73.31 354 LYS A C 1
ATOM 2754 O O . LYS A 1 354 ? -72.475 7.094 175.984 1.00 73.31 354 LYS A O 1
ATOM 2759 N N . GLN A 1 355 ? -71.541 8.929 175.082 1.00 72.31 355 GLN A N 1
ATOM 2760 C CA . GLN A 1 355 ? -71.265 9.596 176.349 1.00 72.31 355 GLN A CA 1
ATOM 2761 C C . GLN A 1 355 ? -72.560 9.990 177.084 1.00 72.31 355 GLN A C 1
ATOM 2763 O O . GLN A 1 355 ? -72.659 9.783 178.296 1.00 72.31 355 GLN A O 1
ATOM 2768 N N . ASP A 1 356 ? -73.583 10.441 176.353 1.00 71.25 356 ASP A N 1
ATOM 2769 C CA . ASP A 1 356 ? -74.921 10.712 176.899 1.00 71.25 356 ASP A CA 1
ATOM 2770 C C . ASP A 1 356 ? -75.608 9.425 177.396 1.00 71.25 356 ASP A C 1
ATOM 2772 O O . ASP A 1 356 ? -76.209 9.400 178.474 1.00 71.25 356 ASP A O 1
ATOM 2776 N N . ALA A 1 357 ? -75.472 8.314 176.661 1.00 70.62 357 ALA A N 1
ATOM 2777 C CA . ALA A 1 357 ? -76.003 7.013 177.072 1.00 70.62 357 ALA A CA 1
ATOM 2778 C C . ALA A 1 357 ? -75.346 6.486 178.368 1.00 70.62 357 ALA A C 1
ATOM 2780 O O . ALA A 1 357 ? -76.035 5.924 179.228 1.00 70.62 357 ALA A O 1
ATOM 2781 N N . ASP A 1 358 ? -74.041 6.714 178.554 1.00 68.06 358 ASP A N 1
ATOM 2782 C CA . ASP A 1 358 ? -73.328 6.388 179.797 1.00 68.06 358 ASP A CA 1
ATOM 2783 C C . ASP A 1 358 ? -73.779 7.279 180.976 1.00 68.06 358 ASP A C 1
ATOM 2785 O O . ASP A 1 358 ? -73.902 6.794 182.107 1.00 68.06 358 ASP A O 1
ATOM 2789 N N . GLN A 1 359 ? -74.117 8.552 180.735 1.00 62.56 359 GLN A N 1
ATOM 2790 C CA . GLN A 1 359 ? -74.687 9.433 181.764 1.00 62.56 359 GLN A CA 1
ATOM 2791 C C . GLN A 1 359 ? -76.081 8.980 182.223 1.00 62.56 359 GLN A C 1
ATOM 2793 O O . GLN A 1 359 ? -76.333 8.939 183.432 1.00 62.56 359 GLN A O 1
ATOM 2798 N N . VAL A 1 360 ? -76.961 8.566 181.303 1.00 60.91 360 VAL A N 1
ATOM 2799 C CA . VAL A 1 360 ? -78.292 8.016 181.640 1.00 60.91 360 VAL A CA 1
ATOM 2800 C C . VAL A 1 360 ? -78.168 6.741 182.480 1.00 60.91 360 VAL A C 1
ATOM 2802 O O . VAL A 1 360 ? -78.901 6.561 183.457 1.00 60.91 360 VAL A O 1
ATOM 2805 N N . LYS A 1 361 ? -77.195 5.876 182.164 1.00 62.53 361 LYS A N 1
ATOM 2806 C CA . LYS A 1 361 ? -76.890 4.682 182.967 1.00 62.53 361 LYS A CA 1
ATOM 2807 C C . LYS A 1 361 ? -76.498 5.033 184.407 1.00 62.53 361 LYS A C 1
ATOM 2809 O O . LYS A 1 361 ? -76.875 4.305 185.325 1.00 62.53 361 LYS A O 1
ATOM 2814 N N . SER A 1 362 ? -75.785 6.143 184.617 1.00 60.31 362 SER A N 1
ATOM 2815 C CA . SER A 1 362 ? -75.399 6.596 185.961 1.00 60.31 362 SER A CA 1
ATOM 2816 C C . SER A 1 362 ? -76.601 7.047 186.806 1.00 60.31 362 SER A C 1
ATOM 2818 O O . SER A 1 362 ? -76.648 6.759 187.998 1.00 60.31 362 SER A O 1
ATOM 2820 N N . VAL A 1 363 ? -77.621 7.656 186.186 1.00 60.00 363 VAL A N 1
ATOM 2821 C CA . VAL A 1 363 ? -78.849 8.093 186.875 1.00 60.00 363 VAL A CA 1
ATOM 2822 C C . VAL A 1 363 ? -79.722 6.895 187.265 1.00 60.00 363 VAL A C 1
ATOM 2824 O O . VAL A 1 363 ? -80.282 6.865 188.359 1.00 60.00 363 VAL A O 1
ATOM 2827 N N . LEU A 1 364 ? -79.795 5.866 186.413 1.00 59.50 364 LEU A N 1
ATOM 2828 C CA . LEU A 1 364 ? -80.584 4.656 186.683 1.00 59.50 364 LEU A CA 1
ATOM 2829 C C . LEU A 1 364 ? -80.040 3.804 187.844 1.00 59.50 364 LEU A C 1
ATOM 2831 O O . LEU A 1 364 ? -80.809 3.062 188.452 1.00 59.50 364 LEU A O 1
ATOM 2835 N N . LEU A 1 365 ? -78.749 3.916 188.180 1.00 58.78 365 LEU A N 1
ATOM 2836 C CA . LEU A 1 365 ? -78.159 3.210 189.325 1.00 58.78 365 LEU A CA 1
ATOM 2837 C C . LEU A 1 365 ? -78.457 3.883 190.676 1.00 58.78 365 LEU A C 1
ATOM 2839 O O . LEU A 1 365 ? -78.417 3.202 191.693 1.00 58.78 365 LEU A O 1
ATOM 2843 N N . VAL A 1 366 ? -78.818 5.172 190.700 1.00 58.91 366 VAL A N 1
ATOM 2844 C CA . VAL A 1 366 ? -79.106 5.923 191.942 1.00 58.91 366 VAL A CA 1
ATOM 2845 C C . VAL A 1 366 ? -80.559 5.747 192.417 1.00 58.91 366 VAL A C 1
ATOM 2847 O O . VAL A 1 366 ? -80.868 6.021 193.566 1.00 58.91 366 VAL A O 1
ATOM 2850 N N . ILE A 1 367 ? -81.464 5.235 191.575 1.00 56.41 367 ILE A N 1
ATOM 2851 C CA . ILE A 1 367 ? -82.883 5.022 191.938 1.00 56.41 367 ILE A CA 1
ATOM 2852 C C . ILE A 1 367 ? -83.112 3.630 192.576 1.00 56.41 367 ILE A C 1
ATOM 2854 O O . ILE A 1 367 ? -84.238 3.293 192.941 1.00 56.41 367 ILE A O 1
ATOM 2858 N N . LYS A 1 368 ? -82.064 2.805 192.738 1.00 50.47 368 LYS A N 1
ATOM 2859 C CA . LYS A 1 368 ? -82.194 1.431 193.253 1.00 50.47 368 LYS A CA 1
ATOM 2860 C C . LYS A 1 368 ? -81.683 1.188 194.683 1.00 50.47 368 LYS A C 1
ATOM 2862 O O . LYS A 1 368 ? -81.803 0.047 195.108 1.00 50.47 368 LYS A O 1
ATOM 2867 N N . ASP A 1 369 ? -81.221 2.199 195.423 1.00 43.75 369 ASP A N 1
ATOM 2868 C CA . ASP A 1 369 ? -80.930 2.081 196.868 1.00 43.75 369 ASP A CA 1
ATOM 2869 C C . ASP A 1 369 ? -81.341 3.332 197.659 1.00 43.75 369 ASP A C 1
ATOM 2871 O O . ASP A 1 369 ? -80.910 4.447 197.281 1.00 43.75 369 ASP A O 1
#

Solvent-accessible surface area (backbone atoms only — not comparable to full-atom values): 20229 Å² total; per-residue (Å²): 131,79,87,46,70,67,56,46,53,53,50,51,52,52,54,55,46,53,52,50,53,51,53,50,50,53,50,51,55,51,53,51,49,56,50,50,55,51,51,51,54,52,50,50,50,54,49,50,54,52,50,49,53,52,44,52,56,29,52,74,69,72,42,72,68,54,31,52,52,48,52,51,58,54,41,67,38,89,56,45,75,46,64,48,72,48,53,24,70,72,42,44,75,78,70,53,54,93,94,63,71,70,79,84,52,67,68,61,52,48,26,67,71,69,66,43,69,47,78,46,81,46,78,54,98,95,40,38,33,44,36,38,38,38,53,42,60,31,47,78,76,49,41,81,79,40,71,89,57,54,75,72,38,57,47,24,36,35,41,39,30,31,58,40,53,71,56,52,52,50,50,54,53,49,52,51,54,49,52,53,50,52,51,52,54,49,52,53,51,52,52,52,51,52,53,48,47,44,61,74,47,50,46,55,50,51,50,52,51,50,48,54,45,53,54,64,75,47,91,60,59,62,87,63,68,64,84,74,90,58,99,48,76,69,30,56,52,36,50,54,52,38,53,52,41,48,54,52,42,50,53,52,51,51,52,50,50,52,51,53,49,51,52,52,52,52,51,55,50,53,54,49,52,53,51,50,52,52,52,51,55,53,51,53,52,50,52,50,51,51,52,51,52,51,50,53,50,49,55,50,50,56,51,48,54,51,51,51,53,51,48,51,51,52,52,53,51,49,50,54,52,49,53,53,51,47,53,53,49,55,50,49,55,50,52,51,51,52,48,53,54,52,52,52,52,51,53,53,52,52,54,51,52,52,52,51,53,53,52,54,54,58,56,63,62,61,79,75,115

Foldseek 3Di:
DDDDPLVVVLVVLVVVLVVVLVVVLVVCLVVVVVVLVVVVVVVVVVLVVVLLVQLLVQVLVVDVVSSVVSQVVSCVPPQWPDKDKFFDPLLCVPPNDPPHDHDPDPVQVVCQVVVDKDWDWDQPPNWTKIKIWHFNFDDPSNCVPSVSDDGGHGGIIMIIMGTCSVVVVVSVVVSVVVSVVSVVVSVVVSVVVSVVCVPPPVVLVVVLVVQVCCCVVDPVPLVDARDDDDPDPSNVVSVVVNVVSVVVVVVVVVVVVVVVVVVVVVVVVVVVVVVVVVVVVVVVVVVVVVVVVVVVVVVVVVVVVVVVVVVVVVVVVVVVVVVVVVVVVVVVVVVVVVVVVVVVVVVVVVVVVVVVVVVVVVVVVVVPD

Nearest PDB structures (foldseek):
  3b42-assembly1_A  TM=5.425E-01  e=3.175E-06  Geobacter sulfurreducens

Sequence (369 aa):
MLVSVKSRIIVTILFFGVLAVGSMYTYISYTFNDFSNKTAKQSLDMLSQSIFQTVTQSMLAGDPAVVENTLNKARDIHGIESLDVSKSELVLEIYKREGETFTNDAMIREVFADKKPKTIEKIENNHHSIQLLNPMQADTSCLSCHANAKEGDILGVMNLVISLDSNDKQISSTKMILLITLIIVFVAFAVIISVFFGKEVITPLDELRSRIRALVDGDKDLTRRIEVLRENEFAQSAYAVNDFVSTIQDTINDAKSLGSENVSIANTITESSHSIHKSIEEESAIVLDTTHKSRSIKDILDKSIAMARETQQKVSQANLNLDSSKEALDQLVNEVAIFIEVENDLSGQLIHLKQDADQVKSVLLVIKD

Secondary structure (DSSP, 8-state):
---SHHHHHHHHHHHHHHHHHHHHHHHHHHHHHHHHHHHHHHHHHHHHHHHHHHHHHHHHTT-HHHHHHHHHHHHTSTTEEEEEEEEPHHHHHHHPPTT------HHHHHHHHH-S-EEEEEEETTEEEEEEEEEEE--TTGGGT-TT--TT-EEEEEEEEEE-HHHHHHHHHHHHHHHHHHHHHHHHHHHHHHHHHIIIIIHHHHHHHHHHHHHHHSS--TT------SSSHHHHHHHHHHHHHHHHHHHHHHHHHHHHHHHHHHHHHHHHHHHHHHHHHHHHHHHHHHHHHHHHHHHHHHHHHHHHHHHHHHHHHHHHHHHHHHHHHHHHHHHHHHHHHHHHHHHHHHHHHHHHHHHHHHHHHHTT-